Protein AF-L1IJM1-F1 (afdb_monomer_lite)

InterPro domains:
  IPR000048 IQ motif, EF-hand binding site [PF00612] (327-343)
  IPR000048 IQ motif, EF-hand binding site [PF00612] (358-376)
  IPR000048 IQ motif, EF-hand binding site [SM00015] (292-314)
  IPR000048 IQ motif, EF-hand binding site [SM00015] (324-346)
  IPR000048 IQ motif, EF-hand binding site [SM00015] (355-377)
  IPR000048 IQ motif, EF-hand binding site [SM00015] (388-410)
  IPR027417 P-loop containing nucleoside triphosphate hydrolase [SSF52540] (271-382)

Foldseek 3Di:
DDDDDDDDDDDDDDDDDDDDDDDDDDDDDDDDDDDDDDDDDDDDDDDDPDCPVVVVVVVVVVVVVVVVVVVVVVVVVVVVVVVVVVVVVVVVVVVVVVVVVVVVVVVVVVVVVVVVVVVVVVVVVVVVVVVVVVVVVVVVVVVVVVVVVVVVVVVVVVVVVVVVVVVVVVVVVVVVVVVVVVVVVLLVCLVCLLVVLVVVVVVCVVVCVVVVVVVVDDDDDDDPPVVVVVVVVVVVSSVVSVVSNVVSVVVVVVVVVVVVVVVVVVVVVVVVVVVVVVVVVCVCPVPDDPVVVVVVVVVVVVVVVVVVVVVVVVVVVVVVVVVVVVVVVVVVVVVVVVVVVVVVVVVVVVVVVVVVVVVVVVVVVVVVVVVVVVVVVVVVVVVVVVVVVVVVVVVVVVVVVVVVVVVVVVVVVVVVVVVVVVVVVVVVVVVVVVPPDDDDDDDDDDDDDDDDDDDDDDDDPDDPDDPVVVVVVVVVVVVVVVVVVVCVVPVPDDDPDDDDDDDDDDDDDDDDDDDDDDDDDDDDDDDDDDDDDDDDDDDDPDDDDDDDDDDDDDDDDDDDDDDDDDDDDDDDDDDDDDDDDDDDDDDDDDDDDDDDDDDDDDDDDDDD

Sequence (608 aa):
MPSYNDRGGFTPRPPQESSRRSSAPSSTLDYDESASMARGFGGDATWEPKNDAMLEERRKKAIREREREAVARQRHKEMLERKRQEQLKAKAEAEKEMKKREEEMKAQDDQRKKEIEFARLQRLRQKEMEEAEREAEKRRQAELTMKREKALQHLDSQRLRAAEEQRRKREMILEKRQQAERLREETQRFNSYSVTRYEERLKEESQRRSDIVAAIARHSNQQDEELAELVQIKREETRHRLLEARHRVELLIMDEHDHTLSLEEAEGDFSKLKAHQEALTRLVTSRYDSEVYDKAVVNIQRIFRGARDRLIVKQRKSTVYEQRLEEAAVAIQSRFRGMMSRTERKKKTQRIHSEREQASIKVQSLFRGMKDRRRAQELREERRHEELVQRSIMRIQAWWRALKAKQMMRLLKEMEELQLINFKKAQVQQESKKVKTKPSKPKVKTALNDHSTSGFLSSASFVDMDWVTREQHRAHQRKAKLEFEMNRKSGGELTKIYLDPIGPRGRGGPRQKRMFIPLPATEKAVSLYRIPYNLSGDVSTSDLLRDEHDPRALKIKHEVDLKAIPRPMGEAPAYARQKDGNFPDLNRDQQSNFTPRCSPDAPAVSFI

Radius of gyration: 72.32 Å; chains: 1; bounding box: 149×121×216 Å

pLDDT: mean 70.58, std 22.6, range [33.38, 98.0]

Structure (mmCIF, N/CA/C/O backbone):
data_AF-L1IJM1-F1
#
_entry.id   AF-L1IJM1-F1
#
loop_
_atom_site.group_PDB
_atom_site.id
_atom_site.type_symbol
_atom_site.label_atom_id
_atom_site.label_alt_id
_atom_site.label_comp_id
_atom_site.label_asym_id
_atom_site.label_entity_id
_atom_site.label_seq_id
_atom_site.pdbx_PDB_ins_code
_atom_site.Cartn_x
_atom_site.Cartn_y
_atom_site.Cartn_z
_atom_site.occupancy
_atom_site.B_iso_or_equiv
_atom_site.auth_seq_id
_atom_site.auth_comp_id
_atom_site.auth_asym_id
_atom_site.auth_atom_id
_atom_site.pdbx_PDB_model_num
ATOM 1 N N . MET A 1 1 ? -1.567 -25.283 -2.292 1.00 44.94 1 MET A N 1
ATOM 2 C CA . MET A 1 1 ? -1.834 -26.501 -1.511 1.00 44.94 1 MET A CA 1
ATOM 3 C C . MET A 1 1 ? -0.493 -27.038 -1.051 1.00 44.94 1 MET A C 1
ATOM 5 O O . MET A 1 1 ? 0.314 -27.385 -1.902 1.00 44.94 1 MET A O 1
ATOM 9 N N . PRO A 1 2 ? -0.187 -26.889 0.243 1.00 42.91 2 PRO A N 1
ATOM 10 C CA . PRO A 1 2 ? 0.175 -28.060 1.029 1.00 42.91 2 PRO A CA 1
ATOM 11 C C . PRO A 1 2 ? -0.743 -28.221 2.243 1.00 42.91 2 PRO A C 1
ATOM 13 O O . PRO A 1 2 ? -1.400 -27.281 2.691 1.00 42.91 2 PRO A O 1
ATOM 16 N N . SER A 1 3 ? -0.807 -29.474 2.661 1.00 39.94 3 SER A N 1
ATOM 17 C CA . SER A 1 3 ? -1.789 -30.144 3.495 1.00 39.94 3 SER A CA 1
ATOM 18 C C . SER A 1 3 ? -1.851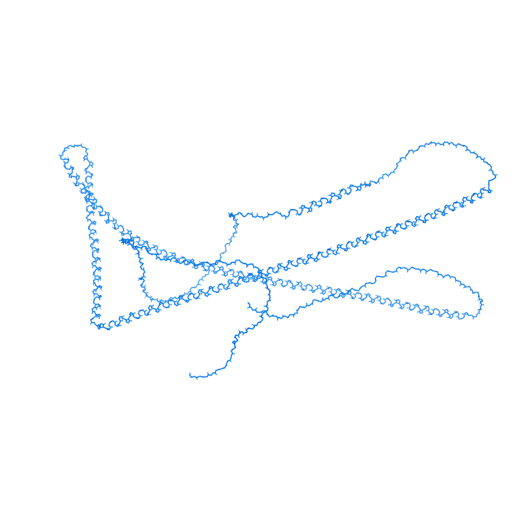 -29.650 4.936 1.00 39.94 3 SER A C 1
ATOM 20 O O . SER A 1 3 ? -0.835 -29.417 5.590 1.00 39.94 3 SER A O 1
ATOM 22 N N . TYR A 1 4 ? -3.087 -29.570 5.424 1.00 41.22 4 TYR A N 1
ATOM 23 C CA . TYR A 1 4 ? -3.441 -29.561 6.836 1.00 41.22 4 TYR A CA 1
ATOM 24 C C . TYR A 1 4 ? -2.863 -30.807 7.516 1.00 41.22 4 TYR A C 1
ATOM 26 O O . TYR A 1 4 ? -3.190 -31.923 7.124 1.00 41.22 4 TYR A O 1
ATOM 34 N N . ASN A 1 5 ? -2.032 -30.602 8.536 1.00 51.53 5 ASN A N 1
ATOM 35 C CA . ASN A 1 5 ? -1.807 -31.602 9.569 1.00 51.53 5 ASN A CA 1
ATOM 36 C C . ASN A 1 5 ? -2.684 -31.239 10.764 1.00 51.53 5 ASN A C 1
ATOM 38 O O . ASN A 1 5 ? -2.450 -30.243 11.449 1.00 51.53 5 ASN A O 1
ATOM 42 N N . ASP A 1 6 ? -3.682 -32.087 10.971 1.00 48.69 6 ASP A N 1
ATOM 43 C CA . ASP A 1 6 ? -4.373 -32.304 12.229 1.00 48.69 6 ASP A CA 1
ATOM 44 C C . ASP A 1 6 ? -3.375 -32.686 13.330 1.00 48.69 6 ASP A C 1
ATOM 46 O O . ASP A 1 6 ? -2.711 -33.720 13.253 1.00 48.69 6 ASP A O 1
ATOM 50 N N . ARG A 1 7 ? -3.308 -31.858 14.374 1.00 44.56 7 ARG A N 1
ATOM 51 C CA . ARG A 1 7 ? -3.093 -32.247 15.778 1.00 44.56 7 ARG A CA 1
ATOM 52 C C . ARG A 1 7 ? -3.893 -31.231 16.598 1.00 44.56 7 ARG A C 1
ATOM 54 O O . ARG A 1 7 ? -3.615 -30.039 16.544 1.00 44.56 7 ARG A O 1
ATOM 61 N N . GLY A 1 8 ? -5.019 -31.624 17.195 1.00 38.16 8 GLY A N 1
ATOM 62 C CA . GLY A 1 8 ? -5.022 -32.150 18.564 1.00 38.16 8 GLY A CA 1
ATOM 63 C C . GLY A 1 8 ? -4.353 -31.128 19.486 1.00 38.16 8 GLY A C 1
ATOM 64 O O . GLY A 1 8 ? -3.135 -31.077 19.550 1.00 38.16 8 GLY A O 1
ATOM 65 N N . GLY A 1 9 ? -5.073 -30.163 20.051 1.00 43.41 9 GLY A N 1
ATOM 66 C CA . GLY A 1 9 ? -5.950 -30.384 21.195 1.00 43.41 9 GLY A CA 1
ATOM 67 C C . GLY A 1 9 ? -5.199 -29.952 22.455 1.00 43.41 9 GLY A C 1
ATOM 68 O O . GLY A 1 9 ? -4.209 -30.580 22.784 1.00 43.41 9 GLY A O 1
ATOM 69 N N . PHE A 1 10 ? -5.632 -28.852 23.082 1.00 41.41 10 PHE A N 1
ATOM 70 C CA . PHE A 1 10 ? -5.539 -28.514 24.517 1.00 41.41 10 PHE A CA 1
ATOM 71 C C . PHE A 1 10 ? -5.865 -27.019 24.681 1.00 41.41 10 PHE A C 1
ATOM 73 O O . PHE A 1 10 ? -5.002 -26.149 24.610 1.00 41.41 10 PHE A O 1
ATOM 80 N N . THR A 1 11 ? -7.142 -26.697 24.883 1.00 46.84 11 THR A N 1
ATOM 81 C CA . THR A 1 11 ? -7.539 -25.400 25.446 1.00 46.84 11 THR A CA 1
ATOM 82 C C . THR A 1 11 ? -7.579 -25.539 26.968 1.00 46.84 11 THR A C 1
ATOM 84 O O . THR A 1 11 ? -8.330 -26.392 27.453 1.00 46.84 11 THR A O 1
ATOM 87 N N . PRO A 1 12 ? -6.835 -24.739 27.751 1.00 48.38 12 PRO A N 1
ATOM 88 C CA . PRO A 1 12 ? -7.008 -24.721 29.194 1.00 48.38 12 PRO A CA 1
ATOM 89 C C . PRO A 1 12 ? -8.378 -24.117 29.528 1.00 48.38 12 PRO A C 1
ATOM 91 O O . PRO A 1 12 ? -8.705 -22.982 29.183 1.00 48.38 12 PRO A O 1
ATOM 94 N N . ARG A 1 13 ? -9.200 -24.944 30.169 1.00 43.50 13 ARG A N 1
ATOM 95 C CA . ARG A 1 13 ? -10.506 -24.618 30.739 1.00 43.50 13 ARG A CA 1
ATOM 96 C C . ARG A 1 13 ? -10.307 -23.564 31.848 1.00 43.50 13 ARG A C 1
ATOM 98 O O . ARG A 1 13 ? -9.433 -23.771 32.688 1.00 43.50 13 ARG A O 1
ATOM 105 N N . PRO A 1 14 ? -11.074 -22.460 31.894 1.00 50.50 14 PRO A N 1
ATOM 106 C CA . PRO A 1 14 ? -10.998 -21.527 33.015 1.00 50.50 14 PRO A CA 1
ATOM 107 C C . PRO A 1 14 ? -11.535 -22.198 34.292 1.00 50.50 14 PRO A C 1
ATOM 109 O O . PRO A 1 14 ? -12.464 -23.012 34.199 1.00 50.50 14 PRO A O 1
ATOM 112 N N . PRO A 1 15 ? -10.982 -21.887 35.478 1.00 49.81 15 PRO A N 1
ATOM 113 C CA . PRO A 1 15 ? -11.485 -22.433 36.727 1.00 49.81 15 PRO A CA 1
ATOM 114 C C . PRO A 1 15 ? -12.898 -21.897 36.965 1.00 49.81 15 PRO A C 1
ATOM 116 O O . PRO A 1 15 ? -13.135 -20.690 36.976 1.00 49.81 15 PRO A O 1
ATOM 119 N N . GLN A 1 16 ? -13.849 -22.816 37.114 1.00 42.09 16 GLN A N 1
ATOM 120 C CA . GLN A 1 16 ? -15.182 -22.494 37.593 1.00 42.09 16 GLN A CA 1
ATOM 121 C C . GLN A 1 16 ? -15.073 -22.041 39.048 1.00 42.09 16 GLN A C 1
ATOM 123 O O . GLN A 1 16 ? -14.704 -22.817 39.927 1.00 42.09 16 GLN A O 1
ATOM 128 N N . GLU A 1 17 ? -15.404 -20.776 39.286 1.00 39.50 17 GLU A N 1
ATOM 129 C CA . GLU A 1 17 ? -15.700 -20.243 40.608 1.00 39.50 17 GLU A CA 1
ATOM 130 C C . GLU A 1 17 ? -16.905 -20.996 41.179 1.00 39.50 17 GLU A C 1
ATOM 132 O O . GLU A 1 17 ? -18.059 -20.767 40.812 1.00 39.50 17 GLU A O 1
ATOM 137 N N . SER A 1 18 ? -16.633 -21.932 42.083 1.00 42.22 18 SER A N 1
ATOM 138 C CA . SER A 1 18 ? -17.656 -22.531 42.923 1.00 42.22 18 SER A CA 1
ATOM 139 C C . SER A 1 18 ? -18.129 -21.492 43.934 1.00 42.22 18 SER A C 1
ATOM 141 O O . SER A 1 18 ? -17.420 -21.120 44.871 1.00 42.22 18 SER A O 1
ATOM 143 N N . SER A 1 19 ? -19.364 -21.057 43.731 1.00 46.06 19 SER A N 1
ATOM 144 C CA . SER A 1 19 ? -20.228 -20.396 44.694 1.00 46.06 19 SER A CA 1
ATOM 145 C C . SER A 1 19 ? -20.096 -20.973 46.112 1.00 46.06 19 SER A C 1
ATOM 147 O O . SER A 1 19 ? -20.547 -22.087 46.381 1.00 46.06 19 SER A O 1
ATOM 149 N N . ARG A 1 20 ? -19.580 -20.177 47.051 1.00 39.66 20 ARG A N 1
ATOM 150 C CA . ARG A 1 20 ? -19.886 -20.307 48.483 1.00 39.66 20 ARG A CA 1
ATOM 151 C C . ARG A 1 20 ? -20.722 -19.105 48.913 1.00 39.66 20 ARG A C 1
ATOM 153 O O . ARG A 1 20 ? -20.211 -18.105 49.400 1.00 39.66 20 ARG A O 1
ATOM 160 N N . ARG A 1 21 ? -22.036 -19.215 48.702 1.00 43.28 21 ARG A N 1
ATOM 161 C CA . ARG A 1 21 ? -23.046 -18.514 49.502 1.00 43.28 21 ARG A CA 1
ATOM 162 C C . ARG A 1 21 ? -23.313 -19.391 50.721 1.00 43.28 21 ARG A C 1
ATOM 164 O O . ARG A 1 21 ? -23.958 -20.422 50.586 1.00 43.28 21 ARG A O 1
ATOM 171 N N . SER A 1 22 ? -22.838 -18.982 51.889 1.00 42.09 22 SER A N 1
ATOM 172 C CA . SER A 1 22 ? -23.347 -19.468 53.172 1.00 42.09 22 SER A CA 1
ATOM 173 C C . SER A 1 22 ? -24.043 -18.305 53.868 1.00 42.09 22 SER A C 1
ATOM 175 O O . SER A 1 22 ? -23.412 -17.402 54.411 1.00 42.09 22 SER A O 1
ATOM 177 N N . SER A 1 23 ? -25.361 -18.321 53.701 1.00 38.00 23 SER A N 1
ATOM 178 C CA . SER A 1 23 ? -26.413 -17.861 54.608 1.00 38.00 23 SER A CA 1
ATOM 179 C C . SER A 1 23 ? -25.976 -17.355 55.987 1.00 38.00 23 SER A C 1
ATOM 181 O O . SER A 1 23 ? -25.465 -18.107 56.815 1.00 38.00 23 SER A O 1
ATOM 183 N N . ALA A 1 24 ? -26.314 -16.094 56.248 1.00 42.78 24 ALA A N 1
ATOM 184 C CA . ALA A 1 24 ? -26.578 -15.575 57.582 1.00 42.78 24 ALA A CA 1
ATOM 185 C C . ALA A 1 24 ? -27.849 -16.222 58.170 1.00 42.78 24 ALA A C 1
ATOM 187 O O . ALA A 1 24 ? -28.803 -16.434 57.415 1.00 42.78 24 ALA A O 1
ATOM 188 N N . PRO A 1 25 ? -27.932 -16.450 59.490 1.00 46.56 25 PRO A N 1
ATOM 189 C CA . PRO A 1 25 ? -29.207 -16.575 60.171 1.00 46.56 25 PRO A CA 1
ATOM 190 C C . PRO A 1 25 ? -29.613 -15.209 60.741 1.00 46.56 25 PRO A C 1
ATOM 192 O O . PRO A 1 25 ? -29.053 -14.711 61.715 1.00 46.56 25 PRO A O 1
ATOM 195 N N . SER A 1 26 ? -30.601 -14.603 60.089 1.00 45.97 26 SER A N 1
ATOM 196 C CA . SER A 1 26 ? -31.536 -13.674 60.716 1.00 45.97 26 SER A CA 1
ATOM 197 C C . SER A 1 26 ? -32.587 -14.532 61.423 1.00 45.97 26 SER A C 1
ATOM 199 O O . SER A 1 26 ? -33.312 -15.275 60.767 1.00 45.97 26 SER A O 1
ATOM 201 N N . SER A 1 27 ? -32.637 -14.472 62.753 1.00 39.59 27 SER A N 1
ATOM 202 C CA . SER A 1 27 ? -33.761 -14.987 63.540 1.00 39.59 27 SER A CA 1
ATOM 203 C C . SER A 1 27 ? -34.131 -13.966 64.614 1.00 39.59 27 SER A C 1
ATOM 205 O O . SER A 1 27 ? -33.782 -14.081 65.786 1.00 39.59 27 SER A O 1
ATOM 207 N N . THR A 1 28 ? -34.809 -12.921 64.160 1.00 46.25 28 THR A N 1
ATOM 208 C CA . THR A 1 28 ? -35.864 -12.234 64.906 1.00 46.25 28 THR A CA 1
ATOM 209 C C . THR A 1 28 ? -36.974 -13.237 65.214 1.00 46.25 28 THR A C 1
ATOM 211 O O . THR A 1 28 ? -37.602 -13.744 64.286 1.00 46.25 28 THR A O 1
ATOM 214 N N . LEU A 1 29 ? -37.202 -13.512 66.496 1.00 37.81 29 LEU A N 1
ATOM 215 C CA . LEU A 1 29 ? -38.419 -14.135 67.007 1.00 37.81 29 LEU A CA 1
ATOM 216 C C . LEU A 1 29 ? -38.811 -13.395 68.290 1.00 37.81 29 LEU A C 1
ATOM 218 O O . LEU A 1 29 ? -38.192 -13.568 69.337 1.00 37.81 29 LEU A O 1
ATOM 222 N N . ASP A 1 30 ? -39.799 -12.519 68.125 1.00 42.12 30 ASP A N 1
ATOM 223 C CA . ASP A 1 30 ? -40.739 -12.086 69.158 1.00 42.12 30 ASP A CA 1
ATOM 224 C C . ASP A 1 30 ? -41.666 -13.256 69.560 1.00 42.12 30 ASP A C 1
ATOM 226 O O . ASP A 1 30 ? -41.814 -14.193 68.772 1.00 42.12 30 ASP A O 1
ATOM 230 N N . TYR A 1 31 ? -42.306 -13.116 70.735 1.00 38.28 31 TYR A N 1
ATOM 231 C CA . TYR A 1 31 ? -43.298 -13.940 71.479 1.00 38.28 31 TYR A CA 1
ATOM 232 C C . TYR A 1 31 ? -42.714 -14.357 72.845 1.00 38.28 31 TYR A C 1
ATOM 234 O O . TYR A 1 31 ? -41.820 -15.193 72.902 1.00 38.28 31 TYR A O 1
ATOM 242 N N . ASP A 1 32 ? -43.022 -13.750 73.997 1.00 39.50 32 ASP A N 1
ATOM 243 C CA . ASP A 1 32 ? -44.289 -13.244 74.561 1.00 39.50 32 ASP A CA 1
ATOM 244 C C . ASP A 1 32 ? -45.310 -14.373 74.779 1.00 39.50 32 ASP A C 1
ATOM 246 O O . ASP A 1 32 ? -45.978 -14.761 73.832 1.00 39.50 32 ASP A O 1
ATOM 250 N N . GLU A 1 33 ? -45.396 -14.919 76.005 1.00 38.06 33 GLU A N 1
ATOM 251 C CA . GLU A 1 33 ? -46.636 -15.473 76.584 1.00 38.06 33 GLU A CA 1
ATOM 252 C C . GLU A 1 33 ? -46.474 -15.973 78.040 1.00 38.06 33 GLU A C 1
ATOM 254 O O . GLU A 1 33 ? -45.585 -16.759 78.362 1.00 38.06 33 GLU A O 1
ATOM 259 N N . SER A 1 34 ? -47.455 -15.591 78.876 1.00 38.38 34 SER A N 1
ATOM 260 C CA . SER A 1 34 ? -47.961 -16.255 80.104 1.00 38.38 34 SER A CA 1
ATOM 261 C C . SER A 1 34 ? -47.029 -16.332 81.333 1.00 38.38 34 SER A C 1
ATOM 263 O O . SER A 1 34 ? -46.033 -17.037 81.337 1.00 38.38 34 SER A O 1
ATOM 265 N N . ALA A 1 35 ? -47.233 -15.632 82.456 1.00 46.19 35 ALA A N 1
ATOM 266 C CA . ALA A 1 35 ? -48.436 -15.388 83.266 1.00 46.19 35 ALA A CA 1
ATOM 267 C C . ALA A 1 35 ? -49.199 -16.661 83.696 1.00 46.19 35 ALA A C 1
ATOM 269 O O . ALA A 1 35 ? -49.734 -17.381 82.860 1.00 46.19 35 ALA A O 1
ATOM 270 N N . SER A 1 36 ? -49.358 -16.805 85.022 1.00 39.59 36 SER A N 1
ATOM 271 C CA . SER A 1 36 ? -50.367 -17.585 85.775 1.00 39.59 36 SE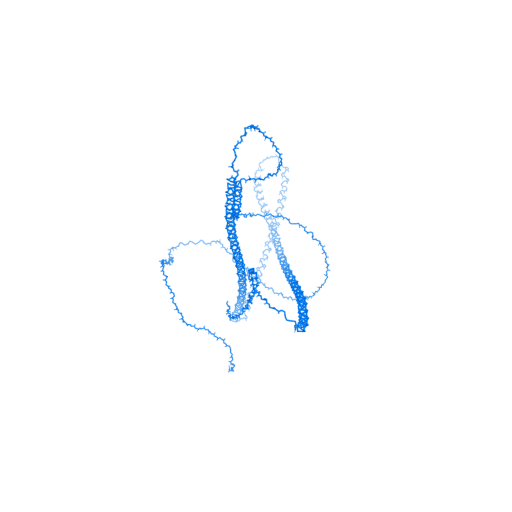R A CA 1
ATOM 272 C C . SER A 1 36 ? -49.886 -18.824 86.555 1.00 39.59 36 SER A C 1
ATOM 274 O O . SER A 1 36 ? -48.960 -19.510 86.146 1.00 39.59 36 SER A O 1
ATOM 276 N N . MET A 1 37 ? -50.593 -19.072 87.675 1.00 37.84 37 MET A N 1
ATOM 277 C CA . MET A 1 37 ? -50.425 -20.056 88.774 1.00 37.84 37 MET A CA 1
ATOM 278 C C . MET A 1 37 ? -49.732 -19.442 90.010 1.00 37.84 37 MET A C 1
ATOM 280 O O . MET A 1 37 ? -48.516 -19.437 90.115 1.00 37.84 37 MET A O 1
ATOM 284 N N . ALA A 1 38 ? -50.394 -18.721 90.923 1.00 35.50 38 ALA A N 1
ATOM 285 C CA . ALA A 1 38 ? -51.633 -18.970 91.676 1.00 35.50 38 ALA A CA 1
ATOM 286 C C . ALA A 1 38 ? -51.538 -20.093 92.740 1.00 35.50 38 ALA A C 1
ATOM 288 O O . ALA A 1 38 ? -51.587 -21.267 92.410 1.00 35.50 38 ALA A O 1
ATOM 289 N N . ARG A 1 39 ? -51.564 -19.642 94.010 1.00 37.09 39 ARG A N 1
ATOM 290 C CA . ARG A 1 39 ? -52.188 -20.223 95.225 1.00 37.09 39 ARG A CA 1
ATOM 291 C C . ARG A 1 39 ? -51.624 -21.505 95.874 1.00 37.09 39 ARG A C 1
ATOM 293 O O . ARG A 1 39 ? -51.702 -22.583 95.310 1.00 37.09 39 ARG A O 1
ATOM 300 N N . GLY A 1 40 ? -51.400 -21.386 97.190 1.00 38.94 40 GLY A N 1
ATOM 301 C CA . GLY A 1 40 ? -52.188 -22.141 98.181 1.00 38.94 40 GLY A CA 1
ATOM 302 C C . GLY A 1 40 ? -51.442 -23.151 99.061 1.00 38.94 40 GLY A C 1
ATOM 303 O O . GLY A 1 40 ? -50.551 -23.832 98.581 1.00 38.94 40 GLY A O 1
ATOM 304 N N . PHE A 1 41 ? -51.931 -23.280 100.305 1.00 34.00 41 PHE A N 1
ATOM 305 C CA . PHE A 1 41 ? -51.537 -24.167 101.422 1.00 34.00 41 PHE A CA 1
ATOM 306 C C . PHE A 1 41 ? -50.381 -23.626 102.288 1.00 34.00 41 PHE A C 1
ATOM 308 O O . PHE A 1 41 ? -49.248 -23.549 101.841 1.00 34.00 41 PHE A O 1
ATOM 315 N N . GLY A 1 42 ? -50.574 -23.147 103.524 1.00 41.00 42 GLY A N 1
ATOM 316 C CA . GLY A 1 42 ? -51.575 -23.503 104.537 1.00 41.00 42 GLY A CA 1
ATOM 317 C C . GLY A 1 42 ? -51.089 -24.736 105.299 1.00 41.00 42 GLY A C 1
ATOM 318 O O . GLY A 1 42 ? -51.202 -25.838 104.777 1.00 41.00 42 GLY A O 1
ATOM 319 N N . GLY A 1 43 ? -50.517 -24.546 106.490 1.00 34.09 43 GLY A N 1
ATOM 320 C CA . GLY A 1 43 ? -49.954 -25.637 107.290 1.00 34.09 43 GLY A CA 1
ATOM 321 C C . GLY A 1 43 ? -49.303 -25.140 108.575 1.00 34.09 43 GLY A C 1
ATOM 322 O O . GLY A 1 43 ? -48.101 -24.908 108.624 1.00 34.09 43 GLY A O 1
ATOM 323 N N . ASP A 1 44 ? -50.151 -24.942 109.573 1.00 45.94 44 ASP A N 1
ATOM 324 C CA . ASP A 1 44 ? -49.868 -24.722 110.988 1.00 45.94 44 ASP A CA 1
ATOM 325 C C . ASP A 1 44 ? -49.183 -25.966 111.599 1.00 45.94 44 ASP A C 1
ATOM 327 O O . ASP A 1 44 ? -49.679 -27.073 111.392 1.00 45.94 44 ASP A O 1
ATOM 331 N N . ALA A 1 45 ? -48.050 -25.811 112.302 1.00 36.50 45 ALA A N 1
ATOM 332 C CA . ALA A 1 45 ? -47.464 -26.852 113.164 1.00 36.50 45 ALA A CA 1
ATOM 333 C C . ALA A 1 45 ? -46.314 -26.302 114.038 1.00 36.50 45 ALA A C 1
ATOM 335 O O . ALA A 1 45 ? -45.165 -26.201 113.614 1.00 36.50 45 ALA A O 1
ATOM 336 N N . THR A 1 46 ? -46.671 -25.956 115.276 1.00 40.31 46 THR A N 1
ATOM 337 C CA . THR A 1 46 ? -45.943 -26.250 116.530 1.00 40.31 46 THR A CA 1
ATOM 338 C C . THR A 1 46 ? -44.415 -26.087 116.568 1.00 40.31 46 THR A C 1
ATOM 340 O O . THR A 1 46 ? -43.642 -26.921 116.103 1.00 40.31 46 THR A O 1
ATOM 343 N N . TRP A 1 47 ? -44.010 -25.027 117.270 1.00 42.91 47 TRP A N 1
ATOM 344 C CA . TRP A 1 47 ? -42.676 -24.741 117.800 1.00 42.91 47 TRP A CA 1
ATOM 345 C C . TRP A 1 47 ? -42.201 -25.822 118.794 1.00 42.91 47 TRP A C 1
ATOM 347 O O . TRP A 1 47 ? -42.783 -25.967 119.868 1.00 42.91 47 TRP A O 1
ATOM 357 N N . GLU A 1 48 ? -41.096 -26.509 118.485 1.00 42.31 48 GLU A N 1
ATOM 358 C CA . GLU A 1 48 ? -40.283 -27.254 119.461 1.00 42.31 48 GLU A CA 1
ATOM 359 C C . GLU A 1 48 ? -38.874 -26.628 119.574 1.00 42.31 48 GLU A C 1
ATOM 361 O O . GLU A 1 48 ? -38.136 -26.575 118.584 1.00 42.31 48 GLU A O 1
ATOM 366 N N . PRO A 1 49 ? -38.448 -26.167 120.766 1.00 46.44 49 PRO A N 1
ATOM 367 C CA . PRO A 1 49 ? -37.181 -25.468 120.956 1.00 46.44 49 PRO A CA 1
ATOM 368 C C . PRO A 1 49 ? -36.048 -26.454 121.282 1.00 46.44 49 PRO A C 1
ATOM 370 O O . PRO A 1 49 ? -35.620 -26.551 122.429 1.00 46.44 49 PRO A O 1
ATOM 373 N N . LYS A 1 50 ? -35.562 -27.216 120.290 1.00 44.69 50 LYS A N 1
ATOM 374 C CA . LYS A 1 50 ? -34.337 -28.048 120.414 1.00 44.69 50 LYS A CA 1
ATOM 375 C C . LYS A 1 50 ? -33.504 -28.166 119.121 1.00 44.69 50 LYS A C 1
ATOM 377 O O . LYS A 1 50 ? -32.864 -29.187 118.904 1.00 44.69 50 LYS A O 1
ATOM 382 N N . ASN A 1 51 ? -33.484 -27.148 118.250 1.00 47.59 51 ASN A N 1
ATOM 383 C CA . ASN A 1 51 ? -32.788 -27.234 116.948 1.00 47.59 51 ASN A CA 1
ATOM 384 C C . ASN A 1 51 ? -31.935 -26.011 116.539 1.00 47.59 51 ASN A C 1
ATOM 386 O O . ASN A 1 51 ? -31.551 -25.894 115.374 1.00 47.59 51 ASN A O 1
ATOM 390 N N . ASP A 1 52 ? -31.570 -25.125 117.469 1.00 50.16 52 ASP A N 1
ATOM 391 C CA . ASP A 1 52 ? -30.776 -23.924 117.143 1.00 50.16 52 ASP A CA 1
ATOM 392 C C . ASP A 1 52 ? -29.335 -24.230 116.696 1.00 50.16 52 ASP A C 1
ATOM 394 O O . ASP A 1 52 ? -28.807 -23.565 115.803 1.00 50.16 52 ASP A O 1
ATOM 398 N N . ALA A 1 53 ? -28.725 -25.307 117.202 1.00 57.03 53 ALA A N 1
ATOM 399 C CA . ALA A 1 53 ? -27.382 -25.720 116.781 1.00 57.03 53 ALA A CA 1
ATOM 400 C C . ALA A 1 53 ? -27.341 -26.201 115.314 1.00 57.03 53 ALA A C 1
ATOM 402 O O . ALA A 1 53 ? -26.413 -25.880 114.568 1.00 57.03 53 ALA A O 1
ATOM 403 N N . MET A 1 54 ? -28.378 -26.915 114.857 1.00 57.69 54 MET A N 1
ATOM 404 C CA . MET A 1 54 ? -28.452 -27.426 113.481 1.00 57.69 54 MET A CA 1
ATOM 405 C C . MET A 1 54 ? -28.786 -26.310 112.470 1.00 57.69 54 MET A C 1
ATOM 407 O O . MET A 1 54 ? -28.363 -26.346 111.310 1.00 57.69 54 MET A O 1
ATOM 411 N N . LEU A 1 55 ? -29.518 -25.283 112.911 1.00 59.62 55 LEU A N 1
ATOM 412 C CA . LEU A 1 55 ? -29.829 -24.082 112.131 1.00 59.62 55 LEU A CA 1
ATOM 413 C C . LEU A 1 55 ? -28.610 -23.166 111.969 1.00 59.62 55 LEU A C 1
ATOM 415 O O . LEU A 1 55 ? -28.383 -22.653 110.870 1.00 59.62 55 LEU A O 1
ATOM 419 N N . GLU A 1 56 ? -27.785 -23.005 113.006 1.00 63.53 56 GLU A N 1
ATOM 420 C CA . GLU A 1 56 ? -26.500 -22.308 112.885 1.00 63.53 56 GLU A CA 1
ATOM 421 C C . GLU A 1 56 ? -25.524 -23.035 111.958 1.00 63.53 56 GLU A C 1
ATOM 423 O O . GLU A 1 56 ? -24.845 -22.393 111.151 1.00 63.53 56 GLU A O 1
ATOM 428 N N . GLU A 1 57 ? -25.471 -24.366 112.010 1.00 69.38 57 GLU A N 1
ATOM 429 C CA . GLU A 1 57 ? -24.614 -25.147 111.119 1.00 69.38 57 GLU A CA 1
ATOM 430 C C . GLU A 1 57 ? -25.083 -25.059 109.657 1.00 69.38 57 GLU A C 1
ATOM 432 O O . GLU A 1 57 ? -24.268 -24.859 108.750 1.00 69.38 57 GLU A O 1
ATOM 437 N N . ARG A 1 58 ? -26.402 -25.072 109.413 1.00 72.19 58 ARG A N 1
ATOM 438 C CA . ARG A 1 58 ? -26.983 -24.801 108.085 1.00 72.19 58 ARG A CA 1
ATOM 439 C C . ARG A 1 58 ? -26.710 -23.376 107.603 1.00 72.19 58 ARG A C 1
ATOM 441 O O . ARG A 1 58 ? -26.404 -23.200 106.426 1.00 72.19 58 ARG A O 1
ATOM 448 N N . ARG A 1 59 ? -26.744 -22.367 108.482 1.00 74.38 59 ARG A N 1
ATOM 449 C CA . ARG A 1 59 ? -26.377 -20.979 108.137 1.00 74.38 59 ARG A CA 1
ATOM 450 C C . ARG A 1 59 ? -24.894 -20.858 107.787 1.00 74.38 59 ARG A C 1
ATOM 452 O O . ARG A 1 59 ? -24.563 -20.269 106.762 1.00 74.38 59 ARG A O 1
ATOM 459 N N . LYS A 1 60 ? -24.000 -21.481 108.563 1.00 76.44 60 LYS A N 1
ATOM 460 C CA . LYS A 1 60 ? -22.554 -21.523 108.273 1.00 76.44 60 LYS A CA 1
ATOM 461 C C . LYS A 1 60 ? -22.255 -22.272 106.970 1.00 76.44 60 LYS A C 1
ATOM 463 O O . LYS A 1 60 ? -21.397 -21.839 106.204 1.00 76.44 60 LYS A O 1
ATOM 468 N N . LYS A 1 61 ? -22.975 -23.360 106.682 1.00 79.38 61 LYS A N 1
ATOM 469 C CA . LYS A 1 61 ? -22.864 -24.100 105.416 1.00 79.38 61 LYS A CA 1
ATOM 470 C C . LYS A 1 61 ? -23.362 -23.271 104.227 1.00 79.38 61 LYS A C 1
ATOM 472 O O . LYS A 1 61 ? -22.656 -23.195 103.228 1.00 79.38 61 LYS A O 1
ATOM 477 N N . ALA A 1 62 ? -24.491 -22.577 104.373 1.00 77.38 62 ALA A N 1
ATOM 478 C CA . ALA A 1 62 ? -25.029 -21.682 103.350 1.00 77.38 62 ALA A CA 1
ATOM 479 C C . ALA A 1 62 ? -24.109 -20.481 103.064 1.00 77.38 62 ALA A C 1
ATOM 481 O O . ALA A 1 62 ? -23.998 -20.053 101.919 1.00 77.38 62 ALA A O 1
ATOM 482 N N . ILE A 1 63 ? -23.410 -19.952 104.075 1.00 78.44 63 ILE A N 1
ATOM 483 C CA . ILE A 1 63 ? -22.416 -18.883 103.886 1.00 78.44 63 ILE A CA 1
ATOM 484 C C . ILE A 1 63 ? -21.211 -19.404 103.095 1.00 78.44 63 ILE A C 1
ATOM 486 O O . ILE A 1 63 ? -20.861 -18.810 102.079 1.00 78.44 63 ILE A O 1
ATOM 490 N N . ARG A 1 64 ? -20.642 -20.559 103.471 1.00 81.19 64 ARG A N 1
ATOM 491 C CA . ARG A 1 64 ? -19.532 -21.176 102.717 1.00 81.19 64 ARG A CA 1
ATOM 492 C C . ARG A 1 64 ? -19.924 -21.528 101.282 1.00 81.19 64 ARG A C 1
ATOM 494 O O . ARG A 1 64 ? -19.095 -21.471 100.379 1.00 81.19 64 ARG A O 1
ATOM 501 N N . GLU A 1 65 ? -21.172 -21.923 101.062 1.00 79.38 65 GLU A N 1
ATOM 502 C CA . GLU A 1 65 ? -21.695 -22.225 99.732 1.00 79.38 65 GLU A CA 1
ATOM 503 C C . GLU A 1 65 ? -21.854 -20.955 98.889 1.00 79.38 65 GLU A C 1
ATOM 505 O O . GLU A 1 65 ? -21.367 -20.924 97.762 1.00 79.38 65 GLU A O 1
ATOM 510 N N . ARG A 1 66 ? -22.388 -19.866 99.463 1.00 77.94 66 ARG A N 1
ATOM 511 C CA . ARG A 1 66 ? -22.438 -18.544 98.813 1.00 77.94 66 ARG A CA 1
ATOM 512 C C . ARG A 1 66 ? -21.051 -17.984 98.506 1.00 77.94 66 ARG A C 1
ATOM 514 O O . ARG A 1 66 ? -20.870 -17.381 97.454 1.00 77.94 66 ARG A O 1
ATOM 521 N N . GLU A 1 67 ? -20.066 -18.201 99.374 1.00 82.25 67 GLU A N 1
ATOM 522 C CA . GLU A 1 67 ? -18.671 -17.811 99.128 1.00 82.25 67 GLU A CA 1
ATOM 523 C C . GLU A 1 67 ? -18.053 -18.611 97.975 1.00 82.25 67 GLU A C 1
ATOM 525 O O . GLU A 1 67 ? -17.424 -18.036 97.087 1.00 82.25 67 GLU A O 1
ATOM 530 N N . ARG A 1 68 ? -18.283 -19.930 97.921 1.00 83.06 68 ARG A N 1
ATOM 531 C CA . ARG A 1 68 ? -17.851 -20.769 96.789 1.00 83.06 68 ARG A CA 1
ATOM 532 C C . ARG A 1 68 ? -18.523 -20.349 95.487 1.00 83.06 68 ARG A C 1
ATOM 534 O O . ARG A 1 68 ? -17.863 -20.298 94.451 1.00 83.06 68 ARG A O 1
ATOM 541 N N . GLU A 1 69 ? -19.810 -20.022 95.538 1.00 80.38 69 GLU A N 1
ATOM 542 C CA . GLU A 1 69 ? -20.569 -19.555 94.383 1.00 80.38 69 GLU A CA 1
ATOM 543 C C . GLU A 1 69 ? -20.098 -18.168 93.919 1.00 80.38 69 GLU A C 1
ATOM 545 O O . GLU A 1 69 ? -19.947 -17.936 92.721 1.00 80.38 69 GLU A O 1
ATOM 550 N N . ALA A 1 70 ? -19.781 -17.263 94.850 1.00 79.62 70 ALA A N 1
ATOM 551 C CA . ALA A 1 70 ? -19.206 -15.956 94.547 1.00 79.62 70 ALA A CA 1
ATOM 552 C C . ALA A 1 70 ? -17.830 -16.091 93.878 1.00 79.62 70 ALA A C 1
ATOM 554 O O . ALA A 1 70 ? -17.604 -15.485 92.832 1.00 79.62 70 ALA A O 1
ATOM 555 N N . VAL A 1 71 ? -16.953 -16.955 94.400 1.00 87.62 71 VAL A N 1
ATOM 556 C CA . VAL A 1 71 ? -15.644 -17.249 93.791 1.00 87.62 71 VAL A CA 1
ATOM 557 C C . VAL A 1 71 ? -15.802 -17.907 92.416 1.00 87.62 71 VAL A C 1
ATOM 559 O O . VAL A 1 71 ? -15.073 -17.567 91.484 1.00 87.62 71 VAL A O 1
ATOM 562 N N . ALA A 1 72 ? -16.773 -18.808 92.238 1.00 83.88 72 ALA A N 1
ATOM 563 C CA . ALA A 1 72 ? -17.061 -19.417 90.940 1.00 83.88 72 ALA A CA 1
ATOM 564 C C . ALA A 1 72 ? -17.563 -18.384 89.916 1.00 83.88 72 ALA A C 1
ATOM 566 O O . ALA A 1 72 ? -17.096 -18.373 88.775 1.00 83.88 72 ALA A O 1
ATOM 567 N N . ARG A 1 73 ? -18.449 -17.465 90.325 1.00 85.50 73 ARG A N 1
ATOM 568 C CA . ARG A 1 73 ? -18.921 -16.349 89.486 1.00 85.50 73 ARG A CA 1
ATOM 569 C C . ARG A 1 73 ? -17.786 -15.392 89.129 1.00 85.50 73 ARG A C 1
ATOM 571 O O . ARG A 1 73 ? -17.712 -14.941 87.989 1.00 85.50 73 ARG A O 1
ATOM 578 N N . GLN A 1 74 ? -16.877 -15.127 90.064 1.00 87.00 74 GLN A N 1
ATOM 579 C CA . GLN A 1 74 ? -15.716 -14.266 89.847 1.00 87.00 74 GLN A CA 1
ATOM 580 C C . GLN A 1 74 ? -14.730 -14.901 88.852 1.00 87.00 74 GLN A C 1
ATOM 582 O O . GLN A 1 74 ? -14.379 -14.268 87.859 1.00 87.00 74 GLN A O 1
ATOM 587 N N . ARG A 1 75 ? -14.415 -16.195 89.008 1.00 87.94 75 ARG A N 1
ATOM 588 C CA . ARG A 1 75 ? -13.614 -16.966 88.036 1.00 87.94 75 ARG A CA 1
ATOM 589 C C . ARG A 1 75 ? -14.271 -17.044 86.658 1.00 87.94 75 ARG A C 1
ATOM 591 O O . ARG A 1 75 ? -13.587 -16.976 85.639 1.00 87.94 75 ARG A O 1
ATOM 598 N N . HIS A 1 76 ? -15.595 -17.182 86.603 1.00 85.69 76 HIS A N 1
ATOM 599 C CA . HIS A 1 76 ? -16.326 -17.192 85.337 1.00 85.69 76 HIS A CA 1
ATOM 600 C C . HIS A 1 76 ? -16.258 -15.829 84.633 1.00 85.69 76 HIS A C 1
ATOM 602 O O . HIS A 1 76 ? -16.018 -15.771 83.426 1.00 85.69 76 HIS A O 1
ATOM 608 N N . LYS A 1 77 ? -16.392 -14.735 85.391 1.00 88.69 77 LYS A N 1
ATOM 609 C CA . LYS A 1 77 ? -16.253 -13.369 84.879 1.00 88.69 77 LYS A CA 1
ATOM 610 C C . LYS A 1 77 ? -14.837 -13.100 84.357 1.00 88.69 77 LYS A C 1
ATOM 612 O O . LYS A 1 77 ? -14.695 -12.624 83.235 1.00 88.69 77 LYS A O 1
ATOM 617 N N . GLU A 1 78 ? -13.807 -13.501 85.099 1.00 88.75 78 GLU A N 1
ATOM 618 C CA . GLU A 1 78 ? -12.405 -13.411 84.663 1.00 88.75 78 GLU A CA 1
ATOM 619 C C . GLU A 1 78 ? -12.131 -14.237 83.397 1.00 88.75 78 GLU A C 1
ATOM 621 O O . GLU A 1 78 ? -11.419 -13.791 82.497 1.00 88.75 78 GLU A O 1
ATOM 626 N N . MET A 1 79 ? -12.723 -15.430 83.277 1.00 91.75 79 MET A N 1
ATOM 627 C CA . MET A 1 79 ? -12.596 -16.264 82.077 1.00 91.75 79 MET A CA 1
ATOM 628 C C . MET A 1 79 ? -13.248 -15.612 80.848 1.00 91.75 79 MET A C 1
ATOM 630 O O . MET A 1 79 ? -12.674 -15.647 79.758 1.00 91.75 79 MET A O 1
ATOM 634 N N . LEU A 1 80 ? -14.411 -14.974 81.012 1.00 89.19 80 LEU A N 1
ATOM 635 C CA . LEU A 1 80 ? -15.067 -14.216 79.942 1.00 89.19 80 LEU A CA 1
ATOM 636 C C . LEU A 1 80 ? -14.270 -12.966 79.546 1.00 89.19 80 LEU A C 1
ATOM 638 O O . LEU A 1 80 ? -14.156 -12.666 78.357 1.00 89.19 80 LEU A O 1
ATOM 642 N N . GLU A 1 81 ? -13.680 -12.262 80.512 1.00 88.88 81 GLU A N 1
ATOM 643 C CA . GLU A 1 81 ? -12.815 -11.108 80.248 1.00 88.88 81 GLU A CA 1
ATOM 644 C C . GLU A 1 81 ? -11.532 -11.513 79.511 1.00 88.88 81 GLU A C 1
ATOM 646 O O . GLU A 1 81 ? -11.182 -10.866 78.521 1.00 88.88 81 GLU A O 1
ATOM 651 N N . ARG A 1 82 ? -10.893 -12.630 79.890 1.00 89.06 82 ARG A N 1
ATOM 652 C CA . ARG A 1 82 ? -9.754 -13.199 79.145 1.00 89.06 82 ARG A CA 1
ATOM 653 C C . ARG A 1 82 ? -10.134 -13.553 77.710 1.00 89.06 82 ARG A C 1
ATOM 655 O O . ARG A 1 82 ? -9.459 -13.107 76.786 1.00 89.06 82 ARG A O 1
ATOM 662 N N . LYS A 1 83 ? -11.262 -14.241 77.500 1.00 89.00 83 LYS A N 1
ATOM 663 C CA . LYS A 1 83 ? -11.770 -14.541 76.147 1.00 89.00 83 LYS A CA 1
ATOM 664 C C . LYS A 1 83 ? -12.033 -13.277 75.330 1.00 89.00 83 LYS A C 1
ATOM 666 O O . LYS A 1 83 ? -11.738 -13.242 74.139 1.00 89.00 83 LYS A O 1
ATOM 671 N N . ARG A 1 84 ? -12.569 -12.220 75.947 1.00 89.19 84 ARG A N 1
ATOM 672 C CA . ARG A 1 84 ? -12.820 -10.941 75.266 1.00 89.19 84 ARG A CA 1
ATOM 673 C C . ARG A 1 84 ? -11.514 -10.238 74.887 1.00 89.19 84 ARG A C 1
ATOM 675 O O . ARG A 1 84 ? -11.419 -9.698 73.788 1.00 89.19 84 ARG A O 1
ATOM 682 N N . GLN A 1 85 ? -10.503 -10.276 75.755 1.00 89.44 85 GLN A N 1
ATOM 683 C CA . GLN A 1 85 ? -9.170 -9.746 75.458 1.00 89.44 85 GLN A CA 1
ATOM 684 C C . GLN A 1 85 ? -8.471 -10.539 74.346 1.00 89.44 85 GLN A C 1
ATOM 686 O O . GLN A 1 85 ? -7.893 -9.933 73.447 1.00 89.44 85 GLN A O 1
ATOM 691 N N . GLU A 1 86 ? -8.567 -11.868 74.353 1.00 91.19 86 GLU A N 1
ATOM 692 C CA . GLU A 1 86 ? -8.050 -12.728 73.281 1.00 91.19 86 GLU A CA 1
ATOM 693 C C . GLU A 1 86 ? -8.745 -12.447 71.945 1.00 91.19 86 GLU A C 1
ATOM 695 O O . GLU A 1 86 ? -8.075 -12.290 70.928 1.00 91.19 86 GLU A O 1
ATOM 700 N N . GLN A 1 87 ? -10.071 -12.274 71.938 1.00 88.69 87 GLN A N 1
ATOM 701 C CA . GLN A 1 87 ? -10.811 -11.894 70.730 1.00 88.69 87 GLN A CA 1
ATOM 702 C C . GLN A 1 87 ? -10.404 -10.518 70.192 1.00 88.69 87 GLN A C 1
ATOM 704 O O . GLN A 1 87 ? -10.346 -10.329 68.978 1.00 88.69 87 GLN A O 1
ATOM 709 N N . LEU A 1 88 ? -10.128 -9.548 71.068 1.00 88.31 88 LEU A N 1
ATOM 710 C CA . LEU A 1 88 ? -9.653 -8.226 70.655 1.00 88.31 88 LEU A CA 1
ATOM 711 C C . LEU A 1 88 ? -8.228 -8.284 70.094 1.00 88.31 88 LEU A C 1
ATOM 713 O O . LEU A 1 88 ? -7.964 -7.657 69.070 1.00 88.31 88 LEU A O 1
ATOM 717 N N . LYS A 1 89 ? -7.337 -9.076 70.705 1.00 91.62 89 LYS A N 1
ATOM 718 C CA . LYS A 1 89 ? -5.983 -9.320 70.182 1.00 91.62 89 LYS A CA 1
ATOM 719 C C . LYS A 1 89 ? -6.027 -10.013 68.819 1.00 91.62 89 LYS A C 1
ATOM 721 O O . LYS A 1 89 ? -5.425 -9.509 67.878 1.00 91.62 89 LYS A O 1
ATOM 726 N N . ALA A 1 90 ? -6.829 -11.068 68.679 1.00 90.06 90 ALA A N 1
ATOM 727 C CA . ALA A 1 90 ? -7.006 -11.782 67.416 1.00 90.06 90 ALA A CA 1
ATOM 728 C C . ALA A 1 90 ? -7.590 -10.884 66.310 1.00 90.06 90 ALA A C 1
ATOM 730 O O . ALA A 1 90 ? -7.146 -10.939 65.165 1.00 90.06 90 ALA A O 1
ATOM 731 N N . LYS A 1 91 ? -8.551 -10.006 66.637 1.00 89.62 91 LYS A N 1
ATOM 732 C CA . LYS A 1 91 ? -9.073 -9.012 65.682 1.00 89.62 91 LYS A CA 1
ATOM 733 C C . LYS A 1 91 ? -8.007 -8.001 65.258 1.00 89.62 91 LYS A C 1
ATOM 735 O O . LYS A 1 91 ? -7.915 -7.697 64.074 1.00 89.62 91 LYS A O 1
ATOM 740 N N . ALA A 1 92 ? -7.202 -7.503 66.197 1.00 89.94 92 ALA A N 1
ATOM 741 C CA . ALA A 1 92 ? -6.125 -6.563 65.896 1.00 89.94 92 ALA A CA 1
ATOM 742 C C . ALA A 1 92 ? -5.015 -7.202 65.039 1.00 89.94 92 ALA A C 1
ATOM 744 O O . ALA A 1 92 ? -4.462 -6.545 64.160 1.00 89.94 92 ALA A O 1
ATOM 745 N N . GLU A 1 93 ? -4.698 -8.478 65.264 1.00 92.12 93 GLU A N 1
ATOM 746 C CA . GLU A 1 93 ? -3.754 -9.241 64.437 1.00 92.12 93 GLU A CA 1
ATOM 747 C C . GLU A 1 93 ? -4.303 -9.487 63.027 1.00 92.12 93 GLU A C 1
ATOM 749 O O . GLU A 1 93 ? -3.609 -9.202 62.051 1.00 92.12 93 GLU A O 1
ATOM 754 N N . ALA A 1 94 ? -5.569 -9.894 62.902 1.00 89.19 94 ALA A N 1
ATOM 755 C CA . ALA A 1 94 ? -6.221 -10.066 61.604 1.00 89.19 94 ALA A CA 1
ATOM 756 C C . ALA A 1 94 ? -6.287 -8.753 60.800 1.00 89.19 94 ALA A C 1
ATOM 758 O O . ALA A 1 94 ? -6.079 -8.751 59.587 1.00 89.19 94 ALA A O 1
ATOM 759 N N . GLU A 1 95 ? -6.531 -7.616 61.460 1.00 91.12 95 GLU A N 1
ATOM 760 C CA . GLU A 1 95 ? -6.523 -6.304 60.804 1.00 91.12 95 GLU A CA 1
ATOM 761 C C . GLU A 1 95 ? -5.119 -5.916 60.306 1.00 91.12 95 GLU A C 1
ATOM 763 O O . GLU A 1 95 ? -4.977 -5.387 59.201 1.00 91.12 95 GLU A O 1
ATOM 768 N N . LYS A 1 96 ? -4.068 -6.220 61.080 1.00 93.31 96 LYS A N 1
ATOM 769 C CA . LYS A 1 96 ? -2.672 -6.012 60.658 1.00 93.31 96 LYS A CA 1
ATOM 770 C C . LYS A 1 96 ? -2.304 -6.887 59.461 1.00 93.31 96 LYS A C 1
ATOM 772 O O . LYS A 1 96 ? -1.660 -6.394 58.538 1.00 93.31 96 LYS A O 1
ATOM 777 N N . GLU A 1 97 ? -2.728 -8.150 59.441 1.00 92.62 97 GLU A N 1
ATOM 778 C CA . GLU A 1 97 ? -2.503 -9.032 58.290 1.00 92.62 97 GLU A CA 1
ATOM 779 C C . GLU A 1 97 ? -3.223 -8.542 57.032 1.00 92.62 97 GLU A C 1
ATOM 781 O O . GLU A 1 97 ? -2.640 -8.554 55.948 1.00 92.62 97 GLU A O 1
ATOM 786 N N . MET A 1 98 ? -4.466 -8.073 57.162 1.00 89.62 98 MET A N 1
ATOM 787 C CA . MET A 1 98 ? -5.216 -7.512 56.036 1.00 89.62 98 MET A CA 1
ATOM 788 C C . MET A 1 98 ? -4.538 -6.259 55.476 1.00 89.62 98 MET A C 1
ATOM 790 O O . MET A 1 98 ? -4.338 -6.174 54.267 1.00 89.62 98 MET A O 1
ATOM 794 N N . LYS A 1 99 ? -4.097 -5.337 56.343 1.00 92.62 99 LYS A N 1
ATOM 795 C CA . LYS A 1 99 ? -3.330 -4.150 55.929 1.00 92.62 99 LYS A CA 1
ATOM 796 C C . LYS A 1 99 ? -2.030 -4.525 55.219 1.00 92.62 99 LYS A C 1
ATOM 798 O O . LYS A 1 99 ? -1.741 -3.983 54.157 1.00 92.62 99 LYS A O 1
ATOM 803 N N . LYS A 1 100 ? -1.292 -5.509 55.741 1.00 94.56 100 LYS A N 1
ATOM 804 C CA . LYS A 1 100 ? -0.067 -6.008 55.104 1.00 94.56 100 LYS A CA 1
ATOM 805 C C . LYS A 1 100 ? -0.340 -6.590 53.709 1.00 94.56 100 LYS A C 1
ATOM 807 O O . LYS A 1 100 ? 0.376 -6.274 52.766 1.00 94.56 100 LYS A O 1
ATOM 812 N N . ARG A 1 101 ? -1.408 -7.382 53.548 1.00 89.56 101 ARG A N 1
ATOM 813 C CA . ARG A 1 101 ? -1.819 -7.925 52.237 1.00 89.56 101 ARG A CA 1
ATOM 814 C C . ARG A 1 101 ? -2.239 -6.834 51.252 1.00 89.56 101 ARG A C 1
ATOM 816 O O . ARG A 1 101 ? -1.944 -6.942 50.064 1.00 89.56 101 ARG A O 1
ATOM 823 N N . GLU A 1 102 ? -2.919 -5.789 51.719 1.00 91.00 102 GLU A N 1
ATOM 824 C CA . GLU A 1 102 ? -3.278 -4.637 50.883 1.00 91.00 102 GLU A CA 1
ATOM 825 C C . GLU A 1 102 ? -2.043 -3.860 50.404 1.00 91.00 102 GLU A C 1
ATOM 827 O O . GLU A 1 102 ? -1.994 -3.436 49.248 1.00 91.00 102 GLU A O 1
ATOM 832 N N . GLU A 1 103 ? -1.037 -3.688 51.262 1.00 92.06 103 GLU A N 1
ATOM 833 C CA . GLU A 1 103 ? 0.236 -3.058 50.897 1.00 92.06 103 GLU A CA 1
ATOM 834 C C . GLU A 1 103 ? 1.032 -3.908 49.897 1.00 92.06 103 GLU A C 1
ATOM 836 O O . GLU A 1 103 ? 1.536 -3.375 48.908 1.00 92.06 103 GLU A O 1
ATOM 841 N N . GLU A 1 104 ? 1.079 -5.230 50.086 1.00 92.00 104 GLU A N 1
ATOM 842 C CA . GLU A 1 104 ? 1.713 -6.164 49.145 1.00 92.00 104 GLU A CA 1
ATOM 843 C C . GLU A 1 104 ? 1.026 -6.149 47.768 1.00 92.00 104 GLU A C 1
ATOM 845 O O . GLU A 1 104 ? 1.701 -6.092 46.739 1.00 92.00 104 GLU A O 1
ATOM 850 N N . MET A 1 105 ? -0.311 -6.123 47.732 1.00 89.69 105 MET A N 1
ATOM 851 C CA . MET A 1 105 ? -1.090 -5.971 46.495 1.00 89.69 105 MET A CA 1
ATOM 852 C C . MET A 1 105 ? -0.777 -4.652 45.777 1.00 89.69 105 MET A C 1
ATOM 854 O O . MET A 1 105 ? -0.517 -4.650 44.573 1.00 89.69 105 MET A O 1
ATOM 858 N N . LYS A 1 106 ? -0.740 -3.529 46.508 1.00 91.12 106 LYS A N 1
ATOM 859 C CA . LYS A 1 106 ? -0.377 -2.222 45.933 1.00 91.12 106 LYS A CA 1
ATOM 860 C C . LYS A 1 106 ? 1.044 -2.224 45.369 1.00 91.12 106 LYS A C 1
ATOM 862 O O . LYS A 1 106 ? 1.261 -1.721 44.269 1.00 91.12 106 LYS A O 1
ATOM 867 N N . ALA A 1 107 ? 1.995 -2.833 46.078 1.00 91.06 107 ALA A N 1
ATOM 868 C CA . ALA A 1 107 ? 3.374 -2.949 45.615 1.00 91.06 107 ALA A CA 1
ATOM 869 C C . ALA A 1 107 ? 3.486 -3.776 44.319 1.00 91.06 107 ALA A C 1
ATOM 871 O O . ALA A 1 107 ? 4.224 -3.389 43.409 1.00 91.06 107 ALA A O 1
ATOM 872 N N . GLN A 1 108 ? 2.727 -4.871 44.197 1.00 89.69 108 GLN A N 1
ATOM 873 C CA . GLN A 1 108 ? 2.670 -5.673 42.968 1.00 89.69 108 GLN A CA 1
ATOM 874 C C . GLN A 1 108 ? 2.058 -4.900 41.795 1.00 89.69 108 GLN A C 1
ATOM 876 O O . GLN A 1 108 ? 2.576 -4.958 40.678 1.00 89.69 108 GLN A O 1
ATOM 881 N N . ASP A 1 109 ? 0.985 -4.146 42.031 1.00 87.94 109 ASP A N 1
ATOM 882 C CA . ASP A 1 109 ? 0.364 -3.328 40.989 1.00 87.94 109 ASP A CA 1
ATOM 883 C C . ASP A 1 109 ? 1.300 -2.215 40.501 1.00 87.94 109 ASP A C 1
ATOM 885 O O . ASP A 1 109 ? 1.370 -1.945 39.300 1.00 87.94 109 ASP A O 1
ATOM 889 N N . ASP A 1 110 ? 2.075 -1.602 41.394 1.00 90.31 110 ASP A N 1
ATOM 890 C CA . ASP A 1 110 ? 3.056 -0.586 41.014 1.00 90.31 110 ASP A CA 1
ATOM 891 C C . ASP A 1 110 ? 4.260 -1.176 40.264 1.00 90.31 110 ASP A C 1
ATOM 893 O O . ASP A 1 110 ? 4.769 -0.544 39.334 1.00 90.31 110 ASP A O 1
ATOM 897 N N . GLN A 1 111 ? 4.685 -2.405 40.582 1.00 90.19 111 GLN A N 1
ATOM 898 C CA . GLN A 1 111 ? 5.666 -3.135 39.768 1.00 90.19 111 GLN A CA 1
ATOM 899 C C . GLN A 1 111 ? 5.127 -3.416 38.360 1.00 90.19 111 GLN A C 1
ATOM 901 O O . GLN A 1 111 ? 5.790 -3.087 37.376 1.00 90.19 111 GLN A O 1
ATOM 906 N N . ARG A 1 112 ? 3.888 -3.910 38.243 1.00 89.75 112 ARG A N 1
ATOM 907 C CA . ARG A 1 112 ? 3.238 -4.146 36.942 1.00 89.75 112 ARG A CA 1
ATOM 908 C C . ARG A 1 112 ? 3.107 -2.868 36.118 1.00 89.75 112 ARG A C 1
ATOM 910 O O . ARG A 1 112 ? 3.340 -2.891 34.912 1.00 89.75 112 ARG A O 1
ATOM 917 N N . LYS A 1 113 ? 2.772 -1.733 36.744 1.00 92.50 113 LYS A N 1
ATOM 918 C CA . LYS A 1 113 ? 2.740 -0.430 36.053 1.00 92.50 113 LYS A CA 1
ATOM 919 C C . LYS A 1 113 ? 4.113 -0.055 35.497 1.00 92.50 113 LYS A C 1
ATOM 921 O O . LYS A 1 113 ? 4.196 0.324 34.331 1.00 92.50 113 LYS A O 1
ATOM 926 N N . LYS A 1 114 ? 5.183 -0.213 36.286 1.00 93.19 114 LYS A N 1
ATOM 927 C CA . LYS A 1 114 ? 6.562 0.053 35.840 1.00 93.19 114 LYS A CA 1
ATOM 928 C C . LYS A 1 114 ? 6.977 -0.856 34.681 1.00 93.19 114 LYS A C 1
ATOM 930 O O . LYS A 1 114 ? 7.576 -0.376 33.723 1.00 93.19 114 LYS A O 1
ATOM 935 N N . GLU A 1 115 ? 6.618 -2.139 34.719 1.00 91.81 115 GLU A N 1
ATOM 936 C CA . GLU A 1 115 ? 6.872 -3.080 33.617 1.00 91.81 115 GLU A CA 1
ATOM 937 C C . GLU A 1 115 ? 6.123 -2.691 32.336 1.00 91.81 115 GLU A C 1
ATOM 939 O O . GLU A 1 115 ? 6.700 -2.704 31.246 1.00 91.81 115 GLU A O 1
ATOM 944 N N . ILE A 1 116 ? 4.854 -2.288 32.455 1.00 89.94 116 ILE A N 1
ATOM 945 C CA . ILE A 1 116 ? 4.049 -1.810 31.323 1.00 89.94 116 ILE A CA 1
ATOM 946 C C . ILE A 1 116 ? 4.657 -0.536 30.722 1.00 89.94 116 ILE A C 1
ATOM 948 O O . ILE A 1 116 ? 4.748 -0.421 29.496 1.00 89.94 116 ILE A O 1
ATOM 952 N N . GLU A 1 117 ? 5.094 0.414 31.551 1.00 92.19 117 GLU A N 1
ATOM 953 C CA . GLU A 1 117 ? 5.763 1.631 31.078 1.00 92.19 117 GLU A CA 1
ATOM 954 C C . GLU A 1 117 ? 7.103 1.333 30.406 1.00 92.19 117 GLU A C 1
ATOM 956 O O . GLU A 1 117 ? 7.378 1.855 29.323 1.00 92.19 117 GLU A O 1
ATOM 961 N N . PHE A 1 118 ? 7.905 0.439 30.982 1.00 93.88 118 PHE A N 1
ATOM 962 C CA . PHE A 1 118 ? 9.164 0.006 30.388 1.00 93.88 118 PHE A CA 1
ATOM 963 C C . PHE A 1 118 ? 8.949 -0.671 29.025 1.00 93.88 118 PHE A C 1
ATOM 965 O O . PHE A 1 118 ? 9.611 -0.329 28.042 1.00 93.88 118 PHE A O 1
ATOM 972 N N . ALA A 1 119 ? 7.959 -1.561 28.918 1.00 90.31 119 ALA A N 1
ATOM 973 C CA . ALA A 1 119 ? 7.583 -2.187 27.652 1.00 90.31 119 ALA A CA 1
ATOM 974 C C . ALA A 1 119 ? 7.077 -1.157 26.623 1.00 90.31 119 ALA A C 1
ATOM 976 O O . ALA A 1 119 ? 7.362 -1.268 25.426 1.00 90.31 119 ALA A O 1
ATOM 977 N N . ARG A 1 120 ? 6.350 -0.124 27.069 1.00 91.19 120 ARG A N 1
ATOM 978 C CA . ARG A 1 120 ? 5.909 0.987 26.212 1.00 91.19 120 ARG A CA 1
ATOM 979 C C . ARG A 1 120 ? 7.098 1.788 25.676 1.00 91.19 120 ARG A C 1
ATOM 981 O O . ARG A 1 120 ? 7.117 2.092 24.485 1.00 91.19 120 ARG A O 1
ATOM 988 N N . LEU A 1 121 ? 8.092 2.072 26.516 1.00 92.88 121 LEU A N 1
ATOM 989 C CA . LEU A 1 121 ? 9.343 2.735 26.136 1.00 92.88 121 LEU A CA 1
ATOM 990 C C . LEU A 1 121 ? 10.153 1.914 25.126 1.00 92.88 121 LEU A C 1
ATOM 992 O O . LEU A 1 121 ? 10.622 2.465 24.132 1.00 92.88 121 LEU A O 1
ATOM 996 N N . GLN A 1 122 ? 10.268 0.598 25.315 1.00 91.19 122 GLN A N 1
ATOM 997 C CA . GLN A 1 122 ? 10.950 -0.264 24.343 1.00 91.19 122 GLN A CA 1
ATOM 998 C C . GLN A 1 122 ? 10.252 -0.271 22.979 1.00 91.19 122 GLN A C 1
ATOM 1000 O O . GLN A 1 122 ? 10.916 -0.166 21.949 1.00 91.19 122 GLN A O 1
ATOM 1005 N N . ARG A 1 123 ? 8.914 -0.324 22.957 1.00 90.12 123 ARG A N 1
ATOM 1006 C CA . ARG A 1 123 ? 8.141 -0.232 21.707 1.00 90.12 123 ARG A CA 1
ATOM 1007 C C . ARG A 1 123 ? 8.308 1.119 21.015 1.00 90.12 123 ARG A C 1
ATOM 1009 O O . ARG A 1 123 ? 8.306 1.160 19.790 1.00 90.12 123 ARG A O 1
ATOM 1016 N N . LEU A 1 124 ? 8.431 2.212 21.771 1.00 88.69 124 LEU A N 1
ATOM 1017 C CA . LEU A 1 124 ? 8.715 3.533 21.203 1.00 88.69 124 LEU A CA 1
ATOM 1018 C C . LEU A 1 124 ? 10.112 3.578 20.577 1.00 88.69 124 LEU A C 1
ATOM 1020 O O . LEU A 1 124 ? 10.218 3.956 19.418 1.00 88.69 124 LEU A O 1
ATOM 1024 N N . ARG A 1 125 ? 11.143 3.073 21.266 1.00 90.19 125 ARG A N 1
ATOM 1025 C CA . ARG A 1 125 ? 12.500 2.969 20.698 1.00 90.19 125 ARG A CA 1
ATOM 1026 C C . ARG A 1 125 ? 12.548 2.108 19.436 1.00 90.19 125 ARG A C 1
ATOM 1028 O O . ARG A 1 125 ? 13.218 2.466 18.477 1.00 90.19 125 ARG A O 1
ATOM 1035 N N . GLN A 1 126 ? 11.828 0.986 19.410 1.00 89.50 126 GLN A N 1
ATOM 1036 C CA . GLN A 1 126 ? 11.728 0.148 18.209 1.00 89.50 126 GLN A CA 1
ATOM 1037 C C . GLN A 1 126 ? 11.063 0.895 17.051 1.00 89.50 126 GLN A C 1
ATOM 1039 O O . GLN A 1 126 ? 11.550 0.830 15.928 1.00 89.50 126 GLN A O 1
ATOM 1044 N N . LYS A 1 127 ? 9.993 1.651 17.320 1.00 90.88 127 LYS A N 1
ATOM 1045 C CA . LYS A 1 127 ? 9.350 2.491 16.302 1.00 90.88 127 LYS A CA 1
ATOM 1046 C C . LYS A 1 127 ? 10.271 3.592 15.786 1.00 90.88 127 LYS A C 1
ATOM 1048 O O . LYS A 1 127 ? 10.314 3.794 14.581 1.00 90.88 127 LYS A O 1
ATOM 1053 N N . GLU A 1 128 ? 11.016 4.260 16.663 1.00 91.19 128 GLU A N 1
ATOM 1054 C CA . GLU A 1 128 ? 12.003 5.276 16.272 1.00 91.19 128 GLU A CA 1
ATOM 1055 C C . GLU A 1 128 ? 13.108 4.673 15.392 1.00 91.19 128 GLU A C 1
ATOM 1057 O O . GLU A 1 128 ? 13.466 5.255 14.371 1.00 91.19 128 GLU A O 1
ATOM 1062 N N . MET A 1 129 ? 13.595 3.473 15.728 1.00 90.00 129 MET A N 1
ATOM 1063 C CA . MET A 1 129 ? 14.560 2.736 14.903 1.00 90.00 129 MET A CA 1
ATOM 1064 C C . MET A 1 129 ? 13.981 2.360 13.531 1.00 90.00 129 MET A C 1
ATOM 1066 O O . MET A 1 129 ? 14.625 2.596 12.512 1.00 90.00 129 MET A O 1
ATOM 1070 N N . GLU A 1 130 ? 12.753 1.834 13.477 1.00 90.38 130 GLU A N 1
ATOM 1071 C CA . GLU A 1 130 ? 12.075 1.523 12.210 1.00 90.38 130 GLU A CA 1
ATOM 1072 C C . GLU A 1 130 ? 11.833 2.775 11.352 1.00 90.38 130 GLU A C 1
ATOM 1074 O O . GLU A 1 130 ? 11.939 2.730 10.125 1.00 90.38 130 GLU A O 1
ATOM 1079 N N . GLU A 1 131 ? 11.470 3.901 11.969 1.00 91.12 131 GLU A N 1
ATOM 1080 C CA . GLU A 1 131 ? 11.287 5.172 11.267 1.00 91.12 131 GLU A CA 1
ATOM 1081 C C . GLU A 1 131 ? 12.616 5.705 10.727 1.00 91.12 131 GLU A C 1
ATOM 1083 O O . GLU A 1 131 ? 12.672 6.099 9.559 1.00 91.12 131 GLU A O 1
ATOM 1088 N N . ALA A 1 132 ? 13.696 5.618 11.508 1.00 90.88 132 ALA A N 1
ATOM 1089 C CA . ALA A 1 132 ? 15.041 5.966 11.063 1.00 90.88 132 ALA A CA 1
ATOM 1090 C C . ALA A 1 132 ? 15.510 5.087 9.888 1.00 90.88 132 ALA A C 1
ATOM 1092 O O . ALA A 1 132 ? 16.080 5.601 8.922 1.00 90.88 132 ALA A O 1
ATOM 1093 N N . GLU A 1 133 ? 15.222 3.782 9.908 1.00 91.62 133 GLU A N 1
ATOM 1094 C CA . GLU A 1 133 ? 15.508 2.880 8.786 1.00 91.62 133 GLU A CA 1
ATOM 1095 C C . GLU A 1 133 ? 14.704 3.245 7.532 1.00 91.62 133 GLU A C 1
ATOM 1097 O O . GLU A 1 133 ? 15.272 3.331 6.440 1.00 91.62 133 GLU A O 1
ATOM 1102 N N . ARG A 1 134 ? 13.404 3.540 7.672 1.00 90.12 134 ARG A N 1
ATOM 1103 C CA . ARG A 1 134 ? 12.566 4.002 6.549 1.00 90.12 134 ARG A CA 1
ATOM 1104 C C . ARG A 1 134 ? 13.068 5.324 5.973 1.00 90.12 134 ARG A C 1
ATOM 1106 O O . ARG A 1 134 ? 13.022 5.519 4.759 1.00 90.12 134 ARG A O 1
ATOM 1113 N N . GLU A 1 135 ? 13.536 6.248 6.808 1.00 91.44 135 GLU A N 1
ATOM 1114 C CA . GLU A 1 135 ? 14.153 7.491 6.340 1.00 91.44 135 GLU A CA 1
ATOM 1115 C C . GLU A 1 135 ? 15.484 7.246 5.625 1.00 91.44 135 GLU A C 1
ATOM 1117 O O . GLU A 1 135 ? 15.724 7.832 4.566 1.00 91.44 135 GLU A O 1
ATOM 1122 N N . ALA A 1 136 ? 16.330 6.356 6.147 1.00 90.88 136 ALA A N 1
ATOM 1123 C CA . ALA A 1 136 ? 17.575 5.966 5.494 1.00 90.88 136 ALA A CA 1
ATOM 1124 C C . ALA A 1 136 ? 17.315 5.306 4.129 1.00 90.88 136 ALA A C 1
ATOM 1126 O O . ALA A 1 136 ? 18.000 5.613 3.150 1.00 90.88 136 ALA A O 1
ATOM 1127 N N . GLU A 1 137 ? 16.291 4.459 4.023 1.00 91.88 137 GLU A N 1
ATOM 1128 C CA . GLU A 1 137 ? 15.882 3.842 2.761 1.00 91.88 137 GLU A CA 1
ATOM 1129 C C . GLU A 1 137 ? 15.365 4.884 1.758 1.00 91.88 137 GLU A C 1
ATOM 1131 O O . GLU A 1 137 ? 15.787 4.884 0.599 1.00 91.88 137 GLU A O 1
ATOM 1136 N N . LYS A 1 138 ? 14.542 5.844 2.202 1.00 91.75 138 LYS A N 1
ATOM 1137 C CA . LYS A 1 138 ? 14.116 6.980 1.365 1.00 91.75 138 LYS A CA 1
ATOM 1138 C C . LYS A 1 138 ? 15.305 7.798 0.860 1.00 91.75 138 LYS A C 1
ATOM 1140 O O . LYS A 1 138 ? 15.312 8.192 -0.305 1.00 91.75 138 LYS A O 1
ATOM 1145 N N . ARG A 1 139 ? 16.327 8.030 1.693 1.00 90.56 139 ARG A N 1
ATOM 1146 C CA . ARG A 1 139 ? 17.563 8.719 1.276 1.00 90.56 139 ARG A CA 1
ATOM 1147 C C . ARG A 1 139 ? 18.330 7.921 0.222 1.00 90.56 139 ARG A C 1
ATOM 1149 O O . ARG A 1 139 ? 18.737 8.503 -0.778 1.00 90.56 139 ARG A O 1
ATOM 1156 N N . ARG A 1 140 ? 18.460 6.599 0.386 1.00 92.00 140 ARG A N 1
ATOM 1157 C CA . ARG A 1 140 ? 19.081 5.717 -0.623 1.00 92.00 140 ARG A CA 1
ATOM 1158 C C . ARG A 1 140 ? 18.321 5.750 -1.949 1.00 92.00 140 ARG A C 1
ATOM 1160 O O . ARG A 1 140 ? 18.937 5.843 -3.007 1.00 92.00 140 ARG A O 1
ATOM 1167 N N . GLN A 1 141 ? 16.990 5.718 -1.905 1.00 87.94 141 GLN A N 1
ATOM 1168 C CA . GLN A 1 141 ? 16.162 5.836 -3.106 1.00 87.94 141 GLN A CA 1
ATOM 1169 C C . GLN A 1 141 ? 16.337 7.204 -3.777 1.00 87.94 141 GLN A C 1
ATOM 1171 O O . GLN A 1 141 ? 16.545 7.256 -4.987 1.00 87.94 141 GLN A O 1
ATOM 1176 N N . ALA A 1 142 ? 16.340 8.295 -3.007 1.00 89.94 142 ALA A N 1
ATOM 1177 C CA . ALA A 1 142 ? 16.599 9.635 -3.529 1.00 89.94 142 ALA A CA 1
ATOM 1178 C C . ALA A 1 142 ? 17.988 9.734 -4.190 1.00 89.94 142 ALA A C 1
ATOM 1180 O O . ALA A 1 142 ? 18.122 10.273 -5.289 1.00 89.94 142 ALA A O 1
ATOM 1181 N N . GLU A 1 143 ? 19.017 9.143 -3.582 1.00 93.81 143 GLU A N 1
ATOM 1182 C CA . GLU A 1 143 ? 20.366 9.099 -4.150 1.00 93.81 143 GLU A CA 1
ATOM 1183 C C . GLU A 1 143 ? 20.417 8.308 -5.468 1.00 93.81 143 GLU A C 1
ATOM 1185 O O . GLU A 1 143 ? 21.024 8.759 -6.442 1.00 93.81 143 GLU A O 1
ATOM 1190 N N . LEU A 1 144 ? 19.736 7.160 -5.541 1.00 89.88 144 LEU A N 1
ATOM 1191 C CA . LEU A 1 144 ? 19.616 6.382 -6.777 1.00 89.88 144 LEU A CA 1
ATOM 1192 C C . LEU A 1 144 ? 18.875 7.161 -7.869 1.00 89.88 144 LEU A C 1
ATOM 1194 O O . LEU A 1 144 ? 19.290 7.126 -9.028 1.00 89.88 144 LEU A O 1
ATOM 1198 N N . THR A 1 145 ? 17.817 7.897 -7.517 1.00 90.94 145 THR A N 1
ATOM 1199 C CA . THR A 1 145 ? 17.093 8.741 -8.480 1.00 90.94 145 THR A CA 1
ATOM 1200 C C . THR A 1 145 ? 17.965 9.883 -8.997 1.00 90.94 145 THR A C 1
ATOM 1202 O O . THR A 1 145 ? 18.036 10.076 -10.206 1.00 90.94 145 THR A O 1
ATOM 1205 N N . MET A 1 146 ? 18.731 10.541 -8.120 1.00 93.12 146 MET A N 1
ATOM 1206 C CA . MET A 1 146 ? 19.717 11.562 -8.490 1.00 93.12 146 MET A CA 1
ATOM 1207 C C . MET A 1 146 ? 20.811 11.004 -9.408 1.00 93.12 146 MET A C 1
ATOM 1209 O O . MET A 1 146 ? 21.179 11.635 -10.396 1.00 93.12 146 MET A O 1
ATOM 1213 N N . LYS A 1 147 ? 21.335 9.806 -9.118 1.00 93.44 147 LYS A N 1
ATOM 1214 C CA . LYS A 1 147 ? 22.323 9.128 -9.976 1.00 93.44 147 LYS A CA 1
ATOM 1215 C C . LYS A 1 147 ? 21.741 8.799 -11.352 1.00 93.44 147 LYS A C 1
ATOM 1217 O O . LYS A 1 147 ? 22.403 9.032 -12.361 1.00 93.44 147 LYS A O 1
ATOM 1222 N N . ARG A 1 148 ? 20.499 8.308 -11.401 1.00 90.94 148 ARG A N 1
ATOM 1223 C CA . ARG A 1 148 ? 19.783 8.029 -12.653 1.00 90.94 148 ARG A CA 1
ATOM 1224 C C . ARG A 1 148 ? 19.552 9.300 -13.468 1.00 90.94 148 ARG A C 1
ATOM 1226 O O . ARG A 1 148 ? 19.779 9.286 -14.671 1.00 90.94 148 ARG A O 1
ATOM 1233 N N . GLU A 1 149 ? 19.143 10.388 -12.825 1.00 90.94 149 GLU A N 1
ATOM 1234 C CA . GLU A 1 149 ? 18.929 11.678 -13.483 1.00 90.94 149 GLU A CA 1
ATOM 1235 C C . GLU A 1 149 ? 20.234 12.243 -14.055 1.00 90.94 149 GLU A C 1
ATOM 1237 O O . GLU A 1 149 ? 20.271 12.617 -15.223 1.00 90.94 149 GLU A O 1
ATOM 1242 N N . LYS A 1 150 ? 21.338 12.198 -13.298 1.00 92.56 150 LYS A N 1
ATOM 1243 C CA . LYS A 1 150 ? 22.667 12.585 -13.803 1.00 92.56 150 LYS A CA 1
ATOM 1244 C C . LYS A 1 150 ? 23.107 11.744 -15.005 1.00 92.56 150 LYS A C 1
ATOM 1246 O O . LYS A 1 150 ? 23.669 12.283 -15.954 1.00 92.56 150 LYS A O 1
ATOM 1251 N N . ALA A 1 151 ? 22.844 10.436 -14.988 1.00 90.50 151 ALA A N 1
ATOM 1252 C CA . ALA A 1 151 ? 23.147 9.561 -16.120 1.00 90.50 151 ALA A CA 1
ATOM 1253 C C . ALA A 1 151 ? 22.312 9.915 -17.364 1.00 90.50 151 ALA A C 1
ATOM 1255 O O . ALA A 1 151 ? 22.841 9.924 -18.474 1.00 90.50 151 ALA A O 1
ATOM 1256 N N . LEU A 1 152 ? 21.032 10.258 -17.182 1.00 90.31 152 LEU A N 1
ATOM 1257 C CA . LEU A 1 152 ? 20.170 10.734 -18.267 1.00 90.31 152 LEU A CA 1
ATOM 1258 C C . LEU A 1 152 ? 20.646 12.084 -18.818 1.00 90.31 152 LEU A C 1
ATOM 1260 O O . LEU A 1 152 ? 20.810 12.208 -20.025 1.00 90.31 152 LEU A O 1
ATOM 1264 N N . GLN A 1 153 ? 20.979 13.048 -17.955 1.00 91.75 153 GLN A N 1
ATOM 1265 C CA . GLN A 1 153 ? 21.546 14.338 -18.369 1.00 91.75 153 GLN A CA 1
ATOM 1266 C C . GLN A 1 153 ? 22.852 14.169 -19.158 1.00 91.75 153 GLN A C 1
ATOM 1268 O O . GLN A 1 153 ? 23.088 14.877 -20.139 1.00 91.75 153 GLN A O 1
ATOM 1273 N N . HIS A 1 154 ? 23.698 13.213 -18.765 1.00 93.12 154 HIS A N 1
ATOM 1274 C CA . HIS A 1 154 ? 24.914 12.883 -19.502 1.00 93.12 154 HIS A CA 1
ATOM 1275 C C . HIS A 1 154 ? 24.605 12.304 -20.893 1.00 93.12 154 HIS A C 1
ATOM 1277 O O . HIS A 1 154 ? 25.209 12.729 -21.877 1.00 93.12 154 HIS A O 1
ATOM 1283 N N . LEU A 1 155 ? 23.644 11.380 -21.000 1.00 89.12 155 LEU A N 1
ATOM 1284 C CA . LEU A 1 155 ? 23.197 10.832 -22.287 1.00 89.12 155 LEU A CA 1
ATOM 1285 C C . LEU A 1 155 ? 22.576 11.905 -23.190 1.00 89.12 155 LEU A C 1
ATOM 1287 O O . LEU A 1 155 ? 22.869 11.943 -24.383 1.00 89.12 155 LEU A O 1
ATOM 1291 N N . ASP A 1 156 ? 21.765 12.802 -22.637 1.00 89.75 156 ASP A N 1
ATOM 1292 C CA . ASP A 1 156 ? 21.169 13.901 -23.395 1.00 89.75 156 ASP A CA 1
ATOM 1293 C C . ASP A 1 156 ? 22.232 14.906 -23.853 1.00 89.75 156 ASP A C 1
ATOM 1295 O O . ASP A 1 156 ? 22.197 15.361 -24.995 1.00 89.75 156 ASP A O 1
ATOM 1299 N N . SER A 1 157 ? 23.251 15.165 -23.028 1.00 91.44 157 SER A N 1
ATOM 1300 C CA . SER A 1 157 ? 24.415 15.969 -23.426 1.00 91.44 157 SER A CA 1
ATOM 1301 C C . SER A 1 157 ? 25.191 15.321 -24.578 1.00 91.44 157 SER A C 1
ATOM 1303 O O . SER A 1 157 ? 25.614 16.013 -25.502 1.00 91.44 157 SER A O 1
ATOM 1305 N N . GLN A 1 158 ? 25.362 13.994 -24.567 1.00 91.50 158 GLN A N 1
ATOM 1306 C CA . GLN A 1 158 ? 25.980 13.267 -25.682 1.00 91.50 158 GLN A CA 1
ATOM 1307 C C . GLN A 1 158 ? 25.132 13.344 -26.956 1.00 91.50 158 GLN A C 1
ATOM 1309 O O . GLN A 1 158 ? 25.671 13.574 -28.037 1.00 91.50 158 GLN A O 1
ATOM 1314 N N . ARG A 1 159 ? 23.807 13.203 -26.836 1.00 91.12 159 ARG A N 1
ATOM 1315 C CA . ARG A 1 159 ? 22.873 13.341 -27.964 1.00 91.12 159 ARG A CA 1
ATOM 1316 C C . ARG A 1 159 ? 22.893 14.745 -28.556 1.00 91.12 159 ARG A C 1
ATOM 1318 O O . ARG A 1 159 ? 22.886 14.871 -29.775 1.00 91.12 159 ARG A O 1
ATOM 1325 N N . LEU A 1 160 ? 22.955 15.780 -27.717 1.00 89.81 160 LEU A N 1
ATOM 1326 C CA . LEU A 1 160 ? 23.076 17.169 -28.158 1.00 89.81 160 LEU A CA 1
ATOM 1327 C C . LEU A 1 160 ? 24.380 17.403 -28.919 1.00 89.81 160 LEU A C 1
ATOM 1329 O O . LEU A 1 160 ? 24.328 17.925 -30.026 1.00 89.81 160 LEU A O 1
ATOM 1333 N N . ARG A 1 161 ? 25.523 16.933 -28.401 1.00 91.06 161 ARG A N 1
ATOM 1334 C CA . ARG A 1 161 ? 26.810 17.024 -29.116 1.00 91.06 161 ARG A CA 1
ATOM 1335 C C . ARG A 1 161 ? 26.769 16.304 -30.464 1.00 91.06 161 ARG A C 1
ATOM 1337 O O . ARG A 1 161 ? 27.164 16.877 -31.472 1.00 91.06 161 ARG A O 1
ATOM 1344 N N . ALA A 1 162 ? 26.219 15.091 -30.507 1.00 89.19 162 ALA A N 1
ATOM 1345 C CA . ALA A 1 162 ? 26.061 14.349 -31.758 1.00 89.19 162 ALA A CA 1
ATOM 1346 C C . ALA A 1 162 ? 25.132 15.077 -32.752 1.00 89.19 162 ALA A C 1
ATOM 1348 O O . ALA A 1 162 ? 25.400 15.103 -33.954 1.00 89.19 162 ALA A O 1
ATOM 1349 N N . ALA A 1 163 ? 24.053 15.700 -32.268 1.00 90.62 163 ALA A N 1
ATOM 1350 C CA . ALA A 1 163 ? 23.149 16.497 -33.093 1.00 90.62 163 ALA A CA 1
ATOM 1351 C C . ALA A 1 163 ? 23.808 17.793 -33.598 1.00 90.62 163 ALA A C 1
ATOM 1353 O O . ALA A 1 163 ? 23.607 18.164 -34.754 1.00 90.62 163 ALA A O 1
ATOM 1354 N N . GLU A 1 164 ? 24.614 18.466 -32.775 1.00 92.06 164 GLU A N 1
ATOM 1355 C CA . GLU A 1 164 ? 25.409 19.635 -33.167 1.00 92.06 164 GLU A CA 1
ATOM 1356 C C . GLU A 1 164 ? 26.464 19.275 -34.215 1.00 92.06 164 GLU A C 1
ATOM 1358 O O . GLU A 1 164 ? 26.599 19.978 -35.213 1.00 92.06 164 GLU A O 1
ATOM 1363 N N . GLU A 1 165 ? 27.161 18.150 -34.058 1.00 91.81 165 GLU A N 1
ATOM 1364 C CA . GLU A 1 165 ? 28.089 17.642 -35.071 1.00 91.81 165 GLU A CA 1
ATOM 1365 C C . GLU A 1 165 ? 27.374 17.344 -36.394 1.00 91.81 165 GLU A C 1
ATOM 1367 O O . GLU A 1 165 ? 27.874 17.689 -37.466 1.00 91.81 165 GLU A O 1
ATOM 1372 N N . GLN A 1 166 ? 26.176 16.753 -36.343 1.00 90.44 166 GLN A N 1
ATOM 1373 C CA . GLN A 1 166 ? 25.355 16.559 -37.539 1.00 90.44 166 GLN A CA 1
ATOM 1374 C C . GLN A 1 166 ? 24.893 17.885 -38.153 1.00 90.44 166 GLN A C 1
ATOM 1376 O O . GLN A 1 166 ? 24.872 17.999 -39.378 1.00 90.44 166 GLN A O 1
ATOM 1381 N N . ARG A 1 167 ? 24.550 18.893 -37.341 1.00 90.44 167 ARG A N 1
ATOM 1382 C CA . ARG A 1 167 ? 24.228 20.241 -37.831 1.00 90.44 167 ARG A CA 1
ATOM 1383 C C . ARG A 1 167 ? 25.420 20.876 -38.531 1.00 90.44 167 ARG A C 1
ATOM 1385 O O . ARG A 1 167 ? 25.262 21.268 -39.677 1.00 90.44 167 ARG A O 1
ATOM 1392 N N . ARG A 1 168 ? 26.611 20.854 -37.927 1.00 91.62 168 ARG A N 1
ATOM 1393 C CA . ARG A 1 168 ? 27.847 21.355 -38.555 1.00 91.62 168 ARG A CA 1
ATOM 1394 C C . ARG A 1 168 ? 28.148 20.649 -39.875 1.00 91.62 168 ARG A C 1
ATOM 1396 O O . ARG A 1 168 ? 28.511 21.293 -40.852 1.00 91.62 168 ARG A O 1
ATOM 1403 N N . LYS A 1 169 ? 27.949 19.326 -39.938 1.00 92.56 169 LYS A N 1
ATOM 1404 C CA . LYS A 1 169 ? 28.080 18.566 -41.194 1.00 92.56 169 LYS A CA 1
ATOM 1405 C C . LYS A 1 169 ? 27.081 19.043 -42.252 1.00 92.56 169 LYS A C 1
ATOM 1407 O O . LYS A 1 169 ? 27.465 19.216 -43.403 1.00 92.56 169 LYS A O 1
ATOM 1412 N N . ARG A 1 170 ? 25.818 19.277 -41.879 1.00 89.56 170 ARG A N 1
ATOM 1413 C CA . ARG A 1 170 ? 24.792 19.809 -42.793 1.00 89.56 170 ARG A CA 1
ATOM 1414 C C . ARG A 1 170 ? 25.089 21.241 -43.228 1.00 89.56 170 ARG A C 1
ATOM 1416 O O . ARG A 1 170 ? 24.909 21.538 -44.398 1.00 89.56 170 ARG A O 1
ATOM 1423 N N . GLU A 1 171 ? 25.558 22.092 -42.324 1.00 91.44 171 GLU A N 1
ATOM 1424 C CA . GLU A 1 171 ? 25.970 23.468 -42.620 1.00 91.44 171 GLU A CA 1
ATOM 1425 C C . GLU A 1 171 ? 27.135 23.486 -43.606 1.00 91.44 171 GLU A C 1
ATOM 1427 O O . GLU A 1 171 ? 27.028 24.158 -44.621 1.00 91.44 171 GLU A O 1
ATOM 1432 N N . MET A 1 172 ? 28.170 22.659 -43.409 1.00 91.06 172 MET A N 1
ATOM 1433 C CA . MET A 1 172 ? 29.247 22.523 -44.399 1.00 91.06 172 MET A CA 1
ATOM 1434 C C . MET A 1 172 ? 28.741 22.038 -45.761 1.00 91.06 172 MET A C 1
ATOM 1436 O O . MET A 1 172 ? 29.209 22.504 -46.796 1.00 91.06 172 MET A O 1
ATOM 1440 N N . ILE A 1 173 ? 27.800 21.088 -45.792 1.00 90.56 173 ILE A N 1
ATOM 1441 C CA . ILE A 1 173 ? 27.208 20.615 -47.054 1.00 90.56 173 ILE A CA 1
ATOM 1442 C C . ILE A 1 173 ? 26.409 21.737 -47.726 1.00 90.56 173 ILE A C 1
ATOM 1444 O O . ILE A 1 173 ? 26.511 21.913 -48.937 1.00 90.56 173 ILE A O 1
ATOM 1448 N N . LEU A 1 174 ? 25.628 22.498 -46.958 1.00 90.19 174 LEU A N 1
ATOM 1449 C CA . LEU A 1 174 ? 24.861 23.634 -47.461 1.00 90.19 174 LEU A CA 1
ATOM 1450 C C . LEU A 1 174 ? 25.772 24.755 -47.951 1.00 90.19 174 LEU A C 1
ATOM 1452 O O . LEU A 1 174 ? 25.493 25.314 -48.999 1.00 90.19 174 LEU A O 1
ATOM 1456 N N . GLU A 1 175 ? 26.862 25.051 -47.252 1.00 91.75 175 GLU A N 1
ATOM 1457 C CA . GLU A 1 175 ? 27.843 26.049 -47.671 1.00 91.75 175 GLU A CA 1
ATOM 1458 C C . GLU A 1 175 ? 28.523 25.629 -48.975 1.00 91.75 175 GLU A C 1
ATOM 1460 O O . GLU A 1 175 ? 28.549 26.408 -49.924 1.00 91.75 175 GLU A O 1
ATOM 1465 N N . LYS A 1 176 ? 28.964 24.368 -49.086 1.00 91.12 176 LYS A N 1
ATOM 1466 C CA . LYS A 1 176 ? 29.485 23.819 -50.349 1.00 91.12 176 LYS A CA 1
ATOM 1467 C C . LYS A 1 176 ? 28.450 23.877 -51.470 1.00 91.12 176 LYS A C 1
ATOM 1469 O O . LYS A 1 176 ? 28.787 24.204 -52.604 1.00 91.12 176 LYS A O 1
ATOM 1474 N N . ARG A 1 177 ? 27.182 23.591 -51.165 1.00 88.50 177 ARG A N 1
ATOM 1475 C CA . ARG A 1 177 ? 26.085 23.695 -52.133 1.00 88.50 177 ARG A CA 1
ATOM 1476 C C . ARG A 1 177 ? 25.819 25.140 -52.539 1.00 88.50 177 ARG A C 1
ATOM 1478 O O . ARG A 1 177 ? 25.609 25.378 -53.716 1.00 88.50 177 ARG A O 1
ATOM 1485 N N . GLN A 1 178 ? 25.860 26.090 -51.610 1.00 89.62 178 GLN A N 1
ATOM 1486 C CA . GLN A 1 178 ? 25.718 27.516 -51.899 1.00 89.62 178 GLN A CA 1
ATOM 1487 C C . GLN A 1 178 ? 26.898 28.040 -52.709 1.00 89.62 178 GLN A C 1
ATOM 1489 O O . GLN A 1 178 ? 26.691 28.844 -53.602 1.00 89.62 178 GLN A O 1
ATOM 1494 N N . GLN A 1 179 ? 28.121 27.586 -52.439 1.00 88.06 179 GLN A N 1
ATOM 1495 C CA . GLN A 1 179 ? 29.281 27.896 -53.275 1.00 88.06 179 GLN A CA 1
ATOM 1496 C C . GLN A 1 179 ? 29.079 27.348 -54.691 1.00 88.06 179 GLN A C 1
ATOM 1498 O O . GLN A 1 179 ? 29.231 28.091 -55.653 1.00 88.06 179 GLN A O 1
ATOM 1503 N N . ALA A 1 180 ? 28.631 26.097 -54.825 1.00 84.69 180 ALA A N 1
ATOM 1504 C CA . ALA A 1 180 ? 28.294 25.518 -56.122 1.00 84.69 180 ALA A CA 1
ATOM 1505 C C . ALA A 1 180 ? 27.123 26.242 -56.817 1.00 84.69 180 ALA A C 1
ATOM 1507 O O . ALA A 1 180 ? 27.144 26.416 -58.029 1.00 84.69 180 ALA A O 1
ATOM 1508 N N . GLU A 1 181 ? 26.105 26.687 -56.077 1.00 87.00 181 GLU A N 1
ATOM 1509 C CA . GLU A 1 181 ? 24.983 27.469 -56.607 1.00 87.00 181 GLU A CA 1
ATOM 1510 C C . GLU A 1 181 ? 25.409 28.886 -56.993 1.00 87.00 181 GLU A C 1
ATOM 1512 O O . GLU A 1 181 ? 24.971 29.355 -58.031 1.00 87.00 181 GLU A O 1
ATOM 1517 N N . ARG A 1 182 ? 26.309 29.540 -56.249 1.00 86.38 182 ARG A N 1
ATOM 1518 C CA . ARG A 1 182 ? 26.914 30.819 -56.654 1.00 86.38 182 ARG A CA 1
ATOM 1519 C C . ARG A 1 182 ? 27.709 30.660 -57.938 1.00 86.38 182 ARG A C 1
ATOM 1521 O O . ARG A 1 182 ? 27.509 31.454 -58.843 1.00 86.38 182 ARG A O 1
ATOM 1528 N N . LEU A 1 183 ? 28.516 29.605 -58.054 1.00 84.62 183 LEU A N 1
ATOM 1529 C CA . LEU A 1 183 ? 29.234 29.293 -59.291 1.00 84.62 183 LEU A CA 1
ATOM 1530 C C . LEU A 1 183 ? 28.261 29.039 -60.450 1.00 84.62 183 LEU A C 1
ATOM 1532 O O . LEU A 1 183 ? 28.457 29.576 -61.537 1.00 84.62 183 LEU A O 1
ATOM 1536 N N . ARG A 1 184 ? 27.165 28.301 -60.209 1.00 82.25 184 ARG A N 1
ATOM 1537 C CA . ARG A 1 184 ? 26.084 28.089 -61.189 1.00 82.25 184 ARG A CA 1
ATOM 1538 C C . ARG A 1 184 ? 25.344 29.369 -61.549 1.00 82.25 184 ARG A C 1
ATOM 1540 O O . ARG A 1 184 ? 24.999 29.554 -62.703 1.00 82.25 184 ARG A O 1
ATOM 1547 N N . GLU A 1 185 ? 25.064 30.244 -60.593 1.00 81.25 185 GLU A N 1
ATOM 1548 C CA . GLU A 1 185 ? 24.439 31.542 -60.839 1.00 81.25 185 GLU A CA 1
ATOM 1549 C C . GLU A 1 185 ? 25.394 32.477 -61.566 1.00 81.25 185 GLU A C 1
ATOM 1551 O O . GLU A 1 185 ? 24.954 33.243 -62.408 1.00 81.25 185 GLU A O 1
ATOM 1556 N N . GLU A 1 186 ? 26.691 32.429 -61.291 1.00 80.88 186 GLU A N 1
ATOM 1557 C CA . GLU A 1 186 ? 27.692 33.200 -62.019 1.00 80.88 186 GLU A CA 1
ATOM 1558 C C . GLU A 1 186 ? 27.786 32.729 -63.468 1.00 80.88 186 GLU A C 1
ATOM 1560 O O . GLU A 1 186 ? 27.782 33.580 -64.360 1.00 80.88 186 GLU A O 1
ATOM 1565 N N . THR A 1 187 ? 27.740 31.414 -63.711 1.00 77.00 187 THR A N 1
ATOM 1566 C CA . THR A 1 187 ? 27.638 30.818 -65.058 1.00 77.00 187 THR A CA 1
ATOM 1567 C C . THR A 1 187 ? 26.252 30.970 -65.694 1.00 77.00 187 THR A C 1
ATOM 1569 O O . THR A 1 187 ? 26.133 31.032 -66.913 1.00 77.00 187 THR A O 1
ATOM 1572 N N . GLN A 1 188 ? 25.168 31.100 -64.931 1.00 75.94 188 GLN A N 1
ATOM 1573 C CA . GLN A 1 188 ? 23.831 31.343 -65.487 1.00 75.94 188 GLN A CA 1
ATOM 1574 C C . GLN A 1 188 ? 23.574 32.811 -65.765 1.00 75.94 188 GLN A C 1
ATOM 1576 O O . GLN A 1 188 ? 23.068 33.127 -66.829 1.00 75.94 188 GLN A O 1
ATOM 1581 N N . ARG A 1 189 ? 23.935 33.718 -64.855 1.00 71.94 189 ARG A N 1
ATOM 1582 C CA . ARG A 1 189 ? 24.012 35.157 -65.133 1.00 71.94 189 ARG A CA 1
ATOM 1583 C C . ARG A 1 189 ? 24.964 35.382 -66.272 1.00 71.94 189 ARG A C 1
ATOM 1585 O O . ARG A 1 189 ? 24.734 36.265 -67.080 1.00 71.94 189 ARG A O 1
ATOM 1592 N N . PHE A 1 190 ? 25.989 34.547 -66.376 1.00 72.56 190 PHE A N 1
ATOM 1593 C CA . PHE A 1 190 ? 26.795 34.564 -67.553 1.00 72.56 190 PHE A CA 1
ATOM 1594 C C . PHE A 1 190 ? 26.068 34.268 -68.831 1.00 72.56 190 PHE A C 1
ATOM 1596 O O . PHE A 1 190 ? 26.063 35.097 -69.740 1.00 72.56 190 PHE A O 1
ATOM 1603 N N . ASN A 1 191 ? 25.490 33.085 -68.882 1.00 70.12 191 ASN A N 1
ATOM 1604 C CA . ASN A 1 191 ? 24.808 32.625 -70.060 1.00 70.12 191 ASN A CA 1
ATOM 1605 C C . ASN A 1 191 ? 23.606 33.513 -70.366 1.00 70.12 191 ASN A C 1
ATOM 1607 O O . ASN A 1 191 ? 23.348 33.801 -71.521 1.00 70.12 191 ASN A O 1
ATOM 1611 N N . SER A 1 192 ? 22.908 34.039 -69.363 1.00 69.12 192 SER A N 1
ATOM 1612 C CA . SER A 1 192 ? 21.800 34.966 -69.559 1.00 69.12 192 SER A CA 1
ATOM 1613 C C . SER A 1 192 ? 22.286 36.326 -70.028 1.00 69.12 192 SER A C 1
ATOM 1615 O O . SER A 1 192 ? 21.623 36.928 -70.855 1.00 69.12 192 SER A O 1
ATOM 1617 N N . TYR A 1 193 ? 23.438 36.816 -69.576 1.00 68.56 193 TYR A N 1
ATOM 1618 C CA . TYR A 1 193 ? 24.001 38.082 -70.034 1.00 68.56 193 TYR A CA 1
ATOM 1619 C C . TYR A 1 193 ? 24.603 37.964 -71.434 1.00 68.56 193 TYR A C 1
ATOM 1621 O O . TYR A 1 193 ? 24.461 38.881 -72.239 1.00 68.56 193 TYR A O 1
ATOM 1629 N N . SER A 1 194 ? 25.205 36.821 -71.771 1.00 66.75 194 SER A N 1
ATOM 1630 C CA . SER A 1 194 ? 25.624 36.531 -73.138 1.00 66.75 194 SER A CA 1
ATOM 1631 C C . SER A 1 194 ? 24.406 36.394 -74.049 1.00 66.75 194 SER A C 1
ATOM 1633 O O . SER A 1 194 ? 24.345 37.098 -75.053 1.00 66.75 194 SER A O 1
ATOM 1635 N N . VAL A 1 195 ? 23.389 35.622 -73.659 1.00 65.25 195 VAL A N 1
ATOM 1636 C CA . VAL A 1 195 ? 22.147 35.421 -74.422 1.00 65.25 195 VAL A CA 1
ATOM 1637 C C . VAL A 1 195 ? 21.336 36.708 -74.548 1.00 65.25 195 VAL A C 1
ATOM 1639 O O . VAL A 1 195 ? 21.030 37.094 -75.666 1.00 65.25 195 VAL A O 1
ATOM 1642 N N . THR A 1 196 ? 21.053 37.443 -73.470 1.00 62.56 196 THR A N 1
ATOM 1643 C CA . THR A 1 196 ? 20.314 38.721 -73.536 1.00 62.56 196 THR A CA 1
ATOM 1644 C C . THR A 1 196 ? 21.075 39.775 -74.318 1.00 62.56 196 THR A C 1
ATOM 1646 O O . THR A 1 196 ? 20.455 40.514 -75.066 1.00 62.56 196 THR A O 1
ATOM 1649 N N . ARG A 1 197 ? 22.410 39.819 -74.256 1.00 61.44 197 ARG A N 1
ATOM 1650 C CA . ARG A 1 197 ? 23.190 40.729 -75.103 1.00 61.44 197 ARG A CA 1
ATOM 1651 C C . ARG A 1 197 ? 23.298 40.250 -76.554 1.00 61.44 197 ARG A C 1
ATOM 1653 O O . ARG A 1 197 ? 23.567 41.056 -77.445 1.00 61.44 197 ARG A O 1
ATOM 1660 N N . TYR A 1 198 ? 23.145 38.957 -76.821 1.00 60.12 198 TYR A N 1
ATOM 1661 C CA . TYR A 1 198 ? 22.992 38.441 -78.181 1.00 60.12 198 TYR A CA 1
ATOM 1662 C C . TYR A 1 198 ? 21.589 38.737 -78.723 1.00 60.12 198 TYR A C 1
ATOM 1664 O O . TYR A 1 198 ? 21.476 39.187 -79.856 1.00 60.12 198 TYR A O 1
ATOM 1672 N N . GLU A 1 199 ? 20.541 38.598 -77.913 1.00 63.00 199 GLU A N 1
ATOM 1673 C CA . GLU A 1 199 ? 19.155 38.921 -78.259 1.00 63.00 199 GLU A CA 1
ATOM 1674 C C . GLU A 1 199 ? 18.906 40.426 -78.370 1.00 63.00 199 GLU A C 1
ATOM 1676 O O . GLU A 1 199 ? 18.190 40.852 -79.267 1.00 63.00 199 GLU A O 1
ATOM 1681 N N . GLU A 1 200 ? 19.509 41.249 -77.513 1.00 60.78 200 GLU A N 1
ATOM 1682 C CA . GLU A 1 200 ? 19.496 42.708 -77.628 1.00 60.78 200 GLU A CA 1
ATOM 1683 C C . GLU A 1 200 ? 20.302 43.153 -78.838 1.00 60.78 200 GLU A C 1
ATOM 1685 O O . GLU A 1 200 ? 19.852 44.054 -79.522 1.00 60.78 200 GLU A O 1
ATOM 1690 N N . ARG A 1 201 ? 21.429 42.510 -79.181 1.00 60.53 201 ARG A N 1
ATOM 1691 C CA . ARG A 1 201 ? 22.107 42.814 -80.452 1.00 60.53 201 ARG A CA 1
ATOM 1692 C C . ARG A 1 201 ? 21.310 42.346 -81.660 1.00 60.53 201 ARG A C 1
ATOM 1694 O O . ARG A 1 201 ? 21.297 43.059 -82.650 1.00 60.53 201 ARG A O 1
ATOM 1701 N N . LEU A 1 202 ? 20.584 41.232 -81.580 1.00 59.16 202 LEU A N 1
ATOM 1702 C CA . LEU A 1 202 ? 19.672 40.806 -82.645 1.00 59.16 202 LEU A CA 1
ATOM 1703 C C . LEU A 1 202 ? 18.455 41.733 -82.776 1.00 59.16 202 LEU A C 1
ATOM 1705 O O . LEU A 1 202 ? 18.048 42.041 -83.892 1.00 59.16 202 LEU A O 1
ATOM 1709 N N . LYS A 1 203 ? 17.877 42.199 -81.662 1.00 60.88 203 LYS A N 1
ATOM 1710 C CA . LYS A 1 203 ? 16.755 43.151 -81.642 1.00 60.88 203 LYS A CA 1
ATOM 1711 C C . LYS A 1 203 ? 17.208 44.552 -82.034 1.00 60.88 203 LYS A C 1
ATOM 1713 O O . LYS A 1 203 ? 16.532 45.165 -82.841 1.00 60.88 203 LYS A O 1
ATOM 1718 N N . GLU A 1 204 ? 18.368 45.020 -81.572 1.00 58.25 204 GLU A N 1
ATOM 1719 C CA . GLU A 1 204 ? 18.986 46.281 -81.999 1.00 58.25 204 GLU A CA 1
ATOM 1720 C C . GLU A 1 204 ? 19.439 46.219 -83.451 1.00 58.25 204 GLU A C 1
ATOM 1722 O O . GLU A 1 204 ? 19.348 47.226 -84.130 1.00 58.25 204 GLU A O 1
ATOM 1727 N N . GLU A 1 205 ? 19.900 45.084 -83.977 1.00 54.59 205 GLU A N 1
ATOM 1728 C CA . GLU A 1 205 ? 20.168 44.959 -85.411 1.00 54.59 205 GLU A CA 1
ATOM 1729 C C . GLU A 1 205 ? 18.874 44.851 -86.219 1.00 54.59 205 GLU A C 1
ATOM 1731 O O . GLU A 1 205 ? 18.811 45.417 -87.302 1.00 54.59 205 GLU A O 1
ATOM 1736 N N . SER A 1 206 ? 17.823 44.210 -85.702 1.00 56.72 206 SER A N 1
ATOM 1737 C CA . SER A 1 206 ? 16.495 44.187 -86.329 1.00 56.72 206 SER A CA 1
ATOM 1738 C C . SER A 1 206 ? 15.842 45.575 -86.341 1.00 56.72 206 SER A C 1
ATOM 1740 O O . SER A 1 206 ? 15.279 45.965 -87.360 1.00 56.72 206 SER A O 1
ATOM 1742 N N . GLN A 1 207 ? 15.942 46.332 -85.245 1.00 51.00 207 GLN A N 1
ATOM 1743 C CA . GLN A 1 207 ? 15.426 47.698 -85.123 1.00 51.00 207 GLN A CA 1
ATOM 1744 C C . GLN A 1 207 ? 16.331 48.713 -85.811 1.00 51.00 207 GLN A C 1
ATOM 1746 O O . GLN A 1 207 ? 15.826 49.558 -86.521 1.00 51.00 207 GLN A O 1
ATOM 1751 N N . ARG A 1 208 ? 17.665 48.598 -85.772 1.00 53.16 208 ARG A N 1
ATOM 1752 C CA . ARG A 1 208 ? 18.543 49.456 -86.593 1.00 53.16 208 ARG A CA 1
ATOM 1753 C C . ARG A 1 208 ? 18.357 49.169 -88.074 1.00 53.16 208 ARG A C 1
ATOM 1755 O O . ARG A 1 208 ? 18.421 50.096 -88.862 1.00 53.16 208 ARG A O 1
ATOM 1762 N N . ARG A 1 209 ? 18.059 47.933 -88.479 1.00 47.88 209 ARG A N 1
ATOM 1763 C CA . ARG A 1 209 ? 17.687 47.644 -89.871 1.00 47.88 209 ARG A CA 1
ATOM 1764 C C . ARG A 1 209 ? 16.303 48.201 -90.239 1.00 47.88 209 ARG A C 1
ATOM 1766 O O . ARG A 1 209 ? 16.155 48.590 -91.390 1.00 47.88 209 ARG A O 1
ATOM 1773 N N . SER A 1 210 ? 15.332 48.315 -89.320 1.00 53.22 210 SER A N 1
ATOM 1774 C CA . SER A 1 210 ? 14.064 49.027 -89.597 1.00 53.22 210 SER A CA 1
ATOM 1775 C C . SER A 1 210 ? 14.205 50.551 -89.548 1.00 53.22 210 SER A C 1
ATOM 1777 O O . SER A 1 210 ? 13.623 51.255 -90.369 1.00 53.22 210 SER A O 1
ATOM 1779 N N . ASP A 1 211 ? 15.034 51.061 -88.644 1.00 46.88 211 ASP A N 1
ATOM 1780 C CA . ASP A 1 211 ? 15.130 52.481 -88.308 1.00 46.88 211 ASP A CA 1
ATOM 1781 C C . ASP A 1 211 ? 16.176 53.195 -89.171 1.00 46.88 211 ASP A C 1
ATOM 1783 O O . ASP A 1 211 ? 15.997 54.361 -89.488 1.00 46.88 211 ASP A O 1
ATOM 1787 N N . ILE A 1 212 ? 17.204 52.501 -89.679 1.00 50.97 212 ILE A N 1
ATOM 1788 C CA . ILE A 1 212 ? 18.075 53.011 -90.756 1.00 50.97 212 ILE A CA 1
ATOM 1789 C C . ILE A 1 212 ? 17.290 53.086 -92.075 1.00 50.97 212 ILE A C 1
ATOM 1791 O O . ILE A 1 212 ? 17.548 53.963 -92.894 1.00 50.97 212 ILE A O 1
ATOM 1795 N N . VAL A 1 213 ? 16.282 52.226 -92.263 1.00 50.16 213 VAL A N 1
ATOM 1796 C CA . VAL A 1 213 ? 15.381 52.277 -93.426 1.00 50.16 213 VAL A CA 1
ATOM 1797 C C . VAL A 1 213 ? 14.333 53.393 -93.288 1.00 50.16 213 VAL A C 1
ATOM 1799 O O . VAL A 1 213 ? 13.956 53.983 -94.298 1.00 50.16 213 VAL A O 1
ATOM 1802 N N . ALA A 1 214 ? 13.920 53.763 -92.069 1.00 45.19 214 ALA A N 1
ATOM 1803 C CA . ALA A 1 214 ? 12.980 54.866 -91.835 1.00 45.19 214 ALA A CA 1
ATOM 1804 C C . ALA A 1 214 ? 13.654 56.249 -91.664 1.00 45.19 214 ALA A C 1
ATOM 1806 O O . ALA A 1 214 ? 13.123 57.246 -92.146 1.00 45.19 214 ALA A O 1
ATOM 1807 N N . ALA A 1 215 ? 14.849 56.331 -91.068 1.00 44.47 215 ALA A N 1
ATOM 1808 C CA . ALA A 1 215 ? 15.586 57.583 -90.832 1.00 44.47 215 ALA A CA 1
ATOM 1809 C C . ALA A 1 215 ? 16.316 58.125 -92.079 1.00 44.47 215 ALA A C 1
ATOM 1811 O O . ALA A 1 215 ? 16.726 59.284 -92.103 1.00 44.47 215 ALA A O 1
ATOM 1812 N N . ILE A 1 216 ? 16.402 57.331 -93.159 1.00 49.62 216 ILE A N 1
ATOM 1813 C CA . ILE A 1 216 ? 16.717 57.823 -94.516 1.00 49.62 216 ILE A CA 1
ATOM 1814 C C . ILE A 1 216 ? 15.606 58.749 -95.050 1.00 49.62 216 ILE A C 1
ATOM 1816 O O . ILE A 1 216 ? 15.827 59.514 -95.989 1.00 49.62 216 ILE A O 1
ATOM 1820 N N . ALA A 1 217 ? 14.426 58.773 -94.430 1.00 41.62 217 ALA A N 1
ATOM 1821 C CA . ALA A 1 217 ? 13.356 59.674 -94.805 1.00 41.62 217 ALA A CA 1
ATOM 1822 C C . ALA A 1 217 ? 13.050 60.680 -93.695 1.00 41.62 217 ALA A C 1
ATOM 1824 O O . ALA A 1 217 ? 12.014 60.594 -93.049 1.00 41.62 217 ALA A O 1
ATOM 1825 N N . ARG A 1 218 ? 13.862 61.745 -93.701 1.00 35.75 218 ARG A N 1
ATOM 1826 C CA . ARG A 1 218 ? 13.439 63.118 -93.390 1.00 35.75 218 ARG A CA 1
ATOM 1827 C C . ARG A 1 218 ? 13.319 63.412 -91.898 1.00 35.75 218 ARG A C 1
ATOM 1829 O O . ARG A 1 218 ? 12.758 62.632 -91.157 1.00 35.75 218 ARG A O 1
ATOM 1836 N N . HIS A 1 219 ? 13.715 64.632 -91.541 1.00 36.53 219 HIS A N 1
ATOM 1837 C CA . HIS A 1 219 ? 12.993 65.448 -90.566 1.00 36.53 219 HIS A CA 1
ATOM 1838 C C . HIS A 1 219 ? 12.724 64.777 -89.200 1.00 36.53 219 HIS A C 1
ATOM 1840 O O . HIS A 1 219 ? 11.826 63.970 -89.034 1.00 36.53 219 HIS A O 1
ATOM 1846 N N . SER A 1 220 ? 13.302 65.242 -88.107 1.00 38.81 220 SER A N 1
ATOM 1847 C CA . SER A 1 220 ? 13.092 66.619 -87.687 1.00 38.81 220 SER A CA 1
ATOM 1848 C C . SER A 1 220 ? 13.635 66.748 -86.273 1.00 38.81 220 SER A C 1
ATOM 1850 O O . SER A 1 220 ? 13.159 66.061 -85.378 1.00 38.81 220 SER A O 1
ATOM 1852 N N . ASN A 1 221 ? 14.588 67.659 -86.112 1.00 49.50 221 ASN A N 1
ATOM 1853 C CA . ASN A 1 221 ? 14.782 68.551 -84.974 1.00 49.50 22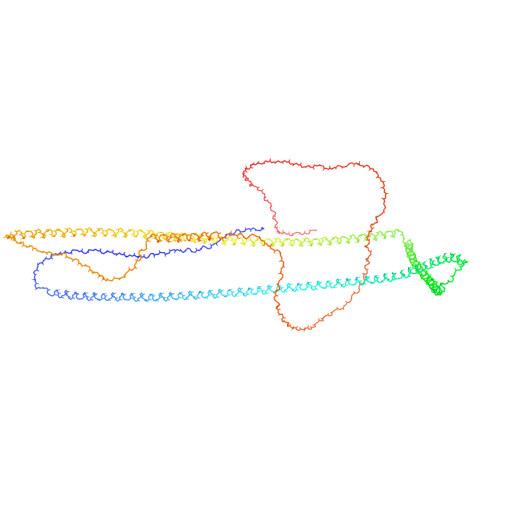1 ASN A CA 1
ATOM 1854 C C . ASN A 1 221 ? 13.969 68.254 -83.700 1.00 49.50 221 ASN A C 1
ATOM 1856 O O . ASN A 1 221 ? 12.745 68.403 -83.696 1.00 49.50 221 ASN A O 1
ATOM 1860 N N . GLN A 1 222 ? 14.748 68.042 -82.627 1.00 49.72 222 GLN A N 1
ATOM 1861 C CA . GLN A 1 222 ? 14.454 68.138 -81.186 1.00 49.72 222 GLN A CA 1
ATOM 1862 C C . GLN A 1 222 ? 14.311 66.829 -80.384 1.00 49.72 222 GLN A C 1
ATOM 1864 O O . GLN A 1 222 ? 13.349 66.727 -79.633 1.00 49.72 222 GLN A O 1
ATOM 1869 N N . GLN A 1 223 ? 15.291 65.902 -80.429 1.00 50.34 223 GLN A N 1
ATOM 1870 C CA . GLN A 1 223 ? 15.588 64.968 -79.305 1.00 50.34 223 GLN A CA 1
ATOM 1871 C C . GLN A 1 223 ? 17.092 64.569 -79.144 1.00 50.34 223 GLN A C 1
ATOM 1873 O O . GLN A 1 223 ? 17.395 63.523 -78.577 1.00 50.34 223 GLN A O 1
ATOM 1878 N N . ASP A 1 224 ? 18.063 65.379 -79.597 1.00 50.09 224 ASP A N 1
ATOM 1879 C CA . ASP A 1 224 ? 19.445 64.897 -79.851 1.00 50.09 224 ASP A CA 1
ATOM 1880 C C . ASP A 1 224 ? 20.530 65.124 -78.768 1.00 50.09 224 ASP A C 1
ATOM 1882 O O . ASP A 1 224 ? 21.660 64.684 -78.971 1.00 50.09 224 ASP A O 1
ATOM 1886 N N . GLU A 1 225 ? 20.248 65.710 -77.598 1.00 56.00 225 GLU A N 1
ATOM 1887 C CA . GLU A 1 225 ? 21.245 65.733 -76.496 1.00 56.00 225 GLU A CA 1
ATOM 1888 C C . GLU A 1 225 ? 21.122 64.526 -75.548 1.00 56.00 225 GLU A C 1
ATOM 1890 O O . GLU A 1 225 ? 22.130 63.971 -75.117 1.00 56.00 225 GLU A O 1
ATOM 1895 N N . GLU A 1 226 ? 19.914 64.009 -75.309 1.00 55.81 226 GLU A N 1
ATOM 1896 C CA . GLU A 1 226 ? 19.706 62.855 -74.417 1.00 55.81 226 GLU A CA 1
ATOM 1897 C C . GLU A 1 226 ? 20.047 61.510 -75.086 1.00 55.81 226 GLU A C 1
ATOM 1899 O O . GLU A 1 226 ? 20.442 60.550 -74.422 1.00 55.81 226 GLU A O 1
ATOM 1904 N N . LEU A 1 227 ? 19.951 61.429 -76.418 1.00 57.59 227 LEU A N 1
ATOM 1905 C CA . LEU A 1 227 ? 20.254 60.217 -77.187 1.00 57.59 227 LEU A CA 1
ATOM 1906 C C . LEU A 1 227 ? 21.760 59.942 -77.307 1.00 57.59 227 LEU A C 1
ATOM 1908 O O . LEU A 1 227 ? 22.153 58.777 -77.356 1.00 57.59 227 LEU A O 1
ATOM 1912 N N . ALA A 1 228 ? 22.616 60.967 -77.312 1.00 61.22 228 ALA A N 1
ATOM 1913 C CA . ALA A 1 228 ? 24.065 60.792 -77.432 1.00 61.22 228 ALA A CA 1
ATOM 1914 C C . ALA A 1 228 ? 24.674 60.135 -76.180 1.00 61.22 228 ALA A C 1
ATOM 1916 O O . ALA A 1 228 ? 25.455 59.186 -76.294 1.00 61.22 228 ALA A O 1
ATOM 1917 N N . GLU A 1 229 ? 24.247 60.563 -74.989 1.00 62.50 229 GLU A N 1
ATOM 1918 C CA . GLU A 1 229 ? 24.687 59.968 -73.723 1.00 62.50 229 GLU A CA 1
ATOM 1919 C C . GLU A 1 229 ? 24.128 58.552 -73.543 1.00 62.50 229 GLU A C 1
ATOM 1921 O O . GLU A 1 229 ? 24.866 57.624 -73.206 1.00 62.50 229 GLU A O 1
ATOM 1926 N N . LEU A 1 230 ? 22.853 58.333 -73.880 1.00 69.19 230 LEU A N 1
ATOM 1927 C CA . LEU A 1 230 ? 22.248 56.999 -73.843 1.00 69.19 230 LEU A CA 1
ATOM 1928 C C . LEU A 1 230 ? 22.903 56.029 -74.827 1.00 69.19 230 LEU A C 1
ATOM 1930 O O . LEU A 1 230 ? 23.048 54.850 -74.512 1.00 69.19 230 LEU A O 1
ATOM 1934 N N . VAL A 1 231 ? 23.319 56.490 -76.007 1.00 74.25 231 VAL A N 1
ATOM 1935 C CA . VAL A 1 231 ? 23.999 55.648 -77.000 1.00 74.25 231 VAL A CA 1
ATOM 1936 C C . VAL A 1 231 ? 25.432 55.338 -76.582 1.00 74.25 231 VAL A C 1
ATOM 1938 O O . VAL A 1 231 ? 25.885 54.220 -76.825 1.00 74.25 231 VAL A O 1
ATOM 1941 N N . GLN A 1 232 ? 26.142 56.265 -75.936 1.00 72.19 232 GLN A N 1
ATOM 1942 C CA . GLN A 1 232 ? 27.498 56.011 -75.449 1.00 72.19 232 GLN A CA 1
ATOM 1943 C C . GLN A 1 232 ? 27.493 55.066 -74.241 1.00 72.19 232 GLN A C 1
ATOM 1945 O O . GLN A 1 232 ? 28.233 54.082 -74.244 1.00 72.19 232 GLN A O 1
ATOM 1950 N N . ILE A 1 233 ? 26.565 55.260 -73.299 1.00 73.19 233 ILE A N 1
ATOM 1951 C CA . ILE A 1 233 ? 26.344 54.343 -72.173 1.00 73.19 233 ILE A CA 1
ATOM 1952 C C . ILE A 1 233 ? 25.906 52.972 -72.687 1.00 73.19 233 ILE A C 1
ATOM 1954 O O . ILE A 1 233 ? 26.501 51.960 -72.326 1.00 73.19 233 ILE A O 1
ATOM 1958 N N . LYS A 1 234 ? 24.947 52.907 -73.621 1.00 79.88 234 LYS A N 1
ATOM 1959 C CA . LYS A 1 234 ? 24.561 51.631 -74.236 1.00 79.88 234 LYS A CA 1
ATOM 1960 C C . LYS A 1 234 ? 25.686 51.019 -75.055 1.00 79.88 234 LYS A C 1
ATOM 1962 O O . LYS A 1 234 ? 25.760 49.800 -75.101 1.00 79.88 234 LYS A O 1
ATOM 1967 N N . ARG A 1 235 ? 26.586 51.783 -75.683 1.00 76.50 235 ARG A N 1
ATOM 1968 C CA . ARG A 1 235 ? 27.770 51.246 -76.384 1.00 76.50 235 ARG A CA 1
ATOM 1969 C C . ARG A 1 235 ? 28.791 50.661 -75.430 1.00 76.50 235 ARG A C 1
ATOM 1971 O O . ARG A 1 235 ? 29.364 49.619 -75.728 1.00 76.50 235 ARG A O 1
ATOM 1978 N N . GLU A 1 236 ? 29.025 51.311 -74.304 1.00 75.50 236 GLU A N 1
ATOM 1979 C CA . GLU A 1 236 ? 29.964 50.829 -73.299 1.00 75.50 236 GLU A CA 1
ATOM 1980 C C . GLU A 1 236 ? 29.383 49.652 -72.530 1.00 75.50 236 GLU A C 1
ATOM 1982 O O . GLU A 1 236 ? 30.060 48.635 -72.404 1.00 75.50 236 GLU A O 1
ATOM 1987 N N . GLU A 1 237 ? 28.098 49.678 -72.177 1.00 77.88 237 GLU A N 1
ATOM 1988 C CA . GLU A 1 237 ? 27.385 48.497 -71.700 1.00 77.88 237 GLU A CA 1
ATOM 1989 C C . GLU A 1 237 ? 27.443 47.392 -72.754 1.00 77.88 237 GLU A C 1
ATOM 1991 O O . GLU A 1 237 ? 27.891 46.287 -72.445 1.00 77.88 237 GLU A O 1
ATOM 1996 N N . THR A 1 238 ? 27.122 47.698 -74.021 1.00 79.31 238 THR A N 1
ATOM 1997 C CA . THR A 1 238 ? 27.267 46.812 -75.193 1.00 79.31 238 THR A CA 1
ATOM 1998 C C . THR A 1 238 ? 28.710 46.572 -75.649 1.00 79.31 238 THR A C 1
ATOM 2000 O O . THR A 1 238 ? 28.924 45.806 -76.593 1.00 79.31 238 THR A O 1
ATOM 2003 N N . ARG A 1 239 ? 29.725 46.997 -74.880 1.00 79.75 239 ARG A N 1
ATOM 2004 C CA . ARG A 1 239 ? 31.118 46.498 -74.926 1.00 79.75 239 ARG A CA 1
ATOM 2005 C C . ARG A 1 239 ? 31.490 45.683 -73.678 1.00 79.75 239 ARG A C 1
ATOM 2007 O O . ARG A 1 239 ? 32.084 44.616 -73.812 1.00 79.75 239 ARG A O 1
ATOM 2014 N N . HIS A 1 240 ? 30.937 46.042 -72.522 1.00 77.31 240 HIS A N 1
ATOM 2015 C CA . HIS A 1 240 ? 31.114 45.352 -71.248 1.00 77.31 240 HIS A CA 1
ATOM 2016 C C . HIS A 1 240 ? 30.383 44.009 -71.191 1.00 77.31 240 HIS A C 1
ATOM 2018 O O . HIS A 1 240 ? 31.045 43.002 -71.009 1.00 77.31 240 HIS A O 1
ATOM 2024 N N . ARG A 1 241 ? 29.076 43.925 -71.501 1.00 81.25 241 ARG A N 1
ATOM 2025 C CA . ARG A 1 241 ? 28.356 42.622 -71.573 1.00 81.25 241 ARG A CA 1
ATOM 2026 C C . ARG A 1 241 ? 28.937 41.548 -72.522 1.00 81.25 241 ARG A C 1
ATOM 2028 O O . ARG A 1 241 ? 28.447 40.446 -72.475 1.00 81.25 241 ARG A O 1
ATOM 2035 N N . LEU A 1 242 ? 29.939 41.812 -73.373 1.00 82.81 242 LEU A N 1
ATOM 2036 C CA . LEU A 1 242 ? 30.386 41.047 -74.579 1.00 82.81 242 LEU A CA 1
ATOM 2037 C C . LEU A 1 242 ? 31.785 40.723 -74.056 1.00 82.81 242 LEU A C 1
ATOM 2039 O O . LEU A 1 242 ? 32.177 39.589 -74.266 1.00 82.81 242 LEU A O 1
ATOM 2043 N N . LEU A 1 243 ? 32.555 41.628 -73.442 1.00 84.56 243 LEU A N 1
ATOM 2044 C CA . LEU A 1 243 ? 33.760 41.207 -72.744 1.00 84.56 243 LEU A CA 1
ATOM 2045 C C . LEU A 1 243 ? 33.400 40.270 -71.595 1.00 84.56 243 LEU A C 1
ATOM 2047 O O . LEU A 1 243 ? 34.002 39.212 -71.484 1.00 84.56 243 LEU A O 1
ATOM 2051 N N . GLU A 1 244 ? 32.344 40.585 -70.845 1.00 83.62 244 GLU A N 1
ATOM 2052 C CA . GLU A 1 244 ? 31.766 39.685 -69.864 1.00 83.62 244 GLU A CA 1
ATOM 2053 C C . GLU A 1 244 ? 31.305 38.418 -70.576 1.00 83.62 244 GLU A C 1
ATOM 2055 O O . GLU A 1 244 ? 31.923 37.412 -70.255 1.00 83.62 244 GLU A O 1
ATOM 2060 N N . ALA A 1 245 ? 30.390 38.484 -71.586 1.00 83.50 245 ALA A N 1
ATOM 2061 C CA . ALA A 1 245 ? 29.914 37.392 -72.495 1.00 83.50 245 ALA A CA 1
ATOM 2062 C C . ALA A 1 245 ? 31.010 36.573 -73.185 1.00 83.50 245 ALA A C 1
ATOM 2064 O O . ALA A 1 245 ? 30.723 35.518 -73.737 1.00 83.50 245 ALA A O 1
ATOM 2065 N N . ARG A 1 246 ? 32.241 37.063 -73.229 1.00 85.00 246 ARG A N 1
ATOM 2066 C CA . ARG A 1 246 ? 33.393 36.333 -73.741 1.00 85.00 246 ARG A CA 1
ATOM 2067 C C . ARG A 1 246 ? 34.102 35.658 -72.584 1.00 85.00 246 ARG A C 1
ATOM 2069 O O . ARG A 1 246 ? 34.386 34.474 -72.672 1.00 85.00 246 ARG A O 1
ATOM 2076 N N . HIS A 1 247 ? 34.291 36.379 -71.485 1.00 87.06 247 HIS A N 1
ATOM 2077 C CA . HIS A 1 247 ? 34.978 35.880 -70.312 1.00 87.06 247 HIS A CA 1
ATOM 2078 C C . HIS A 1 247 ? 34.271 34.698 -69.669 1.00 87.06 247 HIS A C 1
ATOM 2080 O O . HIS A 1 247 ? 34.928 33.685 -69.482 1.00 87.06 247 HIS A O 1
ATOM 2086 N N . ARG A 1 248 ? 32.959 34.739 -69.379 1.00 83.81 248 ARG A N 1
ATOM 2087 C CA . ARG A 1 248 ? 32.351 33.519 -68.820 1.00 83.81 248 ARG A CA 1
ATOM 2088 C C . ARG A 1 248 ? 32.139 32.376 -69.846 1.00 83.81 248 ARG A C 1
ATOM 2090 O O . ARG A 1 248 ? 31.802 31.276 -69.442 1.00 83.81 248 ARG A O 1
ATOM 2097 N N . VAL A 1 249 ? 32.375 32.602 -71.156 1.00 84.88 249 VAL A N 1
ATOM 2098 C CA . VAL A 1 249 ? 32.302 31.577 -72.225 1.00 84.88 249 VAL A CA 1
ATOM 2099 C C . VAL A 1 249 ? 33.647 30.897 -72.183 1.00 84.88 249 VAL A C 1
ATOM 2101 O O . VAL A 1 249 ? 33.709 29.685 -72.200 1.00 84.88 249 VAL A O 1
ATOM 2104 N N . GLU A 1 250 ? 34.709 31.680 -72.032 1.00 87.56 250 GLU A N 1
ATOM 2105 C CA . GLU A 1 250 ? 36.037 31.201 -71.696 1.00 87.56 250 GLU A CA 1
ATOM 2106 C C . GLU A 1 250 ? 36.035 30.430 -70.366 1.00 87.56 250 GLU A C 1
ATOM 2108 O O . GLU A 1 250 ? 36.575 29.336 -70.339 1.00 87.56 250 GLU A O 1
ATOM 2113 N N . LEU A 1 251 ? 35.336 30.892 -69.315 1.00 85.12 251 LEU A N 1
ATOM 2114 C CA . LEU A 1 251 ? 35.170 30.113 -68.075 1.00 85.12 251 LEU A CA 1
ATOM 2115 C C . LEU A 1 251 ? 34.372 28.826 -68.293 1.00 85.12 251 LEU A C 1
ATOM 2117 O O . LEU A 1 251 ? 34.763 27.797 -67.774 1.00 85.12 251 LEU A O 1
ATOM 2121 N N . LEU A 1 252 ? 33.297 28.848 -69.084 1.00 84.38 252 LEU A N 1
ATOM 2122 C CA . LEU A 1 252 ? 32.552 27.627 -69.401 1.00 84.38 252 LEU A CA 1
ATOM 2123 C C . LEU A 1 252 ? 33.348 26.661 -70.273 1.00 84.38 252 LEU A C 1
ATOM 2125 O O . LEU A 1 252 ? 33.206 25.461 -70.099 1.00 84.38 252 LEU A O 1
ATOM 2129 N N . ILE A 1 253 ? 34.187 27.164 -71.177 1.00 83.38 253 ILE A N 1
ATOM 2130 C CA . ILE A 1 253 ? 35.120 26.350 -71.958 1.00 83.38 253 ILE A CA 1
ATOM 2131 C C . ILE A 1 253 ? 36.188 25.770 -71.031 1.00 83.38 253 ILE A C 1
ATOM 2133 O O . ILE A 1 253 ? 36.553 24.617 -71.204 1.00 83.38 253 ILE A O 1
ATOM 2137 N N . MET A 1 254 ? 36.669 26.523 -70.037 1.00 80.06 254 MET A N 1
ATOM 2138 C CA . MET A 1 254 ? 37.585 26.006 -69.017 1.00 80.06 254 MET A CA 1
ATOM 2139 C C . MET A 1 254 ? 36.911 24.953 -68.131 1.00 80.06 254 MET A C 1
ATOM 2141 O O . MET A 1 254 ? 37.491 23.894 -67.948 1.00 80.06 254 MET A O 1
ATOM 2145 N N . ASP A 1 255 ? 35.683 25.183 -67.662 1.00 80.44 255 ASP A N 1
ATOM 2146 C CA . ASP A 1 255 ? 34.910 24.218 -66.870 1.00 80.44 255 ASP A CA 1
ATOM 2147 C C . ASP A 1 255 ? 34.586 22.959 -67.690 1.00 80.44 255 ASP A C 1
ATOM 2149 O O . ASP A 1 255 ? 34.671 21.841 -67.187 1.00 80.44 255 ASP A O 1
ATOM 2153 N N . GLU A 1 256 ? 34.228 23.118 -68.968 1.00 80.50 256 GLU A N 1
ATOM 2154 C CA . GLU A 1 256 ? 34.042 22.005 -69.898 1.00 80.50 256 GLU A CA 1
ATOM 2155 C C . GLU A 1 256 ? 35.361 21.260 -70.096 1.00 80.50 256 GLU A C 1
ATOM 2157 O O . GLU A 1 256 ? 35.367 20.033 -70.040 1.00 80.50 256 GLU A O 1
ATOM 2162 N N . HIS A 1 257 ? 36.486 21.971 -70.226 1.00 80.75 257 HIS A N 1
ATOM 2163 C CA . HIS A 1 257 ? 37.792 21.341 -70.365 1.00 80.75 257 HIS A CA 1
ATOM 2164 C C . HIS A 1 257 ? 38.214 20.595 -69.091 1.00 80.75 257 HIS A C 1
ATOM 2166 O O . HIS A 1 257 ? 38.653 19.452 -69.181 1.00 80.75 257 HIS A O 1
ATOM 2172 N N . ASP A 1 258 ? 37.985 21.162 -67.907 1.00 79.31 258 ASP A N 1
ATOM 2173 C CA . ASP A 1 258 ? 38.244 20.526 -66.612 1.00 79.31 258 ASP A CA 1
ATOM 2174 C C . ASP A 1 258 ? 37.335 19.309 -66.390 1.00 79.31 258 ASP A C 1
ATOM 2176 O O . ASP A 1 258 ? 37.772 18.277 -65.875 1.00 79.31 258 ASP A O 1
ATOM 2180 N N . HIS A 1 259 ? 36.075 19.377 -66.825 1.00 77.38 259 HIS A N 1
ATOM 2181 C CA . HIS A 1 259 ? 35.181 18.223 -66.821 1.00 77.38 259 HIS A CA 1
ATOM 2182 C C . HIS A 1 259 ? 35.620 17.152 -67.820 1.00 77.38 259 HIS A C 1
ATOM 2184 O O . HIS A 1 259 ? 35.566 15.971 -67.477 1.00 77.38 259 HIS A O 1
ATOM 2190 N N . THR A 1 260 ? 36.096 17.528 -69.010 1.00 79.75 260 THR A N 1
ATOM 2191 C CA . THR A 1 260 ? 36.660 16.562 -69.962 1.00 79.75 260 THR A CA 1
ATOM 2192 C C . THR A 1 260 ? 37.940 15.935 -69.429 1.00 79.75 260 THR A C 1
ATOM 2194 O O . THR A 1 260 ? 38.063 14.722 -69.500 1.00 79.75 260 THR A O 1
ATOM 2197 N N . LEU A 1 261 ? 38.827 16.701 -68.787 1.00 80.81 261 LEU A N 1
ATOM 2198 C CA . LEU A 1 261 ? 40.035 16.178 -68.147 1.00 80.81 261 LEU A CA 1
ATOM 2199 C C . LEU A 1 261 ? 39.683 15.238 -66.992 1.00 80.81 261 LEU A C 1
ATOM 2201 O O . LEU A 1 261 ? 40.239 14.153 -66.904 1.00 80.81 261 LEU A O 1
ATOM 2205 N N . SER A 1 262 ? 38.706 15.587 -66.149 1.00 79.44 262 SER A N 1
ATOM 2206 C CA . SER A 1 262 ? 38.248 14.703 -65.070 1.00 79.44 262 SER A CA 1
ATOM 2207 C C . SER A 1 262 ? 37.602 13.418 -65.600 1.00 79.44 262 SER A C 1
ATOM 2209 O O . SER A 1 262 ? 37.747 12.365 -64.975 1.00 79.44 262 SER A O 1
ATOM 2211 N N . LEU A 1 263 ? 36.894 13.484 -66.732 1.00 79.38 263 LEU A N 1
ATOM 2212 C CA . LEU A 1 263 ? 36.349 12.305 -67.401 1.00 79.38 263 LEU A CA 1
ATOM 2213 C C . LEU A 1 263 ? 37.456 11.467 -68.041 1.00 79.38 263 LEU A C 1
ATOM 2215 O O . LEU A 1 263 ? 37.457 10.260 -67.840 1.00 79.38 263 LEU A O 1
ATOM 2219 N N . GLU A 1 264 ? 38.420 12.075 -68.727 1.00 81.38 264 GLU A N 1
ATOM 2220 C CA . GLU A 1 264 ? 39.578 11.388 -69.307 1.00 81.38 264 GLU A CA 1
ATOM 2221 C C . GLU A 1 264 ? 40.467 10.755 -68.226 1.00 81.38 264 GLU A C 1
ATOM 2223 O O . GLU A 1 264 ? 40.963 9.644 -68.406 1.00 81.38 264 GLU A O 1
ATOM 2228 N N . GLU A 1 265 ? 40.629 11.401 -67.069 1.00 84.62 265 GLU A N 1
ATOM 2229 C CA . GLU A 1 265 ? 41.320 10.841 -65.906 1.00 84.62 265 GLU A CA 1
ATOM 2230 C C . GLU A 1 265 ? 40.548 9.661 -65.314 1.00 84.62 265 GLU A C 1
ATOM 2232 O O . GLU A 1 265 ? 41.139 8.608 -65.070 1.00 84.62 265 GLU A O 1
ATOM 2237 N N . ALA A 1 266 ? 39.228 9.789 -65.136 1.00 80.12 266 ALA A N 1
ATOM 2238 C CA . ALA A 1 266 ? 38.389 8.697 -64.653 1.00 80.12 266 ALA A CA 1
ATOM 2239 C C . ALA A 1 266 ? 38.372 7.521 -65.641 1.00 80.12 266 ALA A C 1
ATOM 2241 O O . ALA A 1 266 ? 38.534 6.374 -65.233 1.00 80.12 266 ALA A O 1
ATOM 2242 N N . GLU A 1 267 ? 38.229 7.779 -66.941 1.00 82.19 267 GLU A N 1
ATOM 2243 C CA . GLU A 1 267 ? 38.310 6.775 -68.005 1.00 82.19 267 GLU A CA 1
ATOM 2244 C C . GLU A 1 267 ? 39.706 6.155 -68.090 1.00 82.19 267 GLU A C 1
ATOM 2246 O O . GLU A 1 267 ? 39.832 4.945 -68.290 1.00 82.19 267 GLU A O 1
ATOM 2251 N N . GLY A 1 268 ? 40.754 6.948 -67.872 1.00 83.94 268 GLY A N 1
ATOM 2252 C CA . GLY A 1 268 ? 42.131 6.493 -67.750 1.00 83.94 268 GLY A CA 1
ATOM 2253 C C . GLY A 1 268 ? 42.315 5.568 -66.551 1.00 83.94 268 GLY A C 1
ATOM 2254 O O . GLY A 1 268 ? 42.923 4.507 -66.683 1.00 83.94 268 GLY A O 1
ATOM 2255 N N . ASP A 1 269 ? 41.743 5.903 -65.400 1.00 82.31 269 ASP A N 1
ATOM 2256 C CA . ASP A 1 269 ? 41.794 5.083 -64.192 1.00 82.31 269 ASP A CA 1
ATOM 2257 C C . ASP A 1 269 ? 40.937 3.822 -64.310 1.00 82.31 269 ASP A C 1
ATOM 2259 O O . ASP A 1 269 ? 41.394 2.745 -63.926 1.00 82.31 269 ASP A O 1
ATOM 2263 N N . PHE A 1 270 ? 39.758 3.888 -64.931 1.00 80.69 270 PHE A N 1
ATOM 2264 C CA . PHE A 1 270 ? 38.973 2.703 -65.278 1.00 80.69 270 PHE A CA 1
ATOM 2265 C C . PHE A 1 270 ? 39.697 1.827 -66.300 1.00 80.69 270 PHE A C 1
ATOM 2267 O O . PHE A 1 270 ? 39.673 0.603 -66.172 1.00 80.69 270 PHE A O 1
ATOM 2274 N N . SER A 1 271 ? 40.393 2.418 -67.271 1.00 85.81 271 SER A N 1
ATOM 2275 C CA . SER A 1 271 ? 41.211 1.686 -68.242 1.00 85.81 271 SER A CA 1
ATOM 2276 C C . SER A 1 271 ? 42.416 1.032 -67.575 1.00 85.81 271 SER A C 1
ATOM 2278 O O . SER A 1 271 ? 42.699 -0.128 -67.863 1.00 85.81 271 SER A O 1
ATOM 2280 N N . LYS A 1 272 ? 43.080 1.703 -66.624 1.00 84.12 272 LYS A N 1
ATOM 2281 C CA . LYS A 1 272 ? 44.130 1.102 -65.784 1.00 84.12 272 LYS A CA 1
ATOM 2282 C C . LYS A 1 272 ? 43.563 -0.013 -64.915 1.00 84.12 272 LYS A C 1
ATOM 2284 O O . LYS A 1 272 ? 44.177 -1.069 -64.833 1.00 84.12 272 LYS A O 1
ATOM 2289 N N . LEU A 1 273 ? 42.400 0.175 -64.292 1.00 84.31 273 LEU A N 1
ATOM 2290 C CA . LEU A 1 273 ? 41.751 -0.833 -63.451 1.00 84.31 273 LEU A CA 1
ATOM 2291 C C . LEU A 1 273 ? 41.355 -2.061 -64.276 1.00 84.31 273 LEU A C 1
ATOM 2293 O O . LEU A 1 273 ? 41.592 -3.191 -63.857 1.00 84.31 273 LEU A O 1
ATOM 2297 N N . LYS A 1 274 ? 40.822 -1.842 -65.479 1.00 83.31 274 LYS A N 1
ATOM 2298 C CA . LYS A 1 274 ? 40.493 -2.893 -66.438 1.00 83.31 274 LYS A CA 1
ATOM 2299 C C . LYS A 1 274 ? 41.751 -3.582 -66.955 1.00 83.31 274 LYS A C 1
ATOM 2301 O O . LYS A 1 274 ? 41.789 -4.803 -66.967 1.00 83.31 274 LYS A O 1
ATOM 2306 N N . ALA A 1 275 ? 42.811 -2.842 -67.277 1.00 79.06 275 ALA A N 1
ATOM 2307 C CA . ALA A 1 275 ? 44.106 -3.407 -67.643 1.00 79.06 275 ALA A CA 1
ATOM 2308 C C . ALA A 1 275 ? 44.732 -4.194 -66.483 1.00 79.06 275 ALA A C 1
ATOM 2310 O O . ALA A 1 275 ? 45.312 -5.246 -66.716 1.00 79.06 275 ALA A O 1
ATOM 2311 N N . HIS A 1 276 ? 44.573 -3.752 -65.232 1.00 82.50 276 HIS A N 1
ATOM 2312 C CA . HIS A 1 276 ? 44.982 -4.494 -64.040 1.00 82.50 276 HIS A CA 1
ATOM 2313 C C . HIS A 1 276 ? 44.148 -5.756 -63.850 1.00 82.50 276 HIS A C 1
ATOM 2315 O O . HIS A 1 276 ? 44.710 -6.810 -63.575 1.00 82.50 276 HIS A O 1
ATOM 2321 N N . GLN A 1 277 ? 42.830 -5.684 -64.028 1.00 82.25 277 GLN A N 1
ATOM 2322 C CA . GLN A 1 277 ? 41.947 -6.841 -63.970 1.00 82.25 277 GLN A CA 1
ATOM 2323 C C . GLN A 1 277 ? 42.282 -7.837 -65.082 1.00 82.25 277 GLN A C 1
ATOM 2325 O O . GLN A 1 277 ? 42.392 -9.027 -64.810 1.00 82.25 277 GLN A O 1
ATOM 2330 N N . GLU A 1 278 ? 42.505 -7.379 -66.311 1.00 79.94 278 GLU A N 1
ATOM 2331 C CA . GLU A 1 278 ? 42.915 -8.202 -67.448 1.00 79.94 278 GLU A CA 1
ATOM 2332 C C . GLU A 1 278 ? 44.330 -8.755 -67.267 1.00 79.94 278 GLU A C 1
ATOM 2334 O O . GLU A 1 278 ? 44.557 -9.917 -67.578 1.00 79.94 278 GLU A O 1
ATOM 2339 N N . ALA A 1 279 ? 45.272 -7.984 -66.720 1.00 75.69 279 ALA A N 1
ATOM 2340 C CA . ALA A 1 279 ? 46.621 -8.445 -66.406 1.00 75.69 279 ALA A CA 1
ATOM 2341 C C . ALA A 1 279 ? 46.598 -9.488 -65.289 1.00 75.69 279 ALA A C 1
ATOM 2343 O O . ALA A 1 279 ? 47.251 -10.513 -65.427 1.00 75.69 279 ALA A O 1
ATOM 2344 N N . LEU A 1 280 ? 45.812 -9.284 -64.228 1.00 77.75 280 LEU A N 1
ATOM 2345 C CA . LEU A 1 280 ? 45.585 -10.277 -63.178 1.00 77.75 280 LEU A CA 1
ATOM 2346 C C . LEU A 1 280 ? 44.891 -11.513 -63.740 1.00 77.75 280 LEU A C 1
ATOM 2348 O O . LEU A 1 280 ? 45.311 -12.620 -63.434 1.00 77.75 280 LEU A O 1
ATOM 2352 N N . THR A 1 281 ? 43.892 -11.343 -64.606 1.00 77.56 281 THR A N 1
ATOM 2353 C CA . THR A 1 281 ? 43.206 -12.456 -65.272 1.00 77.56 281 THR A CA 1
ATOM 2354 C C . THR A 1 281 ? 44.192 -13.228 -66.138 1.00 77.56 281 THR A C 1
ATOM 2356 O O . THR A 1 281 ? 44.284 -14.433 -65.981 1.00 77.56 281 THR A O 1
ATOM 2359 N N . ARG A 1 282 ? 45.013 -12.552 -66.951 1.00 73.94 282 ARG A N 1
ATOM 2360 C CA . ARG A 1 282 ? 46.073 -13.162 -67.769 1.00 73.94 282 ARG A CA 1
ATOM 2361 C C . ARG A 1 282 ? 47.150 -13.831 -66.922 1.00 73.94 282 ARG A C 1
ATOM 2363 O O . ARG A 1 282 ? 47.629 -14.897 -67.290 1.00 73.94 282 ARG A O 1
ATOM 2370 N N . LEU A 1 283 ? 47.540 -13.241 -65.794 1.00 70.00 283 LEU A N 1
ATOM 2371 C CA . LEU A 1 283 ? 48.518 -13.817 -64.866 1.00 70.00 283 LEU A CA 1
ATOM 2372 C C . LEU A 1 283 ? 47.958 -15.077 -64.196 1.00 70.00 283 LEU A C 1
ATOM 2374 O O . LEU A 1 283 ? 48.669 -16.064 -64.037 1.00 70.00 283 LEU A O 1
ATOM 2378 N N . VAL A 1 284 ? 46.674 -15.051 -63.840 1.00 66.88 284 VAL A N 1
ATOM 2379 C CA . VAL A 1 284 ? 45.948 -16.181 -63.259 1.00 66.88 284 VAL A CA 1
ATOM 2380 C C . VAL A 1 284 ? 45.739 -17.282 -64.302 1.00 66.88 284 VAL A C 1
ATOM 2382 O O . VAL A 1 284 ? 46.027 -18.436 -64.004 1.00 66.88 284 VAL A O 1
ATOM 2385 N N . THR A 1 285 ? 45.350 -16.947 -65.536 1.00 64.81 285 THR A N 1
ATOM 2386 C CA . THR A 1 285 ? 45.132 -17.920 -66.619 1.00 64.81 285 THR A CA 1
ATOM 2387 C C . THR A 1 285 ? 46.426 -18.461 -67.228 1.00 64.81 285 THR A C 1
ATOM 2389 O O . THR A 1 285 ? 46.392 -19.521 -67.837 1.00 64.81 285 THR A O 1
ATOM 2392 N N . SER A 1 286 ? 47.561 -17.758 -67.104 1.00 63.12 286 SER A N 1
ATOM 2393 C CA . SER A 1 286 ? 48.858 -18.214 -67.644 1.00 63.12 286 SER A CA 1
ATOM 2394 C C . SER A 1 286 ? 49.719 -18.993 -66.647 1.00 63.12 286 SER A C 1
ATOM 2396 O O . SER A 1 286 ? 50.649 -19.672 -67.075 1.00 63.12 286 SER A O 1
ATOM 2398 N N . ARG A 1 287 ? 49.446 -18.905 -65.335 1.00 56.25 287 ARG A N 1
ATOM 2399 C CA . ARG A 1 287 ? 50.232 -19.610 -64.301 1.00 56.25 287 ARG A CA 1
ATOM 2400 C C . ARG A 1 287 ? 49.515 -20.747 -63.593 1.00 56.25 287 ARG A C 1
ATOM 2402 O O . ARG A 1 287 ? 50.200 -21.569 -62.991 1.00 56.25 287 ARG A O 1
ATOM 2409 N N . TYR A 1 288 ? 48.189 -20.788 -63.611 1.00 59.56 288 TYR A N 1
ATOM 2410 C CA . TYR A 1 288 ? 47.445 -21.855 -62.958 1.00 59.56 288 TYR A CA 1
ATOM 2411 C C . TYR A 1 288 ? 46.744 -22.691 -64.015 1.00 59.56 288 TYR A C 1
ATOM 2413 O O . TYR A 1 288 ? 45.966 -22.161 -64.805 1.00 59.56 288 TYR A O 1
ATOM 2421 N N . ASP A 1 289 ? 46.997 -23.999 -63.999 1.00 68.38 289 ASP A N 1
ATOM 2422 C CA . ASP A 1 289 ? 46.149 -24.959 -64.696 1.00 68.38 289 ASP A CA 1
ATOM 2423 C C . ASP A 1 289 ? 44.695 -24.644 -64.325 1.00 68.38 289 ASP A C 1
ATOM 2425 O O . ASP A 1 289 ? 44.370 -24.555 -63.135 1.00 68.38 289 ASP A O 1
ATOM 2429 N N . SER A 1 290 ? 43.837 -24.427 -65.329 1.00 75.69 290 SER A N 1
ATOM 2430 C CA . SER A 1 290 ? 42.439 -23.990 -65.147 1.00 75.69 290 SER A CA 1
ATOM 2431 C C . SER A 1 290 ? 41.726 -24.796 -64.056 1.00 75.69 290 SER A C 1
ATOM 2433 O O . SER A 1 290 ? 41.006 -24.245 -63.228 1.00 75.69 290 SER A O 1
ATOM 2435 N N . GLU A 1 291 ? 42.020 -26.095 -63.971 1.00 80.38 291 GLU A N 1
ATOM 2436 C CA . GLU A 1 291 ? 41.463 -26.986 -62.958 1.00 80.38 291 GLU A CA 1
ATOM 2437 C C . GLU A 1 291 ? 41.874 -26.652 -61.516 1.00 80.38 291 GLU A C 1
ATOM 2439 O O . GLU A 1 291 ? 41.078 -26.825 -60.591 1.00 80.38 291 GLU A O 1
ATOM 2444 N N . VAL A 1 292 ? 43.116 -26.218 -61.285 1.00 81.25 292 VAL A N 1
ATOM 2445 C CA . VAL A 1 292 ? 43.615 -25.857 -59.947 1.00 81.25 292 VAL A CA 1
ATOM 2446 C C . VAL A 1 292 ? 42.974 -24.549 -59.491 1.00 81.25 292 VAL A C 1
ATOM 2448 O O . VAL A 1 292 ? 42.580 -24.435 -58.327 1.00 81.25 292 VAL A O 1
ATOM 2451 N N . TYR A 1 293 ? 42.809 -23.594 -60.409 1.00 82.44 293 TYR A N 1
ATOM 2452 C CA . TYR A 1 293 ? 42.113 -22.341 -60.133 1.00 82.44 293 TYR A CA 1
ATOM 2453 C C . TYR A 1 293 ? 40.634 -22.577 -59.804 1.00 82.44 293 TYR A C 1
ATOM 2455 O O . TYR A 1 293 ? 40.166 -22.129 -58.756 1.00 82.44 293 TYR A O 1
ATOM 2463 N N . ASP A 1 294 ? 39.924 -23.364 -60.615 1.00 85.06 294 ASP A N 1
ATOM 2464 C CA . ASP A 1 294 ? 38.511 -23.680 -60.379 1.00 85.06 294 ASP A CA 1
ATOM 2465 C C . ASP A 1 294 ? 38.311 -24.400 -59.038 1.00 85.06 294 ASP A C 1
ATOM 2467 O O . ASP A 1 294 ? 37.427 -24.043 -58.250 1.00 85.06 294 ASP A O 1
ATOM 2471 N N . LYS A 1 295 ? 39.194 -25.354 -58.702 1.00 87.75 295 LYS A N 1
ATOM 2472 C CA . LYS A 1 295 ? 39.203 -26.019 -57.387 1.00 87.75 295 LYS A CA 1
ATOM 2473 C C . LYS A 1 295 ? 39.428 -25.022 -56.244 1.00 87.75 295 LYS A C 1
ATOM 2475 O O . LYS A 1 295 ? 38.758 -25.121 -55.212 1.00 87.75 295 LYS A O 1
ATOM 2480 N N . ALA A 1 296 ? 40.330 -24.052 -56.406 1.00 84.31 296 ALA A N 1
ATOM 2481 C CA . ALA A 1 296 ? 40.588 -23.022 -55.401 1.00 84.31 296 ALA A CA 1
ATOM 2482 C C . ALA A 1 296 ? 39.388 -22.077 -55.221 1.00 84.31 296 ALA A C 1
ATOM 2484 O O . ALA A 1 296 ? 38.981 -21.826 -54.083 1.00 84.31 296 ALA A O 1
ATOM 2485 N N . VAL A 1 297 ? 38.769 -21.618 -56.314 1.00 84.94 297 VAL A N 1
ATOM 2486 C CA . VAL A 1 297 ? 37.568 -20.765 -56.285 1.00 84.94 297 VAL A CA 1
ATOM 2487 C C . VAL A 1 297 ? 36.413 -21.482 -55.591 1.00 84.94 297 VAL A C 1
ATOM 2489 O O . VAL A 1 297 ? 35.814 -20.924 -54.668 1.00 84.94 297 VAL A O 1
ATOM 2492 N N . VAL A 1 298 ? 36.137 -22.740 -55.953 1.00 91.62 298 VAL A N 1
ATOM 2493 C CA . VAL A 1 298 ? 35.100 -23.552 -55.296 1.00 91.62 298 VAL A CA 1
ATOM 2494 C C . VAL A 1 298 ? 35.405 -23.726 -53.807 1.00 91.62 298 VAL A C 1
ATOM 2496 O O . VAL A 1 298 ? 34.498 -23.613 -52.979 1.00 91.62 298 VAL A O 1
ATOM 2499 N N . ASN A 1 299 ? 36.669 -23.945 -53.426 1.00 94.00 299 ASN A N 1
ATOM 2500 C CA . ASN A 1 299 ? 37.042 -24.081 -52.018 1.00 94.00 299 ASN A CA 1
ATOM 2501 C C . ASN A 1 299 ? 36.858 -22.767 -51.237 1.00 94.00 299 ASN A C 1
ATOM 2503 O O . ASN A 1 299 ? 36.296 -22.792 -50.142 1.00 94.00 299 ASN A O 1
ATOM 2507 N N . ILE A 1 300 ? 37.243 -21.617 -51.802 1.00 89.19 300 ILE A N 1
ATOM 2508 C CA . ILE A 1 300 ? 37.026 -20.295 -51.188 1.00 89.19 300 ILE A CA 1
ATOM 2509 C C . ILE A 1 300 ? 35.528 -20.023 -51.029 1.00 89.19 300 ILE A C 1
ATOM 2511 O O . ILE A 1 300 ? 35.081 -19.669 -49.937 1.00 89.19 300 ILE A O 1
ATOM 2515 N N . GLN A 1 301 ? 34.727 -20.254 -52.073 1.00 91.00 301 GLN A N 1
ATOM 2516 C CA . GLN A 1 301 ? 33.273 -20.092 -52.010 1.00 91.00 301 GLN A CA 1
ATOM 2517 C C . GLN A 1 301 ? 32.642 -21.031 -50.973 1.00 91.00 301 GLN A C 1
ATOM 2519 O O . GLN A 1 301 ? 31.770 -20.606 -50.213 1.00 91.00 301 GLN A O 1
ATOM 2524 N N . ARG A 1 302 ? 33.098 -22.288 -50.886 1.00 96.31 302 ARG A N 1
ATOM 2525 C CA . ARG A 1 302 ? 32.655 -23.256 -49.870 1.00 96.31 302 ARG A CA 1
ATOM 2526 C C . ARG A 1 302 ? 32.979 -22.771 -48.457 1.00 96.31 302 ARG A C 1
ATOM 2528 O O . ARG A 1 302 ? 32.108 -22.809 -47.588 1.00 96.31 302 ARG A O 1
ATOM 2535 N N . ILE A 1 303 ? 34.206 -22.300 -48.224 1.00 93.44 303 ILE A N 1
ATOM 2536 C CA . ILE A 1 303 ? 34.638 -21.761 -46.927 1.00 93.44 303 ILE A CA 1
ATOM 2537 C C . ILE A 1 303 ? 33.818 -20.520 -46.567 1.00 93.44 303 ILE A C 1
ATOM 2539 O O . ILE A 1 303 ? 33.332 -20.432 -45.439 1.00 93.44 303 ILE A O 1
ATOM 2543 N N . PHE A 1 304 ? 33.608 -19.604 -47.517 1.00 95.12 304 PHE A N 1
ATOM 2544 C CA . PHE A 1 304 ? 32.824 -18.386 -47.322 1.00 95.12 304 PHE A CA 1
ATOM 2545 C C . PHE A 1 304 ? 31.361 -18.688 -46.985 1.00 95.12 304 PHE A C 1
ATOM 2547 O O . PHE A 1 304 ? 30.858 -18.192 -45.977 1.00 95.12 304 PHE A O 1
ATOM 2554 N N . ARG A 1 305 ? 30.689 -19.553 -47.761 1.00 94.62 305 ARG A N 1
ATOM 2555 C CA . ARG A 1 305 ? 29.311 -19.996 -47.474 1.00 94.62 305 ARG A CA 1
ATOM 2556 C C . ARG A 1 305 ? 29.227 -20.635 -46.088 1.00 94.62 305 ARG A C 1
ATOM 2558 O O . ARG A 1 305 ? 28.407 -20.221 -45.277 1.00 94.62 305 ARG A O 1
ATOM 2565 N N . GLY A 1 306 ? 30.156 -21.536 -45.759 1.00 96.38 306 GLY A N 1
ATOM 2566 C CA . GLY A 1 306 ? 30.216 -22.152 -44.433 1.00 96.38 306 GLY A CA 1
ATOM 2567 C C . GLY A 1 306 ? 30.468 -21.152 -43.295 1.00 96.38 306 GLY A C 1
ATOM 2568 O O . GLY A 1 306 ? 29.900 -21.294 -42.214 1.00 96.38 306 GLY A O 1
ATOM 2569 N N . ALA A 1 307 ? 31.304 -20.131 -43.505 1.00 94.12 307 ALA A N 1
ATOM 2570 C CA . ALA A 1 307 ? 31.544 -19.074 -42.522 1.00 94.12 307 ALA A CA 1
ATOM 2571 C C . ALA A 1 307 ? 30.301 -18.192 -42.322 1.00 94.12 307 ALA A C 1
ATOM 2573 O O . ALA A 1 307 ? 29.918 -17.934 -41.178 1.00 94.12 307 ALA A O 1
ATOM 2574 N N . ARG A 1 308 ? 29.636 -17.806 -43.418 1.00 94.75 308 ARG A N 1
ATOM 2575 C CA . ARG A 1 308 ? 28.366 -17.071 -43.408 1.00 94.75 308 ARG A CA 1
ATOM 2576 C C . ARG A 1 308 ? 27.277 -17.852 -42.673 1.00 94.75 308 ARG A C 1
ATOM 2578 O O . ARG A 1 308 ? 26.638 -17.297 -41.783 1.00 94.75 308 ARG A O 1
ATOM 2585 N N . ASP A 1 309 ? 27.111 -19.138 -42.966 1.00 96.12 309 ASP A N 1
ATOM 2586 C CA . ASP A 1 309 ? 26.098 -19.981 -42.321 1.00 96.12 309 ASP A CA 1
ATOM 2587 C C . ASP A 1 309 ? 26.359 -20.134 -40.819 1.00 96.12 309 ASP A C 1
ATOM 2589 O O . ASP A 1 309 ? 25.442 -19.998 -40.007 1.00 96.12 309 ASP A O 1
ATOM 2593 N N . ARG A 1 310 ? 27.621 -20.329 -40.409 1.00 96.31 310 ARG A N 1
ATOM 2594 C CA . ARG A 1 310 ? 27.998 -20.352 -38.984 1.00 96.31 310 ARG A CA 1
ATOM 2595 C C . ARG A 1 310 ? 27.696 -19.027 -38.286 1.00 96.31 310 ARG A C 1
ATOM 2597 O O . ARG A 1 310 ? 27.239 -19.048 -37.141 1.00 96.31 310 ARG A O 1
ATOM 2604 N N . LEU A 1 311 ? 27.919 -17.893 -38.953 1.00 95.19 311 LEU A N 1
ATOM 2605 C CA . LEU A 1 311 ? 27.589 -16.572 -38.415 1.00 95.19 311 LEU A CA 1
ATOM 2606 C C . LEU A 1 311 ? 26.073 -16.405 -38.238 1.00 95.19 311 LEU A C 1
ATOM 2608 O O . LEU A 1 311 ? 25.635 -16.005 -37.160 1.00 95.19 311 LEU A O 1
ATOM 2612 N N . ILE A 1 312 ? 25.276 -16.791 -39.239 1.00 95.44 312 ILE A N 1
ATOM 2613 C CA . ILE A 1 312 ? 23.806 -16.768 -39.169 1.00 95.44 312 ILE A CA 1
ATOM 2614 C C . ILE A 1 312 ? 23.309 -17.665 -38.029 1.00 95.44 312 ILE A C 1
ATOM 2616 O O . ILE A 1 312 ? 22.464 -17.254 -37.234 1.00 95.44 312 ILE A O 1
ATOM 2620 N N . VAL A 1 313 ? 23.851 -18.879 -37.890 1.00 96.00 313 VAL A N 1
ATOM 2621 C CA . VAL A 1 313 ? 23.499 -19.789 -36.789 1.00 96.00 313 VAL A CA 1
ATOM 2622 C C . VAL A 1 313 ? 23.883 -19.193 -35.433 1.00 96.00 313 VAL A C 1
ATOM 2624 O O . VAL A 1 313 ? 23.105 -19.299 -34.485 1.00 96.00 313 VAL A O 1
ATOM 2627 N N . LYS A 1 314 ? 25.046 -18.538 -35.319 1.00 95.88 314 LYS A N 1
ATOM 2628 C CA . LYS A 1 314 ? 25.470 -17.853 -34.088 1.00 95.88 314 LYS A CA 1
ATOM 2629 C C . LYS A 1 314 ? 24.515 -16.711 -33.725 1.00 95.88 314 LYS A C 1
ATOM 2631 O O . LYS A 1 314 ? 24.108 -16.625 -32.569 1.00 95.88 314 LYS A O 1
ATOM 2636 N N . GLN A 1 315 ? 24.109 -15.895 -34.699 1.00 94.31 315 GLN A N 1
ATOM 2637 C CA . GLN A 1 315 ? 23.119 -14.830 -34.504 1.00 94.31 315 GLN A CA 1
ATOM 2638 C C . GLN A 1 315 ? 21.765 -15.400 -34.066 1.00 94.31 315 GLN A C 1
ATOM 2640 O O . GLN A 1 315 ? 21.230 -14.970 -33.048 1.00 94.31 315 GLN A O 1
ATOM 2645 N N . ARG A 1 316 ? 21.260 -16.442 -34.744 1.00 94.38 316 ARG A N 1
ATOM 2646 C CA . ARG A 1 316 ? 20.013 -17.123 -34.353 1.00 94.38 316 ARG A CA 1
ATOM 2647 C C . ARG A 1 316 ? 20.078 -17.668 -32.925 1.00 94.38 316 ARG A C 1
ATOM 2649 O O . ARG A 1 316 ? 19.146 -17.469 -32.150 1.00 94.38 316 ARG A O 1
ATOM 2656 N N . LYS A 1 317 ? 21.188 -18.308 -32.539 1.00 94.75 317 LYS A N 1
ATOM 2657 C CA . LYS A 1 317 ? 21.393 -18.787 -31.160 1.00 94.75 317 LYS A CA 1
ATOM 2658 C C . LYS A 1 317 ? 21.371 -17.643 -30.141 1.00 94.75 317 LYS A C 1
ATOM 2660 O O . LYS A 1 317 ? 20.767 -17.818 -29.088 1.00 94.75 317 LYS A O 1
ATOM 2665 N N . SER A 1 318 ? 21.969 -16.492 -30.462 1.00 92.94 318 SER A N 1
ATOM 2666 C CA . SER A 1 318 ? 21.911 -15.290 -29.613 1.00 92.94 318 SER A CA 1
ATOM 2667 C C . SER A 1 318 ? 20.475 -14.801 -29.436 1.00 92.94 318 SER A C 1
ATOM 2669 O O . SER A 1 318 ? 20.028 -14.631 -28.308 1.00 9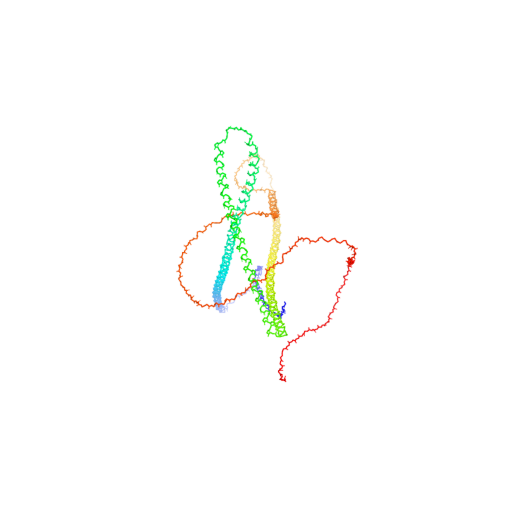2.94 318 SER A O 1
ATOM 2671 N N . THR A 1 319 ? 19.714 -14.683 -30.529 1.00 94.75 319 THR A N 1
ATOM 2672 C CA . THR A 1 319 ? 18.315 -14.227 -30.466 1.00 94.75 319 THR A CA 1
ATOM 2673 C C . THR A 1 319 ? 17.419 -15.183 -29.676 1.00 94.75 319 THR A C 1
ATOM 2675 O O . THR A 1 319 ? 16.593 -14.740 -28.888 1.00 94.75 319 THR A O 1
ATOM 2678 N N . VAL A 1 320 ? 17.614 -16.503 -29.809 1.00 95.19 320 VAL A N 1
ATOM 2679 C CA . VAL A 1 320 ? 16.867 -17.503 -29.022 1.00 95.19 320 VAL A CA 1
ATOM 2680 C C . VAL A 1 320 ? 17.228 -17.417 -27.537 1.00 95.19 320 VAL A C 1
ATOM 2682 O O . VAL A 1 320 ? 16.372 -17.611 -26.677 1.00 95.19 320 VAL A O 1
ATOM 2685 N N . TYR A 1 321 ? 18.491 -17.134 -27.215 1.00 94.94 321 TYR A N 1
ATOM 2686 C CA . TYR A 1 321 ? 18.920 -16.937 -25.834 1.00 94.94 321 TYR A CA 1
ATOM 2687 C C . TYR A 1 321 ? 18.300 -15.673 -25.217 1.00 94.94 321 TYR A C 1
ATOM 2689 O O . TYR A 1 321 ? 17.779 -15.740 -24.106 1.00 94.94 321 TYR A O 1
ATOM 2697 N N . GLU A 1 322 ? 18.285 -14.557 -25.949 1.00 94.31 322 GLU A N 1
ATOM 2698 C CA . GLU A 1 322 ? 17.622 -13.313 -25.532 1.00 94.31 322 GLU A CA 1
ATOM 2699 C C . GLU A 1 322 ? 16.118 -13.517 -25.314 1.00 94.31 322 GLU A C 1
ATOM 2701 O O . GLU A 1 322 ? 15.610 -13.177 -24.247 1.00 94.31 322 GLU A O 1
ATOM 2706 N N . GLN A 1 323 ? 15.429 -14.187 -26.245 1.00 95.50 323 GLN A N 1
ATOM 2707 C CA . GLN A 1 323 ? 14.011 -14.540 -26.095 1.00 95.50 323 GLN A CA 1
ATOM 2708 C C . GLN A 1 323 ? 13.751 -15.360 -24.824 1.00 95.50 323 GLN A C 1
ATOM 2710 O O . GLN A 1 323 ? 12.829 -15.062 -24.070 1.00 95.50 323 GLN A O 1
ATOM 2715 N N . ARG A 1 324 ? 14.598 -16.351 -24.517 1.00 95.38 324 ARG A N 1
ATOM 2716 C CA . ARG A 1 324 ? 14.471 -17.144 -23.280 1.00 95.38 324 ARG A CA 1
ATOM 2717 C C . ARG A 1 324 ? 14.681 -16.312 -22.016 1.00 95.38 324 ARG A C 1
ATOM 2719 O O . ARG A 1 324 ? 14.027 -16.570 -21.005 1.00 95.38 324 ARG A O 1
ATOM 2726 N N . LEU A 1 325 ? 15.589 -15.334 -22.042 1.00 95.88 325 LEU A N 1
ATOM 2727 C CA . LEU A 1 325 ? 15.783 -14.411 -20.921 1.00 95.88 325 LEU A CA 1
ATOM 2728 C C . LEU A 1 325 ? 14.562 -13.507 -20.722 1.00 95.88 325 LEU A C 1
ATOM 2730 O O . LEU A 1 325 ? 14.139 -13.300 -19.583 1.00 95.88 325 LEU A O 1
ATOM 2734 N N . GLU A 1 326 ? 13.968 -13.011 -21.808 1.00 95.56 326 GLU A N 1
ATOM 2735 C CA . GLU A 1 326 ? 12.734 -12.223 -21.765 1.00 95.56 326 GLU A CA 1
ATOM 2736 C C . GLU A 1 326 ? 11.554 -13.048 -21.231 1.00 95.56 326 GLU A C 1
ATOM 2738 O O . GLU A 1 326 ? 10.859 -12.607 -20.313 1.00 95.56 326 GLU A O 1
ATOM 2743 N N . GLU A 1 327 ? 11.373 -14.278 -21.716 1.00 96.44 327 GLU A N 1
ATOM 2744 C CA . GLU A 1 327 ? 10.359 -15.215 -21.217 1.00 96.44 327 GLU A CA 1
ATOM 2745 C C . GLU A 1 327 ? 10.539 -15.506 -19.721 1.00 96.44 327 GLU A C 1
ATOM 2747 O O . GLU A 1 327 ? 9.575 -15.450 -18.949 1.00 96.44 327 GLU A O 1
ATOM 2752 N N . ALA A 1 328 ? 11.776 -15.756 -19.276 1.00 95.69 328 ALA A N 1
ATOM 2753 C CA . ALA A 1 328 ? 12.087 -15.965 -17.865 1.00 95.69 328 ALA A CA 1
ATOM 2754 C C . ALA A 1 328 ? 11.771 -14.718 -17.021 1.00 95.69 328 ALA A C 1
ATOM 2756 O O . ALA A 1 328 ? 11.186 -14.830 -15.938 1.00 95.69 328 ALA A O 1
ATOM 2757 N N . ALA A 1 329 ? 12.092 -13.521 -17.520 1.00 95.00 329 ALA A N 1
ATOM 2758 C CA . ALA A 1 329 ? 11.762 -12.268 -16.851 1.00 95.00 329 ALA A CA 1
ATOM 2759 C C . ALA A 1 329 ? 10.239 -12.075 -16.726 1.00 95.00 329 ALA A C 1
ATOM 2761 O O . ALA A 1 329 ? 9.746 -11.761 -15.637 1.00 95.00 329 ALA A O 1
ATOM 2762 N N . VAL A 1 330 ? 9.473 -12.333 -17.791 1.00 97.12 330 VAL A N 1
ATOM 2763 C CA . VAL A 1 330 ? 8.000 -12.273 -17.781 1.00 97.12 330 VAL A CA 1
ATOM 2764 C C . VAL A 1 330 ? 7.406 -13.312 -16.820 1.00 97.12 330 VAL A C 1
ATOM 2766 O O . VAL A 1 330 ? 6.471 -13.004 -16.069 1.00 97.12 330 VAL A O 1
ATOM 2769 N N . ALA A 1 331 ? 7.965 -14.522 -16.760 1.00 97.44 331 ALA A N 1
ATOM 2770 C CA . ALA A 1 331 ? 7.547 -15.565 -15.822 1.00 97.44 331 ALA A CA 1
ATOM 2771 C C . ALA A 1 331 ? 7.775 -15.151 -14.355 1.00 97.44 331 ALA A C 1
ATOM 2773 O O . ALA A 1 331 ? 6.886 -15.307 -13.510 1.00 97.44 331 ALA A O 1
ATOM 2774 N N . ILE A 1 332 ? 8.930 -14.555 -14.040 1.00 96.88 332 ILE A N 1
ATOM 2775 C CA . ILE A 1 332 ? 9.224 -14.035 -12.695 1.00 96.88 332 ILE A CA 1
ATOM 2776 C C . ILE A 1 332 ? 8.262 -12.893 -12.339 1.00 96.88 332 ILE A C 1
ATOM 2778 O O . ILE A 1 332 ? 7.660 -12.898 -11.260 1.00 96.88 332 ILE A O 1
ATOM 2782 N N . GLN A 1 333 ? 8.060 -11.938 -13.250 1.00 94.31 333 GLN A N 1
ATOM 2783 C CA . GLN A 1 333 ? 7.182 -10.788 -13.027 1.00 94.31 333 GLN A CA 1
ATOM 2784 C C . GLN A 1 333 ? 5.718 -11.198 -12.833 1.00 94.31 333 GLN A C 1
ATOM 2786 O O . GLN A 1 333 ? 5.057 -10.716 -11.910 1.00 94.31 333 GLN A O 1
ATOM 2791 N N . SER A 1 334 ? 5.198 -12.104 -13.662 1.00 95.88 334 SER A N 1
ATOM 2792 C CA . SER A 1 334 ? 3.826 -12.609 -13.537 1.00 95.88 334 SER A CA 1
ATOM 2793 C C . SER A 1 334 ? 3.622 -13.375 -12.226 1.00 95.88 334 SER A C 1
ATOM 2795 O O . SER A 1 334 ? 2.629 -13.147 -11.525 1.00 95.88 334 SER A O 1
ATOM 2797 N N . ARG A 1 335 ? 4.597 -14.198 -11.810 1.00 96.81 335 ARG A N 1
ATOM 2798 C CA . ARG A 1 335 ? 4.575 -14.888 -10.511 1.00 96.81 335 ARG A CA 1
ATOM 2799 C C . ARG A 1 335 ? 4.582 -13.907 -9.340 1.00 96.81 335 ARG A C 1
ATOM 2801 O O . ARG A 1 335 ? 3.803 -14.092 -8.400 1.00 96.81 335 ARG A O 1
ATOM 2808 N N . PHE A 1 336 ? 5.408 -12.863 -9.403 1.00 97.06 336 PHE A N 1
ATOM 2809 C CA . PHE A 1 336 ? 5.470 -11.812 -8.385 1.00 97.06 336 PHE A CA 1
ATOM 2810 C C . PHE A 1 336 ? 4.150 -11.034 -8.285 1.00 97.06 336 PHE A C 1
ATOM 2812 O O . PHE A 1 336 ? 3.582 -10.926 -7.196 1.00 97.06 336 PHE A O 1
ATOM 2819 N N . ARG A 1 337 ? 3.594 -10.578 -9.417 1.00 95.50 337 ARG A N 1
ATOM 2820 C CA . ARG A 1 337 ? 2.277 -9.913 -9.470 1.00 95.50 337 ARG A CA 1
ATOM 2821 C C . ARG A 1 337 ? 1.175 -10.805 -8.889 1.00 95.50 337 ARG A C 1
ATOM 2823 O O . ARG A 1 337 ? 0.368 -10.351 -8.078 1.00 95.50 337 ARG A O 1
ATOM 2830 N N . GLY A 1 338 ? 1.180 -12.096 -9.226 1.00 97.19 338 GLY A N 1
ATOM 2831 C CA . GLY A 1 338 ? 0.248 -13.075 -8.666 1.00 97.19 338 GLY A CA 1
ATOM 2832 C C . GLY A 1 338 ? 0.415 -13.280 -7.157 1.00 97.19 338 GLY A C 1
ATOM 2833 O O . GLY A 1 338 ? -0.575 -13.410 -6.436 1.00 97.19 338 GLY A O 1
ATOM 2834 N N . MET A 1 339 ? 1.651 -13.287 -6.652 1.00 97.44 339 MET A N 1
ATOM 2835 C CA . MET A 1 339 ? 1.934 -13.361 -5.217 1.00 97.44 339 MET A CA 1
ATOM 2836 C C . MET A 1 339 ? 1.386 -12.136 -4.478 1.00 97.44 339 MET A C 1
ATOM 2838 O O . MET A 1 339 ? 0.688 -12.313 -3.481 1.00 97.44 339 MET A O 1
ATOM 2842 N N . MET A 1 340 ? 1.629 -10.929 -4.994 1.00 96.31 340 MET A N 1
ATOM 2843 C CA . MET A 1 340 ? 1.111 -9.680 -4.424 1.00 96.31 340 MET A CA 1
ATOM 2844 C C . MET A 1 340 ? -0.423 -9.649 -4.405 1.00 96.31 340 MET A C 1
ATOM 2846 O O . MET A 1 340 ? -1.026 -9.372 -3.373 1.00 96.31 340 MET A O 1
ATOM 2850 N N . SER A 1 341 ? -1.076 -10.060 -5.496 1.00 97.25 341 SER A N 1
ATOM 2851 C CA . SER A 1 341 ? -2.543 -10.143 -5.529 1.00 97.25 341 SER A CA 1
ATOM 2852 C C . SER A 1 341 ? -3.097 -11.127 -4.485 1.00 97.25 341 SER A C 1
ATOM 2854 O O . SER A 1 341 ? -4.096 -10.852 -3.817 1.00 97.25 341 SER A O 1
ATOM 2856 N N . ARG A 1 342 ? -2.434 -12.275 -4.281 1.00 96.62 342 ARG A N 1
ATOM 2857 C CA . ARG A 1 342 ? -2.833 -13.253 -3.254 1.00 96.62 342 ARG A CA 1
ATOM 2858 C C . ARG A 1 342 ? -2.638 -12.724 -1.832 1.00 96.62 342 ARG A C 1
ATOM 2860 O O . ARG A 1 342 ? -3.505 -12.958 -0.988 1.00 96.62 342 ARG A O 1
ATOM 2867 N N . THR A 1 343 ? -1.544 -12.016 -1.548 1.00 95.06 343 THR A N 1
ATOM 2868 C CA . THR A 1 343 ? -1.317 -11.431 -0.215 1.00 95.06 343 THR A CA 1
ATOM 2869 C C . THR A 1 343 ? -2.312 -10.314 0.088 1.00 95.06 343 THR A C 1
ATOM 2871 O O . THR A 1 343 ? -2.841 -10.264 1.198 1.00 95.06 343 THR A O 1
ATOM 2874 N N . GLU A 1 344 ? -2.651 -9.477 -0.891 1.00 95.25 344 GLU A N 1
ATOM 2875 C CA . GLU A 1 344 ? -3.698 -8.459 -0.758 1.00 95.25 344 GLU A CA 1
ATOM 2876 C C . GLU A 1 344 ? -5.076 -9.071 -0.507 1.00 95.25 344 GLU A C 1
ATOM 2878 O O . GLU A 1 344 ? -5.771 -8.649 0.420 1.00 95.25 344 GLU A O 1
ATOM 2883 N N . ARG A 1 345 ? -5.457 -10.115 -1.258 1.00 96.69 345 ARG A N 1
ATOM 2884 C CA . ARG A 1 345 ? -6.705 -10.854 -1.006 1.00 96.69 345 ARG A CA 1
ATOM 2885 C C . ARG A 1 345 ? -6.737 -11.424 0.409 1.00 96.69 345 ARG A C 1
ATOM 2887 O O . ARG A 1 345 ? -7.740 -11.241 1.091 1.00 96.69 345 ARG A O 1
ATOM 2894 N N . LYS A 1 346 ? -5.637 -12.024 0.883 1.00 96.75 346 LYS A N 1
ATOM 2895 C CA . LYS A 1 346 ? -5.524 -12.550 2.255 1.00 96.75 346 LYS A CA 1
ATOM 2896 C C . LYS A 1 346 ? -5.687 -11.450 3.314 1.00 96.75 346 LYS A C 1
ATOM 2898 O O . LYS A 1 346 ? -6.398 -11.645 4.299 1.00 96.75 346 LYS A O 1
ATOM 2903 N N . LYS A 1 347 ? -5.079 -10.276 3.104 1.00 95.12 347 LYS A N 1
ATOM 2904 C CA . LYS A 1 347 ? -5.256 -9.106 3.983 1.00 95.12 347 LYS A CA 1
ATOM 2905 C C . LYS A 1 347 ? -6.705 -8.614 3.972 1.00 95.12 347 LYS A C 1
ATOM 2907 O O . LYS A 1 347 ? -7.257 -8.324 5.029 1.00 95.12 347 LYS A O 1
ATOM 2912 N N . LYS A 1 348 ? -7.346 -8.557 2.800 1.00 96.69 348 LYS A N 1
ATOM 2913 C CA . LYS A 1 348 ? -8.757 -8.162 2.664 1.00 96.69 348 LYS A CA 1
ATOM 2914 C C . LYS A 1 348 ? -9.687 -9.142 3.380 1.00 96.69 348 LYS A C 1
ATOM 2916 O O . LYS A 1 348 ? -10.553 -8.702 4.126 1.00 96.69 348 LYS A O 1
ATOM 2921 N N . THR A 1 349 ? -9.483 -10.450 3.222 1.00 95.75 349 THR A N 1
ATOM 2922 C CA . THR A 1 349 ? -10.273 -11.460 3.942 1.00 95.75 349 THR A CA 1
ATOM 2923 C C . THR A 1 349 ? -10.064 -11.367 5.450 1.00 95.75 349 THR A C 1
ATOM 2925 O O . THR A 1 349 ? -11.035 -11.445 6.191 1.00 95.75 349 THR A O 1
ATOM 2928 N N . GLN A 1 350 ? -8.834 -11.126 5.919 1.00 95.44 350 GLN A N 1
ATOM 2929 C CA . GLN A 1 350 ? -8.563 -10.909 7.346 1.00 95.44 350 GLN A CA 1
ATOM 2930 C C . GLN A 1 350 ? -9.276 -9.667 7.897 1.00 95.44 350 GLN A C 1
ATOM 2932 O O . GLN A 1 350 ? -9.845 -9.736 8.982 1.00 95.44 350 GLN A O 1
ATOM 2937 N N . ARG A 1 351 ? -9.306 -8.557 7.146 1.00 95.12 351 ARG A N 1
ATOM 2938 C CA . ARG A 1 351 ? -10.079 -7.360 7.527 1.00 95.12 351 ARG A CA 1
ATOM 2939 C C . ARG A 1 351 ? -11.568 -7.670 7.644 1.00 95.12 351 ARG A C 1
ATOM 2941 O O . ARG A 1 351 ? -12.151 -7.380 8.678 1.00 95.12 351 ARG A O 1
ATOM 2948 N N . ILE A 1 352 ? -12.144 -8.344 6.646 1.00 96.56 352 ILE A N 1
ATOM 2949 C CA . ILE A 1 352 ? -13.555 -8.760 6.670 1.00 96.56 352 ILE A CA 1
ATOM 2950 C C . ILE A 1 352 ? -13.841 -9.673 7.872 1.00 96.56 352 ILE A C 1
ATOM 2952 O O . ILE A 1 352 ? -14.872 -9.525 8.521 1.00 96.56 352 ILE A O 1
ATOM 2956 N N . HIS A 1 353 ? -12.942 -10.606 8.199 1.00 94.88 353 HIS A N 1
ATOM 2957 C CA . HIS A 1 353 ? -13.085 -11.452 9.386 1.00 94.88 353 HIS A CA 1
ATOM 2958 C C . HIS A 1 353 ? -13.054 -10.636 10.681 1.00 94.88 353 HIS A C 1
ATOM 2960 O O . HIS A 1 353 ? -13.948 -10.796 11.506 1.00 94.88 353 HIS A O 1
ATOM 2966 N N . SER A 1 354 ? -12.101 -9.713 10.828 1.00 94.88 354 SER A N 1
ATOM 2967 C CA . SER A 1 354 ? -12.026 -8.843 12.006 1.00 94.88 354 SER A CA 1
ATOM 2968 C C . SER A 1 354 ? -13.253 -7.931 12.133 1.00 94.88 354 SER A C 1
ATOM 2970 O O . SER A 1 354 ? -13.793 -7.774 13.225 1.00 94.88 354 SER A O 1
ATOM 2972 N N . GLU A 1 355 ? -13.763 -7.387 11.026 1.00 96.12 355 GLU A N 1
ATOM 2973 C CA . GLU A 1 355 ? -15.000 -6.597 11.007 1.00 96.12 355 GLU A CA 1
ATOM 2974 C C . GLU A 1 355 ? -16.217 -7.439 11.417 1.00 96.12 355 GLU A C 1
ATOM 2976 O O . GLU A 1 355 ? -17.037 -6.987 12.218 1.00 96.12 355 GLU A O 1
ATOM 2981 N N . ARG A 1 356 ? -16.317 -8.686 10.934 1.00 96.94 356 ARG A N 1
ATOM 2982 C CA . ARG A 1 356 ? -17.365 -9.638 11.343 1.00 96.94 356 ARG A CA 1
ATOM 2983 C C . ARG A 1 356 ? -17.273 -9.993 12.826 1.00 96.94 356 ARG A C 1
ATOM 2985 O O . ARG A 1 356 ? -18.302 -10.041 13.495 1.00 96.94 356 ARG A O 1
ATOM 2992 N N . GLU A 1 357 ? -16.072 -10.209 13.353 1.00 96.56 357 GLU A N 1
ATOM 2993 C CA . GLU A 1 357 ? -15.848 -10.460 14.781 1.00 96.56 357 GLU A CA 1
ATOM 2994 C C . GLU A 1 357 ? -16.254 -9.253 15.628 1.00 96.56 357 GLU A C 1
ATOM 2996 O O . GLU A 1 357 ? -17.009 -9.401 16.586 1.00 96.56 357 GLU A O 1
ATOM 3001 N N . GLN A 1 358 ? -15.844 -8.042 15.243 1.00 95.81 358 GLN A N 1
ATOM 3002 C CA . GLN A 1 358 ? -16.249 -6.814 15.929 1.00 95.81 358 GLN A CA 1
ATOM 3003 C C . GLN A 1 358 ? -17.765 -6.597 15.877 1.00 95.81 358 GLN A C 1
ATOM 3005 O O . GLN A 1 358 ? -18.365 -6.204 16.879 1.00 95.81 358 GLN A O 1
ATOM 3010 N N . ALA A 1 359 ? -18.402 -6.865 14.734 1.00 95.75 359 ALA A N 1
ATOM 3011 C CA . ALA A 1 359 ? -19.853 -6.810 14.601 1.00 95.75 359 ALA A CA 1
ATOM 3012 C C . ALA A 1 359 ? -20.538 -7.845 15.509 1.00 95.75 359 ALA A C 1
ATOM 3014 O O . ALA A 1 359 ? -21.482 -7.502 16.216 1.00 95.75 359 ALA A O 1
ATOM 3015 N N . SER A 1 360 ? -20.020 -9.075 15.565 1.00 96.62 360 SER A N 1
ATOM 3016 C CA . SER A 1 360 ? -20.509 -10.126 16.463 1.00 96.62 360 SER A CA 1
ATOM 3017 C C . SER A 1 360 ? -20.386 -9.719 17.935 1.00 96.62 360 SER A C 1
ATOM 3019 O O . SER A 1 360 ? -21.367 -9.791 18.674 1.00 96.62 360 SER A O 1
ATOM 3021 N N . ILE A 1 361 ? -19.234 -9.181 18.354 1.00 96.81 361 ILE A N 1
ATOM 3022 C CA . ILE A 1 361 ? -19.017 -8.671 19.718 1.00 96.81 361 ILE A CA 1
ATOM 3023 C C . ILE A 1 361 ? -20.013 -7.551 20.049 1.00 96.81 361 ILE A C 1
ATOM 3025 O O . ILE A 1 361 ? -20.578 -7.538 21.144 1.00 96.81 361 ILE A O 1
ATOM 3029 N N . LYS A 1 362 ? -20.279 -6.631 19.109 1.00 97.50 362 LYS A N 1
ATOM 3030 C CA . LYS A 1 362 ? -21.290 -5.572 19.278 1.00 97.50 362 LYS A CA 1
ATOM 3031 C C . LYS A 1 362 ? -22.701 -6.142 19.433 1.00 97.50 362 LYS A C 1
ATOM 3033 O O . LYS A 1 362 ? -23.432 -5.715 20.320 1.00 97.50 362 LYS A O 1
ATOM 3038 N N . VAL A 1 363 ? -23.090 -7.118 18.613 1.00 97.56 363 VAL A N 1
ATOM 3039 C CA . VAL A 1 363 ? -24.400 -7.780 18.738 1.00 97.56 363 VAL A CA 1
ATOM 3040 C C . VAL A 1 363 ? -24.515 -8.497 20.086 1.00 97.56 363 VAL A C 1
ATOM 3042 O O . VAL A 1 363 ? -25.519 -8.348 20.780 1.00 97.56 363 VAL A O 1
ATOM 3045 N N . GLN A 1 364 ? -23.471 -9.213 20.506 1.00 96.06 364 GLN A N 1
ATOM 3046 C CA . GLN A 1 364 ? -23.438 -9.908 21.793 1.00 96.06 364 GLN A CA 1
ATOM 3047 C C . GLN A 1 364 ? -23.520 -8.942 22.981 1.00 96.06 364 GLN A C 1
ATOM 3049 O O . GLN A 1 364 ? -24.254 -9.214 23.932 1.00 96.06 364 GLN A O 1
ATOM 3054 N N . SER A 1 365 ? -22.805 -7.813 22.949 1.00 96.00 365 SER A N 1
ATOM 3055 C CA . SER A 1 365 ? -22.849 -6.819 24.028 1.00 96.00 365 SER A CA 1
ATOM 3056 C C . SER A 1 365 ? -24.213 -6.131 24.114 1.00 96.00 365 SER A C 1
ATOM 3058 O O . SER A 1 365 ? -24.751 -5.977 25.213 1.00 96.00 365 SER A O 1
ATOM 3060 N N . LEU A 1 366 ? -24.826 -5.807 22.970 1.00 96.62 366 LEU A N 1
ATOM 3061 C CA . LEU A 1 366 ? -26.190 -5.282 22.906 1.00 96.62 366 LEU A CA 1
ATOM 3062 C C . LEU A 1 366 ? -27.211 -6.285 23.444 1.00 96.62 366 LEU A C 1
ATOM 3064 O O . LEU A 1 366 ? -28.076 -5.898 24.230 1.00 96.62 366 LEU A O 1
ATOM 3068 N N . PHE A 1 367 ? -27.093 -7.562 23.073 1.00 98.00 367 PHE A N 1
ATOM 3069 C CA . PHE A 1 367 ? -27.974 -8.624 23.555 1.00 98.00 367 PHE A CA 1
ATOM 3070 C C . PHE A 1 367 ? -27.861 -8.819 25.071 1.00 98.00 367 PHE A C 1
ATOM 3072 O O . PHE A 1 367 ? -28.882 -8.847 25.759 1.00 98.00 367 PHE A O 1
ATOM 3079 N N . ARG A 1 368 ? -26.634 -8.888 25.609 1.00 96.56 368 ARG A N 1
ATOM 3080 C CA . ARG A 1 368 ? -26.392 -8.962 27.061 1.00 96.56 368 ARG A CA 1
ATOM 3081 C C . ARG A 1 368 ? -27.012 -7.761 27.777 1.00 96.56 368 ARG A C 1
ATOM 3083 O O . ARG A 1 368 ? -27.825 -7.946 28.676 1.00 96.56 368 ARG A O 1
ATOM 3090 N N . GLY A 1 369 ? -26.753 -6.546 27.291 1.00 96.56 369 GLY A N 1
ATOM 3091 C CA . GLY A 1 369 ? -27.338 -5.332 27.864 1.00 96.56 369 GLY A CA 1
ATOM 3092 C C . GLY A 1 369 ? -28.868 -5.275 27.762 1.00 96.56 369 GLY A C 1
ATOM 3093 O O . GLY A 1 369 ? -29.527 -4.773 28.669 1.00 96.56 369 GLY A O 1
ATOM 3094 N N . MET A 1 370 ? -29.463 -5.788 26.682 1.00 97.62 370 MET A N 1
ATOM 3095 C CA . MET A 1 370 ? -30.919 -5.897 26.541 1.00 97.62 370 MET A CA 1
ATOM 3096 C C . MET A 1 370 ? -31.505 -6.883 27.557 1.00 97.62 370 MET A C 1
ATOM 3098 O O . MET A 1 370 ? -32.510 -6.565 28.191 1.00 97.62 370 MET A O 1
ATOM 3102 N N . LYS A 1 371 ? -30.867 -8.045 27.737 1.00 97.56 371 LYS A N 1
ATOM 3103 C CA . LYS A 1 371 ? -31.268 -9.059 28.719 1.00 97.56 371 LYS A CA 1
ATOM 3104 C C . LYS A 1 371 ? -31.221 -8.506 30.145 1.00 97.56 371 LYS A C 1
ATOM 3106 O O . LYS A 1 371 ? -32.189 -8.670 30.884 1.00 97.56 371 LYS A O 1
ATOM 3111 N N . ASP A 1 372 ? -30.154 -7.791 30.498 1.00 97.62 372 ASP A N 1
ATOM 3112 C CA . ASP A 1 372 ? -30.009 -7.174 31.821 1.00 97.62 372 ASP A CA 1
ATOM 3113 C C . ASP A 1 372 ? -31.063 -6.086 32.061 1.00 97.62 372 ASP A C 1
ATOM 3115 O O . ASP A 1 372 ? -31.678 -6.036 33.126 1.00 97.62 372 ASP A O 1
ATOM 3119 N N . ARG A 1 373 ? -31.341 -5.245 31.052 1.00 97.25 373 ARG A N 1
ATOM 3120 C CA . ARG A 1 373 ? -32.403 -4.228 31.131 1.00 97.25 373 ARG A CA 1
ATOM 3121 C C . ARG A 1 373 ? -33.790 -4.844 31.291 1.00 97.25 373 ARG A C 1
ATOM 3123 O O . ARG A 1 373 ? -34.562 -4.334 32.098 1.00 97.25 373 ARG A O 1
ATOM 3130 N N . ARG A 1 374 ? -34.095 -5.925 30.565 1.00 97.69 374 ARG A N 1
ATOM 3131 C CA . ARG A 1 374 ? -35.366 -6.652 30.701 1.00 97.69 374 ARG A CA 1
ATOM 3132 C C . ARG A 1 374 ? -35.515 -7.223 32.112 1.00 97.69 374 ARG A C 1
ATOM 3134 O O . ARG A 1 374 ? -36.507 -6.940 32.768 1.00 97.69 374 ARG A O 1
ATOM 3141 N N . ARG A 1 375 ? -34.489 -7.906 32.628 1.00 96.50 375 ARG A N 1
ATOM 3142 C CA . ARG A 1 375 ? -34.500 -8.440 34.000 1.00 96.50 375 ARG A CA 1
ATOM 3143 C C . ARG A 1 375 ? -34.666 -7.341 35.054 1.00 96.50 375 ARG A C 1
ATOM 3145 O O . ARG A 1 375 ? -35.375 -7.514 36.039 1.00 96.50 375 ARG A O 1
ATOM 3152 N N . ALA A 1 376 ? -34.024 -6.190 34.855 1.00 96.19 376 ALA A N 1
ATOM 3153 C CA . ALA A 1 376 ? -34.180 -5.041 35.744 1.00 96.19 376 ALA A CA 1
ATOM 3154 C C . ALA A 1 376 ? -35.587 -4.419 35.675 1.00 96.19 376 ALA A C 1
ATOM 3156 O O . ALA A 1 376 ? -36.051 -3.869 36.672 1.00 96.19 376 ALA A O 1
ATOM 3157 N N . GLN A 1 377 ? -36.258 -4.474 34.520 1.00 96.69 377 GLN A N 1
ATOM 3158 C CA . GLN A 1 377 ? -37.659 -4.065 34.384 1.00 96.69 377 GLN A CA 1
ATOM 3159 C C . GLN A 1 377 ? -38.589 -5.041 35.105 1.00 96.69 377 GLN A C 1
ATOM 3161 O O . GLN A 1 377 ? -39.383 -4.585 35.920 1.00 96.69 377 GLN A O 1
ATOM 3166 N N . GLU A 1 378 ? -38.415 -6.348 34.900 1.00 96.88 378 GLU A N 1
ATOM 3167 C CA . GLU A 1 378 ? -39.179 -7.400 35.587 1.00 96.88 378 GLU A CA 1
ATOM 3168 C C . GLU A 1 378 ? -39.079 -7.251 37.114 1.00 96.88 378 GLU A C 1
ATOM 3170 O O . GLU A 1 378 ? -40.096 -7.150 37.790 1.00 96.88 378 GLU A O 1
ATOM 3175 N N . LEU A 1 379 ? -37.868 -7.078 37.660 1.00 96.62 379 LEU A N 1
ATOM 3176 C CA . LEU A 1 379 ? -37.662 -6.840 39.100 1.00 96.62 379 LEU A CA 1
ATOM 3177 C C . LEU A 1 379 ? -38.318 -5.544 39.609 1.00 96.62 379 LEU A C 1
ATOM 3179 O O . LEU A 1 379 ? -38.714 -5.451 40.771 1.00 96.62 379 LEU A O 1
ATOM 3183 N N . ARG A 1 380 ? -38.404 -4.503 38.771 1.00 95.50 380 ARG A N 1
ATOM 3184 C CA . ARG A 1 380 ? -39.102 -3.257 39.131 1.00 95.50 380 ARG A CA 1
ATOM 3185 C C . ARG A 1 380 ? -40.613 -3.446 39.123 1.00 95.50 380 ARG A C 1
ATOM 3187 O O . ARG A 1 380 ? -41.285 -2.834 39.945 1.00 95.50 380 ARG A O 1
ATOM 3194 N N . GLU A 1 381 ? -41.140 -4.226 38.190 1.00 96.06 381 GLU A N 1
ATOM 3195 C CA . GLU A 1 381 ? -42.564 -4.549 38.107 1.00 96.06 381 GLU A CA 1
ATOM 3196 C C . GLU A 1 381 ? -42.991 -5.456 39.259 1.00 96.06 381 GLU A C 1
ATOM 3198 O O . GLU A 1 381 ? -43.988 -5.157 39.910 1.00 96.06 381 GLU A O 1
ATOM 3203 N N . GLU A 1 382 ? -42.186 -6.466 39.588 1.00 96.25 382 GLU A N 1
ATOM 3204 C CA . GLU A 1 382 ? -42.377 -7.334 40.752 1.00 96.25 382 GLU A CA 1
ATOM 3205 C C . GLU A 1 382 ? -42.398 -6.516 42.047 1.00 96.25 382 GLU A C 1
ATOM 3207 O O . GLU A 1 382 ? -43.375 -6.570 42.790 1.00 96.25 382 GLU A O 1
ATOM 3212 N N . ARG A 1 383 ? -41.415 -5.627 42.254 1.00 95.94 383 ARG A N 1
ATOM 3213 C CA . ARG A 1 383 ? -41.406 -4.722 43.415 1.00 95.94 383 ARG A CA 1
ATOM 3214 C C . ARG A 1 383 ? -42.635 -3.812 43.464 1.00 95.94 383 ARG A C 1
ATOM 3216 O O . ARG A 1 383 ? -43.205 -3.601 44.528 1.00 95.94 383 ARG A O 1
ATOM 3223 N N . ARG A 1 384 ? -43.078 -3.265 42.325 1.00 95.56 384 ARG A N 1
ATOM 3224 C CA . ARG A 1 384 ? -44.312 -2.457 42.272 1.00 95.56 384 ARG A CA 1
ATOM 3225 C C . ARG A 1 384 ? -45.541 -3.289 42.623 1.00 95.56 384 ARG A C 1
ATOM 3227 O O . ARG A 1 384 ? -46.438 -2.779 43.286 1.00 95.56 384 ARG A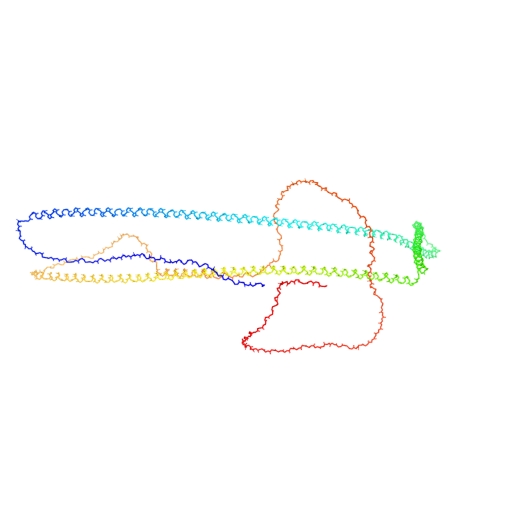 O 1
ATOM 3234 N N . HIS A 1 385 ? -45.598 -4.536 42.168 1.00 95.75 385 HIS A N 1
ATOM 3235 C CA . HIS A 1 385 ? -46.682 -5.452 42.490 1.00 95.75 385 HIS A CA 1
ATOM 3236 C C . HIS A 1 385 ? -46.693 -5.772 43.990 1.00 95.75 385 HIS A C 1
ATOM 3238 O O . HIS A 1 385 ? -47.732 -5.628 44.629 1.00 95.75 385 HIS A O 1
ATOM 3244 N N . GLU A 1 386 ? -45.539 -6.090 44.580 1.00 95.56 386 GLU A N 1
ATOM 3245 C CA . GLU A 1 386 ? -45.378 -6.268 46.029 1.00 95.56 386 GLU A CA 1
ATOM 3246 C C . GLU A 1 386 ? -45.807 -5.020 46.812 1.00 95.56 386 GLU A C 1
ATOM 3248 O O . GLU A 1 386 ? -46.578 -5.128 47.764 1.00 95.56 386 GLU A O 1
ATOM 3253 N N . GLU A 1 387 ? -45.388 -3.824 46.389 1.00 95.56 387 GLU A N 1
ATOM 3254 C CA . GLU A 1 387 ? -45.800 -2.557 47.007 1.00 95.56 387 GLU A CA 1
ATOM 3255 C C . GLU A 1 387 ? -47.319 -2.335 46.919 1.00 95.56 387 GLU A C 1
ATOM 3257 O O . GLU A 1 387 ? -47.935 -1.854 47.873 1.00 95.56 387 GLU A O 1
ATOM 3262 N N . LEU A 1 388 ? -47.953 -2.678 45.792 1.00 96.56 388 LEU A N 1
ATOM 3263 C CA . LEU A 1 388 ? -49.408 -2.591 45.631 1.00 96.56 388 LEU A CA 1
ATOM 3264 C C . LEU A 1 388 ? -50.133 -3.587 46.539 1.00 96.56 388 LEU A C 1
ATOM 3266 O O . LEU A 1 388 ? -51.103 -3.204 47.201 1.00 96.56 388 LEU A O 1
ATOM 3270 N N . VAL A 1 389 ? -49.640 -4.824 46.623 1.00 96.44 389 VAL A N 1
ATOM 3271 C CA . VAL A 1 389 ? -50.163 -5.853 47.529 1.00 96.44 389 VAL A CA 1
ATOM 3272 C C . VAL A 1 389 ? -50.028 -5.385 48.977 1.00 96.44 389 VAL A C 1
ATOM 3274 O O . VAL A 1 389 ? -51.030 -5.343 49.690 1.00 96.44 389 VAL A O 1
ATOM 3277 N N . GLN A 1 390 ? -48.856 -4.911 49.403 1.00 95.44 390 GLN A N 1
ATOM 3278 C CA . GLN A 1 390 ? -48.649 -4.370 50.750 1.00 95.44 390 GLN A CA 1
ATOM 3279 C C . GLN A 1 390 ? -49.580 -3.191 51.047 1.00 95.44 390 GLN A C 1
ATOM 3281 O O . GLN A 1 390 ? -50.236 -3.172 52.088 1.00 95.44 390 GLN A O 1
ATOM 3286 N N . ARG A 1 391 ? -49.724 -2.236 50.118 1.00 94.62 391 ARG A N 1
ATOM 3287 C CA . ARG A 1 391 ? -50.675 -1.121 50.267 1.00 94.62 391 ARG A CA 1
ATOM 3288 C C . ARG A 1 391 ? -52.115 -1.610 50.405 1.00 94.62 391 ARG A C 1
ATOM 3290 O O . ARG A 1 391 ? -52.863 -1.049 51.203 1.00 94.62 391 ARG A O 1
ATOM 3297 N N . SER A 1 392 ? -52.517 -2.628 49.645 1.00 95.25 392 SER A N 1
ATOM 3298 C CA . SER A 1 392 ? -53.861 -3.207 49.742 1.00 95.25 392 SER A CA 1
ATOM 3299 C C . SER A 1 392 ? -54.091 -3.899 51.091 1.00 95.25 392 SER A C 1
ATOM 3301 O O . SER A 1 392 ? -55.108 -3.641 51.732 1.00 95.25 392 SER A O 1
ATOM 3303 N N . ILE A 1 393 ? -53.104 -4.653 51.591 1.00 95.94 393 ILE A N 1
ATOM 3304 C CA . ILE A 1 393 ? -53.131 -5.279 52.919 1.00 95.94 393 ILE A CA 1
ATOM 3305 C C . ILE A 1 393 ? -53.250 -4.208 54.006 1.00 95.94 393 ILE A C 1
ATOM 3307 O O . ILE A 1 393 ? -54.142 -4.290 54.850 1.00 95.94 393 ILE A O 1
ATOM 3311 N N . MET A 1 394 ? -52.418 -3.162 53.960 1.00 96.44 394 MET A N 1
ATOM 3312 C CA . MET A 1 394 ? -52.475 -2.056 54.923 1.00 96.44 394 MET A CA 1
ATOM 3313 C C . MET A 1 394 ? -53.841 -1.357 54.911 1.00 96.44 394 MET A C 1
ATOM 3315 O O . MET A 1 394 ? -54.367 -1.031 55.975 1.00 96.44 394 MET A O 1
ATOM 3319 N N . ARG A 1 395 ? -54.451 -1.160 53.732 1.00 96.50 395 ARG A N 1
ATOM 3320 C CA . ARG A 1 395 ? -55.805 -0.590 53.612 1.00 96.50 395 ARG A CA 1
ATOM 3321 C C . ARG A 1 395 ? -56.865 -1.491 54.242 1.00 96.50 395 ARG A C 1
ATOM 3323 O O . ARG A 1 395 ? -57.696 -0.986 54.992 1.00 96.50 395 ARG A O 1
ATOM 3330 N N . ILE A 1 396 ? -56.824 -2.799 53.980 1.00 96.81 396 ILE A N 1
ATOM 3331 C CA . ILE A 1 396 ? -57.760 -3.774 54.566 1.00 96.81 396 ILE A CA 1
ATOM 3332 C C . ILE A 1 396 ? -57.608 -3.811 56.092 1.00 96.81 396 ILE A C 1
ATOM 3334 O O . ILE A 1 396 ? -58.602 -3.733 56.813 1.00 96.81 396 ILE A O 1
ATOM 3338 N N . GLN A 1 397 ? -56.374 -3.858 56.599 1.00 94.56 397 GLN A N 1
ATOM 3339 C CA . GLN A 1 397 ? -56.092 -3.843 58.036 1.00 94.56 397 GLN A CA 1
ATOM 3340 C C . GLN A 1 397 ? -56.574 -2.550 58.705 1.00 94.56 397 GLN A C 1
ATOM 3342 O O . GLN A 1 397 ? -57.213 -2.602 59.755 1.00 94.56 397 GLN A O 1
ATOM 3347 N N . ALA A 1 398 ? -56.301 -1.388 58.103 1.00 95.62 398 ALA A N 1
ATOM 3348 C CA . ALA A 1 398 ? -56.768 -0.101 58.612 1.00 95.62 398 ALA A CA 1
ATOM 3349 C C . ALA A 1 398 ? -58.302 -0.025 58.636 1.00 95.62 398 ALA A C 1
ATOM 3351 O O . ALA A 1 398 ? -58.885 0.395 59.637 1.00 95.62 398 ALA A O 1
ATOM 3352 N N . TRP A 1 399 ? -58.956 -0.492 57.568 1.00 98.00 399 TRP A N 1
ATOM 3353 C CA . TRP A 1 399 ? -60.412 -0.576 57.488 1.00 98.00 399 TRP A CA 1
ATOM 3354 C C . TRP A 1 399 ? -60.996 -1.482 58.581 1.00 98.00 399 TRP A C 1
ATOM 3356 O O . TRP A 1 399 ? -61.921 -1.072 59.282 1.00 98.00 399 TRP A O 1
ATOM 3366 N N . TRP A 1 400 ? -60.420 -2.668 58.793 1.00 97.81 400 TRP A N 1
ATOM 3367 C CA . TRP A 1 400 ? -60.866 -3.603 59.828 1.00 97.81 400 TRP A CA 1
ATOM 3368 C C . TRP A 1 400 ? -60.697 -3.031 61.242 1.00 97.81 400 TRP A C 1
ATOM 3370 O O . TRP A 1 400 ? -61.632 -3.082 62.041 1.00 97.81 400 TRP A O 1
ATOM 3380 N N . ARG A 1 401 ? -59.545 -2.410 61.542 1.00 95.81 401 ARG A N 1
ATOM 3381 C CA . ARG A 1 401 ? -59.309 -1.727 62.828 1.00 95.81 401 ARG A CA 1
ATOM 3382 C C . ARG A 1 401 ? -60.335 -0.616 63.065 1.00 95.81 401 ARG A C 1
ATOM 3384 O O . ARG A 1 401 ? -60.896 -0.529 64.155 1.00 95.81 401 ARG A O 1
ATOM 3391 N N . ALA A 1 402 ? -60.634 0.188 62.043 1.00 95.88 402 ALA A N 1
ATOM 3392 C CA . ALA A 1 402 ? -61.651 1.235 62.127 1.00 95.88 402 ALA A CA 1
ATOM 3393 C C . ALA A 1 402 ? -63.064 0.662 62.346 1.00 95.88 402 ALA A C 1
ATOM 3395 O O . ALA A 1 402 ? -63.830 1.197 63.149 1.00 95.88 402 ALA A O 1
ATOM 3396 N N . LEU A 1 403 ? -63.414 -0.437 61.669 1.00 97.62 403 LEU A N 1
ATOM 3397 C CA . LEU A 1 403 ? -64.691 -1.126 61.856 1.00 97.62 403 LEU A CA 1
ATOM 3398 C C . LEU A 1 403 ? -64.825 -1.672 63.285 1.00 97.62 403 LEU A C 1
ATOM 3400 O O . LEU A 1 403 ? -65.860 -1.471 63.922 1.00 97.62 403 LEU A O 1
ATOM 3404 N N . LYS A 1 404 ? -63.766 -2.300 63.810 1.00 96.69 404 LYS A N 1
ATOM 3405 C CA . LYS A 1 404 ? -63.735 -2.843 65.172 1.00 96.69 404 LYS A CA 1
ATOM 3406 C C . LYS A 1 404 ? -63.847 -1.746 66.229 1.00 96.69 404 LYS A C 1
ATOM 3408 O O . LYS A 1 404 ? -64.650 -1.879 67.150 1.00 96.69 404 LYS A O 1
ATOM 3413 N N . ALA A 1 405 ? -63.125 -0.638 66.059 1.00 95.69 405 ALA A N 1
ATOM 3414 C CA . ALA A 1 405 ? -63.237 0.529 66.933 1.00 95.69 405 ALA A CA 1
ATOM 3415 C C . ALA A 1 405 ? -64.665 1.101 66.933 1.00 95.69 405 ALA A C 1
ATOM 3417 O O . ALA A 1 405 ? -65.234 1.344 67.993 1.00 95.69 405 ALA A O 1
ATOM 3418 N N . LYS A 1 406 ? -65.297 1.232 65.757 1.00 96.44 406 LYS A N 1
ATOM 3419 C CA . LYS A 1 406 ? -66.704 1.660 65.650 1.00 96.44 406 LYS A CA 1
ATOM 3420 C C . LYS A 1 406 ? -67.670 0.692 66.337 1.00 96.44 406 LYS A C 1
ATOM 3422 O O . LYS A 1 406 ? -68.658 1.145 66.906 1.00 96.44 406 LYS A O 1
ATOM 3427 N N . GLN A 1 407 ? -67.421 -0.616 66.269 1.00 96.62 407 GLN A N 1
ATOM 3428 C CA . GLN A 1 407 ? -68.226 -1.619 66.971 1.00 96.62 407 GLN A CA 1
ATOM 3429 C C . GLN A 1 407 ? -68.088 -1.472 68.492 1.00 96.62 407 GLN A C 1
ATOM 3431 O O . GLN A 1 407 ? -69.095 -1.456 69.190 1.00 96.62 407 GLN A O 1
ATOM 3436 N N . MET A 1 408 ? -66.862 -1.305 68.999 1.00 96.00 408 MET A N 1
ATOM 3437 C CA . MET A 1 408 ? -66.627 -1.072 70.427 1.00 96.00 408 MET A CA 1
ATOM 3438 C C . MET A 1 408 ? -67.265 0.226 70.919 1.00 96.00 408 MET A C 1
ATOM 3440 O O . MET A 1 408 ? -67.907 0.218 71.960 1.00 96.00 408 MET A O 1
ATOM 3444 N N . MET A 1 409 ? -67.160 1.315 70.155 1.00 95.44 409 MET A N 1
ATOM 3445 C CA . MET A 1 409 ? -67.815 2.584 70.492 1.00 95.44 409 MET A CA 1
ATOM 3446 C C . MET A 1 409 ? -69.341 2.457 70.532 1.00 95.44 409 MET A C 1
ATOM 3448 O O . MET A 1 409 ? -69.970 3.068 71.389 1.00 95.44 409 MET A O 1
ATOM 3452 N N . ARG A 1 410 ? -69.947 1.654 69.643 1.00 96.38 410 ARG A N 1
ATOM 3453 C CA . ARG A 1 410 ? -71.388 1.352 69.711 1.00 96.38 410 ARG A CA 1
ATOM 3454 C C . ARG A 1 410 ? -71.747 0.607 70.993 1.00 96.38 410 ARG A C 1
ATOM 3456 O O . ARG A 1 410 ? -72.656 1.043 71.682 1.00 96.38 410 ARG A O 1
ATOM 3463 N N . LEU A 1 411 ? -70.997 -0.440 71.342 1.00 96.19 411 LEU A N 1
ATOM 3464 C CA . LEU A 1 411 ? -71.223 -1.202 72.574 1.00 96.19 411 LEU A CA 1
ATOM 3465 C C . LEU A 1 411 ? -71.037 -0.345 73.835 1.00 96.19 411 LEU A C 1
ATOM 3467 O O . LEU A 1 411 ? -71.849 -0.427 74.749 1.00 96.19 411 LEU A O 1
ATOM 3471 N N . LEU A 1 412 ? -70.001 0.501 73.884 1.00 95.12 412 LEU A N 1
ATOM 3472 C CA . LEU A 1 412 ? -69.791 1.438 74.994 1.00 95.12 412 LEU A CA 1
ATOM 3473 C C . LEU A 1 412 ? -70.946 2.434 75.107 1.00 95.12 412 LEU A C 1
ATOM 3475 O O . LEU A 1 412 ? -71.455 2.642 76.202 1.00 95.12 412 LEU A O 1
ATOM 3479 N N . LYS A 1 413 ? -71.410 2.985 73.980 1.00 95.12 413 LYS A N 1
ATOM 3480 C CA . LYS A 1 413 ? -72.559 3.892 73.955 1.00 95.12 413 LYS A CA 1
ATOM 3481 C C . LYS A 1 413 ? -73.847 3.202 74.415 1.00 95.12 413 LYS A C 1
ATOM 3483 O O . LYS A 1 413 ? -74.584 3.773 75.206 1.00 95.12 413 LYS A O 1
ATOM 3488 N N . GLU A 1 414 ? -74.100 1.970 73.977 1.00 94.31 414 GLU A N 1
ATOM 3489 C CA . GLU A 1 414 ? -75.235 1.160 74.445 1.00 94.31 414 GLU A CA 1
ATOM 3490 C C . GLU A 1 414 ? -75.140 0.882 75.955 1.00 94.31 414 GLU A C 1
ATOM 3492 O O . GLU A 1 414 ? -76.139 0.980 76.665 1.00 94.31 414 GLU A O 1
ATOM 3497 N N . MET A 1 415 ? -73.943 0.596 76.481 1.00 93.88 415 MET A N 1
ATOM 3498 C CA . MET A 1 415 ? -73.724 0.446 77.924 1.00 93.88 415 MET A CA 1
ATOM 3499 C C . MET A 1 415 ? -73.963 1.750 78.697 1.00 93.88 415 MET A C 1
ATOM 3501 O O . MET A 1 415 ? -74.612 1.713 79.742 1.00 93.88 415 MET A O 1
ATOM 3505 N N . GLU A 1 416 ? -73.474 2.890 78.202 1.00 93.50 416 GLU A N 1
ATOM 3506 C CA . GLU A 1 416 ? -73.727 4.215 78.786 1.00 93.50 416 GLU A CA 1
ATOM 3507 C C . GLU A 1 416 ? -75.222 4.561 78.763 1.00 93.50 416 GLU A C 1
ATOM 3509 O O . GLU A 1 416 ? -75.771 5.019 79.766 1.00 93.50 416 GLU A O 1
ATOM 3514 N N . GLU A 1 417 ? -75.915 4.286 77.656 1.00 92.19 417 GLU A N 1
ATOM 3515 C CA . GLU A 1 417 ? -77.363 4.465 77.534 1.00 92.19 417 GLU A CA 1
ATOM 3516 C C . GLU A 1 417 ? -78.119 3.566 78.525 1.00 92.19 417 GLU A C 1
ATOM 3518 O O . GLU A 1 417 ? -79.031 4.039 79.206 1.00 92.19 417 GLU A O 1
ATOM 3523 N N . LEU A 1 418 ? -77.712 2.303 78.693 1.00 91.94 418 LEU A N 1
ATOM 3524 C CA . LEU A 1 418 ? -78.281 1.397 79.698 1.00 91.94 418 LEU A CA 1
ATOM 3525 C C . LEU A 1 418 ? -78.028 1.882 81.131 1.00 91.94 418 LEU A C 1
ATOM 3527 O O . LEU A 1 418 ? -78.940 1.831 81.961 1.00 91.94 418 LEU A O 1
ATOM 3531 N N . GLN A 1 419 ? -76.830 2.386 81.435 1.00 90.88 419 GLN A N 1
ATOM 3532 C CA . GLN A 1 419 ? -76.526 3.000 82.730 1.00 90.88 419 GLN A CA 1
ATOM 3533 C C . GLN A 1 419 ? -77.395 4.235 82.975 1.00 90.88 419 GLN A C 1
ATOM 3535 O O . GLN A 1 419 ? -77.960 4.370 84.059 1.00 90.88 419 GLN A O 1
ATOM 3540 N N . LEU A 1 420 ? -77.571 5.092 81.967 1.00 91.19 420 LEU A N 1
ATOM 3541 C CA . LEU A 1 420 ? -78.420 6.277 82.052 1.00 91.19 420 LEU A CA 1
ATOM 3542 C C . LEU A 1 420 ? -79.895 5.903 82.247 1.00 91.19 420 LEU A C 1
ATOM 3544 O O . LEU A 1 420 ? -80.582 6.520 83.058 1.00 91.19 420 LEU A O 1
ATOM 3548 N N . ILE A 1 421 ? -80.391 4.879 81.546 1.00 89.94 421 ILE A N 1
ATOM 3549 C CA . ILE A 1 421 ? -81.748 4.348 81.729 1.00 89.94 421 ILE A CA 1
ATOM 3550 C C . ILE A 1 421 ? -81.913 3.793 83.146 1.00 89.94 421 ILE A C 1
ATOM 3552 O O . ILE A 1 421 ? -82.922 4.073 83.790 1.00 89.94 421 ILE A O 1
ATOM 3556 N N . ASN A 1 422 ? -80.938 3.042 83.659 1.00 89.25 422 ASN A N 1
ATOM 3557 C CA . ASN A 1 422 ? -80.978 2.506 85.019 1.00 89.25 422 ASN A CA 1
ATOM 3558 C C . ASN A 1 422 ? -80.912 3.615 86.075 1.00 89.25 422 ASN A C 1
ATOM 3560 O O . ASN A 1 422 ? -81.674 3.578 87.039 1.00 89.25 422 ASN A O 1
ATOM 3564 N N . PHE A 1 423 ? -80.076 4.635 85.867 1.00 88.19 423 PHE A N 1
ATOM 3565 C CA . PHE A 1 423 ? -80.009 5.818 86.721 1.00 88.19 423 PHE A CA 1
ATOM 3566 C C . PHE A 1 423 ? -81.338 6.582 86.719 1.00 88.19 423 PHE A C 1
ATOM 3568 O O . PHE A 1 423 ? -81.861 6.897 87.783 1.00 88.19 423 PHE A O 1
ATOM 3575 N N . LYS A 1 424 ? -81.947 6.799 85.545 1.00 86.69 424 LYS A N 1
ATOM 3576 C CA . LYS A 1 424 ? -83.282 7.408 85.421 1.00 86.69 424 LYS A CA 1
ATOM 3577 C C . LYS A 1 424 ? -84.365 6.562 86.088 1.00 86.69 424 LYS A C 1
ATOM 3579 O O . LYS A 1 424 ? -85.201 7.111 86.791 1.00 86.69 424 LYS A O 1
ATOM 3584 N N . LYS A 1 425 ? -84.351 5.234 85.929 1.00 81.06 425 LYS A N 1
ATOM 3585 C CA . LYS A 1 425 ? -85.269 4.324 86.641 1.00 81.06 425 LYS A CA 1
ATOM 3586 C C . LYS A 1 425 ? -85.092 4.426 88.160 1.00 81.06 425 LYS A C 1
ATOM 3588 O O . LYS A 1 425 ? -86.089 4.465 88.875 1.00 81.06 425 LYS A O 1
ATOM 3593 N N . ALA A 1 426 ? -83.855 4.521 88.650 1.00 77.25 426 ALA A N 1
ATOM 3594 C CA . ALA A 1 426 ? -83.562 4.735 90.066 1.00 77.25 426 ALA A CA 1
ATOM 3595 C C . ALA A 1 426 ? -84.029 6.120 90.552 1.00 77.25 426 ALA A C 1
ATOM 3597 O O . ALA A 1 426 ? -84.611 6.215 91.631 1.00 77.25 426 ALA A O 1
ATOM 3598 N N . GLN A 1 427 ? -83.856 7.174 89.747 1.00 79.06 427 GLN A N 1
ATOM 3599 C CA . GLN A 1 427 ? -84.410 8.505 90.016 1.00 79.06 427 GLN A CA 1
ATOM 3600 C C . GLN A 1 427 ? -85.937 8.477 90.076 1.00 79.06 427 GLN A C 1
ATOM 3602 O O . GLN A 1 427 ? -86.491 8.932 91.064 1.00 79.06 427 GLN A O 1
ATOM 3607 N N . VAL A 1 428 ? -86.619 7.865 89.104 1.00 75.69 428 VAL A N 1
ATOM 3608 C CA . VAL A 1 428 ? -88.085 7.711 89.111 1.00 75.69 428 VAL A CA 1
ATOM 3609 C C . VAL A 1 428 ? -88.548 6.928 90.345 1.00 75.69 428 VAL A C 1
ATOM 3611 O O . VAL A 1 428 ? -89.554 7.280 90.955 1.00 75.69 428 VAL A O 1
ATOM 3614 N N . GLN A 1 429 ? -87.799 5.914 90.790 1.00 67.75 429 GLN A N 1
ATOM 3615 C CA . GLN A 1 429 ? -88.082 5.224 92.053 1.00 67.75 429 GLN A CA 1
ATOM 3616 C C . GLN A 1 429 ? -87.867 6.124 93.284 1.00 67.75 429 GLN A C 1
ATOM 3618 O O . GLN A 1 429 ? -88.661 6.063 94.223 1.00 67.75 429 GLN A O 1
ATOM 3623 N N . GLN A 1 430 ? -86.848 6.986 93.301 1.00 63.31 430 GLN A N 1
ATOM 3624 C CA . GLN A 1 430 ? -86.642 7.962 94.380 1.00 63.31 430 GLN A CA 1
ATOM 3625 C C . GLN A 1 430 ? -87.690 9.087 94.370 1.00 63.31 430 GLN A C 1
ATOM 3627 O O . GLN A 1 430 ? -88.165 9.491 95.430 1.00 63.31 430 GLN A O 1
ATOM 3632 N N . GLU A 1 431 ? -88.103 9.552 93.196 1.00 58.41 431 GLU A N 1
ATOM 3633 C CA . GLU A 1 431 ? -89.148 10.560 93.012 1.00 58.41 431 GLU A CA 1
ATOM 3634 C C . GLU A 1 431 ? -90.531 9.990 93.352 1.00 58.41 431 GLU A C 1
ATOM 3636 O O . GLU A 1 431 ? -91.308 10.650 94.040 1.00 58.41 431 GLU A O 1
ATOM 3641 N N . SER A 1 432 ? -90.803 8.718 93.038 1.00 52.38 432 SER A N 1
ATOM 3642 C CA . SER A 1 432 ? -92.011 8.021 93.510 1.00 52.38 432 SER A CA 1
ATOM 3643 C C . SER A 1 432 ? -92.078 7.897 95.043 1.00 52.38 432 SER A C 1
ATOM 3645 O O . SER A 1 432 ? -93.168 7.802 95.601 1.00 52.38 432 SER A O 1
ATOM 3647 N N . LYS A 1 433 ? -90.934 7.987 95.746 1.00 52.69 433 LYS A N 1
ATOM 3648 C CA . LYS A 1 433 ? -90.859 8.072 97.218 1.00 52.69 433 LYS A CA 1
ATOM 3649 C C . LYS A 1 433 ? -90.941 9.506 97.766 1.00 52.69 433 LYS A C 1
ATOM 3651 O O . LYS A 1 433 ? -91.110 9.663 98.972 1.00 52.69 433 LYS A O 1
ATOM 3656 N N . LYS A 1 434 ? -90.825 10.550 96.932 1.00 43.72 434 LYS A N 1
ATOM 3657 C CA . LYS A 1 434 ? -90.758 11.962 97.368 1.00 43.72 434 LYS A CA 1
ATOM 3658 C C . LYS A 1 434 ? -91.876 12.879 96.859 1.00 43.72 434 LYS A C 1
ATOM 3660 O O . LYS A 1 434 ? -91.939 14.020 97.306 1.00 43.72 434 LYS A O 1
ATOM 3665 N N . VAL A 1 435 ? -92.801 12.425 96.014 1.00 39.91 435 VAL A N 1
ATOM 3666 C CA . VAL A 1 435 ? -93.854 13.304 95.468 1.00 39.91 435 VAL A CA 1
ATOM 3667 C C . VAL A 1 435 ? -95.206 13.062 96.149 1.00 39.91 435 VAL A C 1
ATOM 3669 O O . VAL A 1 435 ? -96.077 12.348 95.660 1.00 39.91 435 VAL A O 1
ATOM 3672 N N . LYS A 1 436 ? -95.382 13.726 97.298 1.00 38.72 436 LYS A N 1
ATOM 3673 C CA . LYS A 1 436 ? -96.680 14.072 97.902 1.00 38.72 436 LYS A CA 1
ATOM 3674 C C . LYS A 1 436 ? -96.764 15.589 98.126 1.00 38.72 436 LYS A C 1
ATOM 3676 O O . LYS A 1 436 ? -97.165 16.022 99.194 1.00 38.72 436 LYS A O 1
ATOM 3681 N N . THR A 1 437 ? -96.404 16.417 97.144 1.00 37.09 437 THR A N 1
ATOM 3682 C CA . THR A 1 437 ? -96.703 17.863 97.175 1.00 37.09 437 THR A CA 1
ATOM 3683 C C . THR A 1 437 ? -96.938 18.433 95.773 1.00 37.09 437 THR A C 1
ATOM 3685 O O . THR A 1 437 ? -96.265 18.096 94.804 1.00 37.09 437 THR A O 1
ATOM 3688 N N . LYS A 1 438 ? -97.989 19.255 95.697 1.00 35.12 438 LYS A N 1
ATOM 3689 C CA . LYS A 1 438 ? -98.621 19.889 94.530 1.00 35.12 438 LYS A CA 1
ATOM 3690 C C . LYS A 1 438 ? -97.866 21.157 94.056 1.00 35.12 438 LYS A C 1
ATOM 3692 O O . LYS A 1 438 ? -96.986 21.631 94.769 1.00 35.12 438 LYS A O 1
ATOM 3697 N N . PRO A 1 439 ? -98.203 21.697 92.864 1.00 41.72 439 PRO A N 1
ATOM 3698 C CA . PRO A 1 439 ? -97.298 22.464 92.006 1.00 41.72 439 PRO A CA 1
ATOM 3699 C C . PRO A 1 439 ? -97.413 23.987 92.181 1.00 41.72 439 PRO A C 1
ATOM 3701 O O . PRO A 1 439 ? -98.462 24.492 92.579 1.00 41.72 439 PRO A O 1
ATOM 3704 N N . SER A 1 440 ? -96.391 24.734 91.753 1.00 33.88 440 SER A N 1
ATOM 3705 C CA . SER A 1 440 ? -96.514 26.168 91.464 1.00 33.88 440 SER A CA 1
ATOM 3706 C C . SER A 1 440 ? -95.855 26.524 90.126 1.00 33.88 440 SER A C 1
ATOM 3708 O O . SER A 1 440 ? -94.722 26.158 89.823 1.00 33.88 440 SER A O 1
ATOM 3710 N N . LYS A 1 441 ? -96.632 27.211 89.285 1.00 44.06 441 LYS A N 1
ATOM 3711 C CA . LYS A 1 441 ? -96.194 27.850 88.038 1.00 44.06 441 LYS A CA 1
ATOM 3712 C C . LYS A 1 441 ? -95.349 29.084 88.376 1.00 44.06 441 LYS A C 1
ATOM 3714 O O . LYS A 1 441 ? -95.680 29.779 89.336 1.00 44.06 441 LYS A O 1
ATOM 3719 N N . PRO A 1 442 ? -94.432 29.479 87.482 1.00 41.78 442 PRO A N 1
ATOM 3720 C CA . PRO A 1 442 ? -94.463 30.874 87.058 1.00 41.78 442 PRO A CA 1
ATOM 3721 C C . PRO A 1 442 ? -94.404 31.052 85.534 1.00 41.78 442 PRO A C 1
ATOM 3723 O O . PRO A 1 442 ? -93.754 30.318 84.798 1.00 41.78 442 PRO A O 1
ATOM 3726 N N . LYS A 1 443 ? -95.154 32.065 85.092 1.00 40.88 443 LYS A N 1
ATOM 3727 C CA . LYS A 1 443 ? -95.058 32.749 83.795 1.00 40.88 443 LYS A CA 1
ATOM 3728 C C . LYS A 1 443 ? -93.791 33.624 83.762 1.00 40.88 443 LYS A C 1
ATOM 3730 O O . LYS A 1 443 ? -93.232 33.863 84.826 1.00 40.88 443 LYS A O 1
ATOM 3735 N N . VAL A 1 444 ? -93.535 34.237 82.589 1.00 35.66 444 VAL A N 1
ATOM 3736 C CA . VAL A 1 444 ? -92.657 35.406 82.277 1.00 35.66 444 VAL A CA 1
ATOM 3737 C C . VAL A 1 444 ? -91.358 35.007 81.564 1.00 35.66 444 VAL A C 1
ATOM 3739 O O . VAL A 1 444 ? -90.762 34.019 81.953 1.00 35.66 444 VAL A O 1
ATOM 3742 N N . LYS A 1 445 ? -90.779 35.709 80.579 1.00 34.78 445 LYS A N 1
ATOM 3743 C CA . LYS A 1 445 ? -91.113 36.677 79.501 1.00 34.78 445 LYS A CA 1
ATOM 3744 C C . LYS A 1 445 ? -89.813 36.740 78.645 1.00 34.78 445 LYS A C 1
ATOM 3746 O O . LYS A 1 445 ? -88.759 36.608 79.248 1.00 34.78 445 LYS A O 1
ATOM 3751 N N . THR A 1 446 ? -89.918 37.005 77.327 1.00 39.16 446 THR A N 1
ATOM 3752 C CA . THR A 1 446 ? -88.987 37.776 76.429 1.00 39.16 446 THR A CA 1
ATOM 3753 C C . THR A 1 446 ? -87.471 37.430 76.435 1.00 39.16 446 THR A C 1
ATOM 3755 O O . THR A 1 446 ? -86.886 37.231 77.480 1.00 39.16 446 THR A O 1
ATOM 3758 N N . ALA A 1 447 ? -86.699 37.406 75.347 1.00 34.94 447 ALA A N 1
ATOM 3759 C CA . ALA A 1 447 ? -86.617 38.366 74.254 1.00 34.94 447 ALA A CA 1
ATOM 3760 C C . ALA A 1 447 ? -85.783 37.792 73.087 1.00 34.94 447 ALA A C 1
ATOM 3762 O O . ALA A 1 447 ? -84.801 37.081 73.299 1.00 34.94 447 ALA A O 1
ATOM 3763 N N . LEU A 1 448 ? -86.179 38.168 71.869 1.00 40.56 448 LEU A N 1
ATOM 3764 C CA . LEU A 1 448 ? -85.297 38.325 70.713 1.00 40.56 448 LEU A CA 1
ATOM 3765 C C . LEU A 1 448 ? -84.192 39.347 71.038 1.00 40.56 448 LEU A C 1
ATOM 3767 O O . LEU A 1 448 ? -84.500 40.385 71.623 1.00 40.56 448 LEU A O 1
ATOM 3771 N N . ASN A 1 449 ? -82.956 39.093 70.603 1.00 36.44 449 ASN A N 1
ATOM 3772 C CA . ASN A 1 449 ? -82.254 39.945 69.630 1.00 36.44 449 ASN A CA 1
ATOM 3773 C C . ASN A 1 449 ? -80.806 39.483 69.400 1.00 36.44 449 ASN A C 1
ATOM 3775 O O . ASN A 1 449 ? -80.026 39.333 70.336 1.00 36.44 449 ASN A O 1
ATOM 3779 N N . ASP A 1 450 ? -80.507 39.277 68.117 1.00 44.53 450 ASP A N 1
ATOM 3780 C CA . ASP A 1 450 ? -79.350 39.748 67.352 1.00 44.53 450 ASP A CA 1
ATOM 3781 C C . ASP A 1 450 ? -78.052 40.058 68.092 1.00 44.53 450 ASP A C 1
ATOM 3783 O O . ASP A 1 450 ? -77.978 41.061 68.794 1.00 44.53 450 ASP A O 1
ATOM 3787 N N . HIS A 1 451 ? -76.980 39.334 67.745 1.00 36.75 451 HIS A N 1
ATOM 3788 C CA . HIS A 1 451 ? -75.612 39.860 67.753 1.00 36.75 451 HIS A CA 1
ATOM 3789 C C . HIS A 1 451 ? -74.839 39.418 66.503 1.00 36.75 451 HIS A C 1
ATOM 3791 O O . HIS A 1 451 ? -74.447 38.264 66.342 1.00 36.75 451 HIS A O 1
ATOM 3797 N N . SER A 1 452 ? -74.589 40.401 65.638 1.00 44.59 452 SER A N 1
ATOM 3798 C CA . SER A 1 452 ? -73.418 40.492 64.770 1.00 44.59 452 SER A CA 1
ATOM 3799 C C . SER A 1 452 ? -72.167 40.818 65.598 1.00 44.59 452 SER A C 1
ATOM 3801 O O . SER A 1 452 ? -72.228 41.722 66.429 1.00 44.59 452 SER A O 1
ATOM 3803 N N . THR A 1 453 ? -71.037 40.149 65.349 1.00 41.03 453 THR A N 1
ATOM 3804 C CA . THR A 1 453 ? -69.639 40.588 65.629 1.00 41.03 453 THR A CA 1
ATOM 3805 C C . THR A 1 453 ? -68.709 39.467 65.126 1.00 41.03 453 THR A C 1
ATOM 3807 O O . THR A 1 453 ? -68.763 38.345 65.608 1.00 41.03 453 THR A O 1
ATOM 3810 N N . SER A 1 454 ? -68.106 39.573 63.939 1.00 37.16 454 SER A N 1
ATOM 3811 C CA . SER A 1 454 ? -66.816 40.215 63.616 1.00 37.16 454 SER A CA 1
ATOM 3812 C C . SER A 1 454 ? -65.568 39.585 64.276 1.00 37.16 454 SER A C 1
ATOM 3814 O O . SER A 1 454 ? -65.222 39.921 65.400 1.00 37.16 454 SER A O 1
ATOM 3816 N N . GLY A 1 455 ? -64.867 38.749 63.495 1.00 35.09 455 GLY A N 1
ATOM 3817 C CA . GLY A 1 455 ? -63.428 38.849 63.187 1.00 35.09 455 GLY A CA 1
ATOM 3818 C C . GLY A 1 455 ? -62.370 38.482 64.238 1.00 35.09 455 GLY A C 1
ATOM 3819 O O . GLY A 1 455 ? -62.173 39.242 65.172 1.00 35.09 455 GLY A O 1
ATOM 3820 N N . PHE A 1 456 ? -61.552 37.450 63.956 1.00 33.38 456 PHE A N 1
ATOM 3821 C CA . PHE A 1 456 ? -60.084 37.590 63.821 1.00 33.38 456 PHE A CA 1
ATOM 3822 C C . PHE A 1 456 ? -59.390 36.313 63.273 1.00 33.38 456 PHE A C 1
ATOM 3824 O O . PHE A 1 456 ? -59.744 35.201 63.646 1.00 33.38 456 PHE A O 1
ATOM 3831 N N . LEU A 1 457 ? -58.346 36.542 62.456 1.00 34.97 457 LEU A N 1
ATOM 3832 C CA . LEU A 1 457 ? -57.256 35.656 61.970 1.00 34.97 457 LEU A CA 1
ATOM 3833 C C . LEU A 1 457 ? -57.402 34.851 60.659 1.00 34.97 457 LEU A C 1
ATOM 3835 O O . LEU A 1 457 ? -57.560 33.637 60.620 1.00 34.97 457 LEU A O 1
ATOM 3839 N N . SER A 1 458 ? -57.241 35.611 59.572 1.00 43.59 458 SER A N 1
ATOM 3840 C CA . SER A 1 458 ? -56.239 35.495 58.491 1.00 43.59 458 SER A CA 1
ATOM 3841 C C . SER A 1 458 ? -55.276 34.284 58.411 1.00 43.59 458 SER A C 1
ATOM 3843 O O . SER A 1 458 ? -54.637 33.884 59.381 1.00 43.59 458 SER A O 1
ATOM 3845 N N . SER A 1 459 ? -55.025 33.917 57.144 1.00 41.62 459 SER A N 1
ATOM 3846 C CA . SER A 1 459 ? -53.876 33.206 56.551 1.00 41.62 459 SER A CA 1
ATOM 3847 C C . SER A 1 459 ? -53.935 31.675 56.425 1.00 41.62 459 SER A C 1
ATOM 3849 O O . SER A 1 459 ? -53.395 30.932 57.232 1.00 41.62 459 SER A O 1
ATOM 3851 N N . ALA A 1 460 ? -54.495 31.210 55.302 1.00 36.38 460 ALA A N 1
ATOM 3852 C CA . ALA A 1 460 ? -53.934 30.102 54.521 1.00 36.38 460 ALA A CA 1
ATOM 3853 C C . ALA A 1 460 ? -54.582 30.069 53.128 1.00 36.38 460 ALA A C 1
ATOM 3855 O O . ALA A 1 460 ? -55.579 29.394 52.888 1.00 36.38 460 ALA A O 1
ATOM 3856 N N . SER A 1 461 ? -54.002 30.810 52.185 1.00 47.16 461 SER A N 1
ATOM 3857 C CA . SER A 1 461 ? -54.197 30.566 50.759 1.00 47.16 461 SER A CA 1
ATOM 3858 C C . SER A 1 461 ? -53.527 29.235 50.402 1.00 47.16 461 SER A C 1
ATOM 3860 O O . SER A 1 461 ? -52.314 29.190 50.192 1.00 47.16 461 SER A O 1
ATOM 3862 N N . PHE A 1 462 ? -54.295 28.147 50.354 1.00 37.78 462 PHE A N 1
ATOM 3863 C CA . PHE A 1 462 ? -53.847 26.894 49.755 1.00 37.78 462 PHE A CA 1
ATOM 3864 C C . PHE A 1 462 ? -54.780 26.526 48.606 1.00 37.78 462 PHE A C 1
ATOM 3866 O O . PHE A 1 462 ? -55.989 26.395 48.757 1.00 37.78 462 PHE A O 1
ATOM 3873 N N . VAL A 1 463 ? -54.169 26.472 47.431 1.00 45.66 463 VAL A N 1
ATOM 3874 C CA . VAL A 1 463 ? -54.774 26.388 46.110 1.00 45.66 463 VAL A CA 1
ATOM 3875 C C . VAL A 1 463 ? -55.413 25.014 45.911 1.00 45.66 463 VAL A C 1
ATOM 3877 O O . VAL A 1 463 ? -54.703 24.044 45.637 1.00 45.66 463 VAL A O 1
ATOM 3880 N N . ASP A 1 464 ? -56.742 24.939 45.963 1.00 45.09 464 ASP A N 1
ATOM 3881 C CA . ASP A 1 464 ? -57.486 23.851 45.323 1.00 45.09 464 ASP A CA 1
ATOM 3882 C C . ASP A 1 464 ? -57.592 24.166 43.825 1.00 45.09 464 ASP A C 1
ATOM 3884 O O . ASP A 1 464 ? -58.528 24.778 43.319 1.00 45.09 464 ASP A O 1
ATOM 3888 N N . MET A 1 465 ? -56.511 23.828 43.122 1.00 50.84 465 MET A N 1
ATOM 3889 C CA . MET A 1 465 ? -56.452 23.800 41.665 1.00 50.84 465 MET A CA 1
ATOM 3890 C C . MET A 1 465 ? -57.147 22.520 41.214 1.00 50.84 465 MET A C 1
ATOM 3892 O O . MET A 1 465 ? -56.620 21.425 41.445 1.00 50.84 465 MET A O 1
ATOM 3896 N N . ASP A 1 466 ? -58.305 22.701 40.581 1.00 57.81 466 ASP A N 1
ATOM 3897 C CA . ASP A 1 466 ? -59.149 21.665 39.999 1.00 57.81 466 ASP A CA 1
ATOM 3898 C C . ASP A 1 466 ? -58.333 20.538 39.359 1.00 57.81 466 ASP A C 1
ATOM 3900 O O . ASP A 1 466 ? -57.457 20.724 38.511 1.00 57.81 466 ASP A O 1
ATOM 3904 N N . TRP A 1 467 ? -58.650 19.311 39.749 1.00 67.56 467 TRP A N 1
ATOM 3905 C CA . TRP A 1 467 ? -58.038 18.096 39.214 1.00 67.56 467 TRP A CA 1
ATOM 3906 C C . TRP A 1 467 ? -58.077 18.040 37.669 1.00 67.56 467 TRP A C 1
ATOM 3908 O O . TRP A 1 467 ? -57.163 17.507 37.033 1.00 67.56 467 TRP A O 1
ATOM 3918 N N . VAL A 1 468 ? -59.080 18.682 37.064 1.00 64.94 468 VAL A N 1
ATOM 3919 C CA . VAL A 1 468 ? -59.288 18.773 35.614 1.00 64.94 468 VAL A CA 1
ATOM 3920 C C . VAL A 1 468 ? -58.164 19.547 34.907 1.00 64.94 468 VAL A C 1
ATOM 3922 O O . VAL A 1 468 ? -57.685 19.101 33.861 1.00 64.94 468 VAL A O 1
ATOM 3925 N N . THR A 1 469 ? -57.654 20.641 35.481 1.00 68.00 469 THR A N 1
ATOM 3926 C CA . THR A 1 469 ? -56.563 21.427 34.870 1.00 68.00 469 THR A CA 1
ATOM 3927 C C . THR A 1 469 ? -55.208 20.725 34.975 1.00 68.00 469 THR A C 1
ATOM 3929 O O . THR A 1 469 ? -54.381 20.849 34.067 1.00 68.00 469 THR A O 1
ATOM 3932 N N . ARG A 1 470 ? -54.973 19.900 36.009 1.00 69.62 470 ARG A N 1
ATOM 3933 C CA . ARG A 1 470 ? -53.751 19.067 36.086 1.00 69.62 470 ARG A CA 1
ATOM 3934 C C . ARG A 1 470 ? -53.721 17.975 35.029 1.00 69.62 470 ARG A C 1
ATOM 3936 O O . ARG A 1 470 ? -52.652 17.694 34.480 1.00 69.62 470 ARG A O 1
ATOM 3943 N N . GLU A 1 471 ? -54.863 17.370 34.730 1.00 79.44 471 GLU A N 1
ATOM 3944 C CA . GLU A 1 471 ? -54.910 16.287 33.751 1.00 79.44 471 GLU A CA 1
ATOM 3945 C C . GLU A 1 471 ? -54.831 16.823 32.313 1.00 79.44 471 GLU A C 1
ATOM 3947 O O . GLU A 1 471 ? -54.115 16.253 31.486 1.00 79.44 471 GLU A O 1
ATOM 3952 N N . GLN A 1 472 ? -55.409 18.001 32.044 1.00 78.31 472 GLN A N 1
ATOM 3953 C CA . GLN A 1 472 ? -55.192 18.722 30.784 1.00 78.31 472 GLN A CA 1
ATOM 3954 C C . GLN A 1 472 ? -53.722 19.125 30.590 1.00 78.31 472 GLN A C 1
ATOM 3956 O O . GLN A 1 472 ? -53.167 18.933 29.506 1.00 78.31 472 GLN A O 1
ATOM 3961 N N . HIS A 1 473 ? -53.041 19.594 31.642 1.00 78.12 473 HIS A N 1
ATOM 3962 C CA . HIS A 1 473 ? -51.619 19.935 31.553 1.00 78.12 473 HIS A CA 1
ATOM 3963 C C . HIS A 1 473 ? -50.737 18.699 31.287 1.00 78.12 473 HIS A C 1
ATOM 3965 O O . HIS A 1 473 ? -49.823 18.740 30.461 1.00 78.12 473 HIS A O 1
ATOM 3971 N N . ARG A 1 474 ? -51.045 17.556 31.917 1.00 83.75 474 ARG A N 1
ATOM 3972 C CA . ARG A 1 474 ? -50.347 16.281 31.665 1.00 83.75 474 ARG A CA 1
ATOM 3973 C C . ARG A 1 474 ? -50.589 15.749 30.255 1.00 83.75 474 ARG A C 1
ATOM 3975 O O . ARG A 1 474 ? -49.654 15.229 29.643 1.00 83.75 474 ARG A O 1
ATOM 3982 N N . ALA A 1 475 ? -51.802 15.892 29.725 1.00 82.81 475 ALA A N 1
ATOM 3983 C CA . ALA A 1 475 ? -52.111 15.535 28.343 1.00 82.81 475 ALA A CA 1
ATOM 3984 C C . ALA A 1 475 ? -51.302 16.391 27.353 1.00 82.81 475 ALA A C 1
ATOM 3986 O O . ALA A 1 475 ? -50.704 15.851 26.419 1.00 82.81 475 ALA A O 1
ATOM 3987 N N . HIS A 1 476 ? -51.181 17.696 27.614 1.00 84.81 476 HIS A N 1
ATOM 3988 C CA . HIS A 1 476 ? -50.385 18.603 26.786 1.00 84.81 476 HIS A CA 1
ATOM 3989 C C . HIS A 1 476 ? -48.888 18.251 26.794 1.00 84.81 476 HIS A C 1
ATOM 3991 O O . HIS A 1 476 ? -48.251 18.231 25.740 1.00 84.81 476 HIS A O 1
ATOM 3997 N N . GLN A 1 477 ? -48.330 17.884 27.955 1.00 85.81 477 GLN A N 1
ATOM 3998 C CA . GLN A 1 477 ? -46.931 17.443 28.049 1.00 85.81 477 GLN A CA 1
ATOM 3999 C C . GLN A 1 477 ? -46.673 16.112 27.324 1.00 85.81 477 GLN A C 1
ATOM 4001 O O . GLN A 1 477 ? -45.619 15.936 26.709 1.00 85.81 477 GLN A O 1
ATOM 4006 N N . ARG A 1 478 ? -47.630 15.172 27.344 1.00 89.44 478 ARG A N 1
ATOM 4007 C CA . ARG A 1 478 ? -47.522 13.912 26.585 1.00 89.44 478 ARG A CA 1
ATOM 4008 C C . ARG A 1 478 ? -47.558 14.155 25.076 1.00 89.44 478 ARG A C 1
ATOM 4010 O O . ARG A 1 478 ? -46.771 13.541 24.358 1.00 89.44 478 ARG A O 1
ATOM 4017 N N . LYS A 1 479 ? -48.411 15.074 24.613 1.00 90.12 479 LYS A N 1
ATOM 4018 C CA . LYS A 1 479 ? -48.501 15.456 23.197 1.00 90.12 479 LYS A CA 1
ATOM 4019 C C . LYS A 1 479 ? -47.205 16.107 22.700 1.00 90.12 479 LYS A C 1
ATOM 4021 O O . LYS A 1 479 ? -46.647 15.647 21.710 1.00 90.12 479 LYS A O 1
ATOM 4026 N N . ALA A 1 480 ? -46.662 17.072 23.447 1.00 81.81 480 ALA A N 1
ATOM 4027 C CA . ALA A 1 480 ? -45.398 17.733 23.101 1.00 81.81 480 ALA A CA 1
ATOM 4028 C C . ALA A 1 480 ? -44.208 16.754 23.045 1.00 81.81 480 ALA A C 1
ATOM 4030 O O . ALA A 1 480 ? -43.333 16.864 22.187 1.00 81.81 480 ALA A O 1
ATOM 4031 N N . LYS A 1 481 ? -44.184 15.749 23.932 1.00 89.62 481 LYS A N 1
ATOM 4032 C CA . LYS A 1 481 ? -43.134 14.722 23.937 1.00 89.62 481 LYS A CA 1
ATOM 4033 C C . LYS A 1 481 ? -43.214 13.786 22.724 1.00 89.62 481 LYS A C 1
ATOM 4035 O O . LYS A 1 481 ? -42.176 13.434 22.168 1.00 89.62 481 LYS A O 1
ATOM 4040 N N . LEU A 1 482 ? -44.423 13.412 22.300 1.00 85.31 482 LEU A N 1
ATOM 4041 C CA . LEU A 1 482 ? -44.637 12.598 21.099 1.00 85.31 482 LEU A CA 1
ATOM 4042 C C . LEU A 1 482 ? -44.280 13.359 19.815 1.00 85.31 482 LEU A C 1
ATOM 4044 O O . LEU A 1 482 ? -43.622 12.791 18.947 1.00 85.31 482 LEU A O 1
ATOM 4048 N N . GLU A 1 483 ? -44.635 14.644 19.712 1.00 78.94 483 GLU A N 1
ATOM 4049 C CA . GLU A 1 483 ? -44.247 15.493 18.572 1.00 78.94 483 GLU A CA 1
ATOM 4050 C C . GLU A 1 483 ? -42.720 15.645 18.464 1.00 78.94 483 GLU A C 1
ATOM 4052 O O . GLU A 1 483 ? -42.157 15.528 17.373 1.00 78.94 483 GLU A O 1
ATOM 4057 N N . PHE A 1 484 ? -42.023 15.801 19.594 1.00 80.50 484 PHE A N 1
ATOM 4058 C CA . PHE A 1 484 ? -40.559 15.855 19.621 1.00 80.50 484 PHE A CA 1
ATOM 4059 C C . PHE A 1 484 ? -39.902 14.529 19.190 1.00 80.50 484 PHE A C 1
ATOM 4061 O O . PHE A 1 484 ? -38.918 14.530 18.446 1.00 80.50 484 PHE A O 1
ATOM 4068 N N . GLU A 1 485 ? -40.443 13.381 19.611 1.00 78.44 485 GLU A N 1
ATOM 4069 C CA . GLU A 1 485 ? -39.931 12.065 19.198 1.00 78.44 485 GLU A CA 1
ATOM 4070 C C . GLU A 1 485 ? -40.217 11.742 17.725 1.00 78.44 485 GLU A C 1
ATOM 4072 O O . GLU A 1 485 ? -39.377 11.112 17.075 1.00 78.44 485 GLU A O 1
ATOM 4077 N N . MET A 1 486 ? -41.351 12.193 17.177 1.00 74.81 486 MET A N 1
ATOM 4078 C CA . MET A 1 486 ? -41.655 12.033 15.752 1.00 74.81 486 MET A CA 1
ATOM 4079 C C . MET A 1 486 ? -40.720 12.870 14.874 1.00 74.81 486 MET A C 1
ATOM 4081 O O . MET A 1 486 ? -40.144 12.328 13.931 1.00 74.81 486 MET A O 1
ATOM 4085 N N . ASN A 1 487 ? -40.460 14.133 15.234 1.00 73.06 487 ASN A N 1
ATOM 4086 C CA . ASN A 1 487 ? -39.521 14.987 14.491 1.00 73.06 487 ASN A CA 1
ATOM 4087 C C . ASN A 1 487 ? -38.071 14.485 14.542 1.00 73.06 487 ASN A C 1
ATOM 4089 O O . ASN A 1 487 ? -37.309 14.664 13.594 1.00 73.06 487 ASN A O 1
ATOM 4093 N N . ARG A 1 488 ? -37.678 13.790 15.616 1.00 73.69 488 ARG A N 1
ATOM 4094 C CA . ARG A 1 488 ? -36.352 13.162 15.700 1.00 73.69 488 ARG A CA 1
ATOM 4095 C C . ARG A 1 488 ? -36.210 11.938 14.787 1.00 73.69 488 ARG A C 1
ATOM 4097 O O . ARG A 1 488 ? -35.092 11.615 14.393 1.00 73.69 488 ARG A O 1
ATOM 4104 N N . LYS A 1 489 ? -37.310 11.250 14.464 1.00 67.69 489 LYS A N 1
ATOM 4105 C CA . LYS A 1 489 ? -37.307 10.071 13.582 1.00 67.69 489 LYS A CA 1
ATOM 4106 C C . LYS A 1 489 ? -37.443 10.426 12.100 1.00 67.69 489 LYS A C 1
ATOM 4108 O O . LYS A 1 489 ? -36.934 9.677 11.278 1.00 67.69 489 LYS A O 1
ATOM 4113 N N . SER A 1 490 ? -38.073 11.550 11.757 1.00 58.84 490 SER A N 1
ATOM 4114 C CA . SER A 1 490 ? -38.248 11.984 10.361 1.00 58.84 490 SER A CA 1
ATOM 4115 C C . SER A 1 490 ? -37.091 12.828 9.806 1.00 58.84 490 SER A C 1
ATOM 4117 O O . SER A 1 490 ? -36.929 12.906 8.594 1.00 58.84 490 SER A O 1
ATOM 4119 N N . GLY A 1 491 ? -36.246 13.428 10.654 1.00 48.62 491 GLY A N 1
ATOM 4120 C CA . GLY A 1 491 ? -35.147 14.312 10.223 1.00 48.62 491 GLY A CA 1
ATOM 4121 C C . GLY A 1 491 ? -33.838 13.626 9.800 1.00 48.62 491 GLY A C 1
ATOM 4122 O O . GLY A 1 491 ? -32.805 14.287 9.733 1.00 48.62 491 GLY A O 1
ATOM 4123 N N . GLY A 1 492 ? -33.842 12.309 9.582 1.00 49.28 492 GLY A N 1
ATOM 4124 C CA . GLY A 1 492 ? -32.626 11.498 9.501 1.00 49.28 492 GLY A CA 1
ATOM 4125 C C . GLY A 1 492 ? -32.360 10.796 8.175 1.00 49.28 492 GLY A C 1
ATOM 4126 O O . GLY A 1 492 ? -31.624 9.826 8.205 1.00 49.28 492 GLY A O 1
ATOM 4127 N N . GLU A 1 493 ? -32.939 11.212 7.046 1.00 49.00 493 GLU A N 1
ATOM 4128 C CA . GLU A 1 493 ? -32.629 10.597 5.745 1.00 49.00 493 GLU A CA 1
ATOM 4129 C C . GLU A 1 493 ? -32.997 11.536 4.580 1.00 49.00 493 GLU A C 1
ATOM 4131 O O . GLU A 1 493 ? -34.031 11.408 3.936 1.00 49.00 493 GLU A O 1
ATOM 4136 N N . LEU A 1 494 ? -32.130 12.515 4.299 1.00 43.16 494 LEU A N 1
ATOM 4137 C CA . LEU A 1 494 ? -32.108 13.202 3.004 1.00 43.16 494 LEU A CA 1
ATOM 4138 C C . LEU A 1 494 ? -30.710 13.086 2.382 1.00 43.16 494 LEU A C 1
ATOM 4140 O O . LEU A 1 494 ? -29.781 13.830 2.691 1.00 43.16 494 LEU A O 1
ATOM 4144 N N . THR A 1 495 ? -30.585 12.065 1.533 1.00 44.66 495 THR A N 1
ATOM 4145 C CA . THR A 1 495 ? -29.952 12.109 0.205 1.00 44.66 495 THR A CA 1
ATOM 4146 C C . THR A 1 495 ? -28.738 13.034 0.030 1.00 44.66 495 THR A C 1
ATOM 4148 O O . THR A 1 495 ? -28.864 14.179 -0.398 1.00 44.66 495 THR A O 1
ATOM 4151 N N . LYS A 1 496 ? -27.532 12.480 0.211 1.00 41.09 496 LYS A N 1
ATOM 4152 C CA . LYS A 1 496 ? -26.338 12.892 -0.549 1.00 41.09 496 LYS A CA 1
ATOM 4153 C C . LYS A 1 496 ? -26.187 11.956 -1.747 1.00 41.09 496 LYS A C 1
ATOM 4155 O O . LYS A 1 496 ? -25.584 10.893 -1.633 1.00 41.09 496 LYS A O 1
ATOM 4160 N N . ILE A 1 497 ? -26.751 12.357 -2.882 1.00 40.00 497 ILE A N 1
ATOM 4161 C CA . ILE A 1 497 ? -26.487 11.773 -4.200 1.00 40.00 497 ILE A CA 1
ATOM 4162 C C . ILE A 1 497 ? -25.937 12.907 -5.074 1.00 40.00 497 ILE A C 1
ATOM 4164 O O . ILE A 1 497 ? -26.620 13.901 -5.277 1.00 40.00 497 ILE A O 1
ATOM 4168 N N . TYR A 1 498 ? -24.680 12.725 -5.496 1.00 44.78 498 TYR A N 1
ATOM 4169 C CA . TYR A 1 498 ? -23.938 13.315 -6.620 1.00 44.78 498 TYR A CA 1
ATOM 4170 C C . TYR A 1 498 ? -24.094 14.803 -6.973 1.00 44.78 498 TYR A C 1
ATOM 4172 O O . TYR A 1 498 ? -25.144 15.241 -7.419 1.00 44.78 498 TYR A O 1
ATOM 4180 N N . LEU A 1 499 ? -22.957 15.512 -6.957 1.00 35.88 499 LEU A N 1
ATOM 4181 C CA . LEU A 1 499 ? -22.416 16.228 -8.124 1.00 35.88 499 LEU A CA 1
ATOM 4182 C C . LEU A 1 499 ? -20.995 16.719 -7.796 1.00 35.88 499 LEU A C 1
ATOM 4184 O O . LEU A 1 499 ? -20.811 17.656 -7.022 1.00 35.88 499 LEU A O 1
ATOM 4188 N N . ASP A 1 500 ? -19.996 16.064 -8.387 1.00 41.50 500 ASP A N 1
ATOM 4189 C CA . ASP A 1 500 ? -18.635 16.592 -8.509 1.00 41.50 500 ASP A CA 1
ATOM 4190 C C . ASP A 1 500 ? -18.619 17.690 -9.585 1.00 41.50 500 ASP A C 1
ATOM 4192 O O . ASP A 1 500 ? -19.058 17.427 -10.709 1.00 41.50 500 ASP A O 1
ATOM 4196 N N . PRO A 1 501 ? -18.047 18.879 -9.329 1.00 51.31 501 PRO A N 1
ATOM 4197 C CA . PRO A 1 501 ? -17.568 19.736 -10.395 1.00 51.31 501 PRO A CA 1
ATOM 4198 C C . PRO A 1 501 ? -16.050 19.600 -10.543 1.00 51.31 501 PRO A C 1
ATOM 4200 O O . PRO A 1 501 ? -15.256 19.949 -9.668 1.00 51.31 501 PRO A O 1
ATOM 4203 N N . ILE A 1 502 ? -15.671 19.118 -11.721 1.00 46.03 502 ILE A N 1
ATOM 4204 C CA . ILE A 1 502 ? -14.345 19.224 -12.322 1.00 46.03 502 ILE A CA 1
ATOM 4205 C C . ILE A 1 502 ? -13.970 20.714 -12.432 1.00 46.03 502 ILE A C 1
ATOM 4207 O O . ILE A 1 502 ? -14.707 21.494 -13.032 1.00 46.03 502 ILE A O 1
ATOM 4211 N N . GLY A 1 503 ? -12.811 21.115 -11.898 1.00 36.28 503 GLY A N 1
ATOM 4212 C CA . GLY A 1 503 ? -12.226 22.435 -12.166 1.00 36.28 503 GLY A CA 1
ATOM 4213 C C . GLY A 1 503 ? -11.047 22.807 -11.250 1.00 36.28 503 GLY A C 1
ATOM 4214 O O . GLY A 1 503 ? -11.220 22.839 -10.032 1.00 36.28 503 GLY A O 1
ATOM 4215 N N . PRO A 1 504 ? -9.849 23.122 -11.788 1.00 56.56 504 PRO A N 1
ATOM 4216 C CA . PRO A 1 504 ? -8.656 23.370 -10.991 1.00 56.56 504 PRO A CA 1
ATOM 4217 C C . PRO A 1 504 ? -8.600 24.835 -10.543 1.00 56.56 504 PRO A C 1
ATOM 4219 O O . PRO A 1 504 ? -8.687 25.757 -11.352 1.00 56.56 504 PRO A O 1
ATOM 4222 N N . ARG A 1 505 ? -8.394 25.074 -9.247 1.00 42.50 505 ARG A N 1
ATOM 4223 C CA . ARG A 1 505 ? -7.970 26.386 -8.743 1.00 42.50 505 ARG A CA 1
ATOM 4224 C C . ARG A 1 505 ? -6.752 26.212 -7.856 1.00 42.50 505 ARG A C 1
ATOM 4226 O O . ARG A 1 505 ? -6.857 25.809 -6.702 1.00 42.50 505 ARG A O 1
ATOM 4233 N N . GLY A 1 506 ? -5.596 26.543 -8.423 1.00 48.56 506 GLY A N 1
ATOM 4234 C CA . GLY A 1 506 ? -4.390 26.803 -7.659 1.00 48.56 506 GLY A CA 1
ATOM 4235 C C . GLY A 1 506 ? -4.613 27.981 -6.715 1.00 48.56 506 GLY A C 1
ATOM 4236 O O . GLY A 1 506 ? -5.110 29.033 -7.117 1.00 48.56 506 GLY A O 1
ATOM 4237 N N . ARG A 1 507 ? -4.227 27.805 -5.453 1.00 43.00 507 ARG A N 1
ATOM 4238 C CA . ARG A 1 507 ? -3.889 28.901 -4.545 1.00 43.00 507 ARG A CA 1
ATOM 4239 C C . ARG A 1 507 ? -2.659 28.497 -3.752 1.00 43.00 507 ARG A C 1
ATOM 4241 O O . ARG A 1 507 ? -2.593 27.401 -3.203 1.00 43.00 507 ARG A O 1
ATOM 4248 N N . GLY A 1 508 ? -1.675 29.387 -3.795 1.00 44.03 508 GLY A N 1
ATOM 4249 C CA . GLY A 1 508 ? -0.352 29.208 -3.232 1.00 44.03 508 GLY A CA 1
ATOM 4250 C C . GLY A 1 508 ? -0.353 29.049 -1.717 1.00 44.03 508 GLY A C 1
ATOM 4251 O O . GLY A 1 508 ? -1.119 29.690 -0.999 1.00 44.03 508 GLY A O 1
ATOM 4252 N N . GLY A 1 509 ? 0.561 28.198 -1.260 1.00 37.12 509 GLY A N 1
ATOM 4253 C CA . GLY A 1 509 ? 1.030 28.159 0.116 1.00 37.12 509 GLY A CA 1
ATOM 4254 C C . GLY A 1 509 ? 2.266 29.053 0.310 1.00 37.12 509 GLY A C 1
ATOM 4255 O O . GLY A 1 509 ? 2.974 29.355 -0.656 1.00 37.12 509 GLY A O 1
ATOM 4256 N N . PRO A 1 510 ? 2.524 29.498 1.549 1.00 46.47 510 PRO A N 1
ATOM 4257 C CA . PRO A 1 510 ? 3.495 30.539 1.863 1.00 46.47 510 PRO A CA 1
ATOM 4258 C C . PRO A 1 510 ? 4.946 30.052 1.749 1.00 46.47 510 PRO A C 1
ATOM 4260 O O . PRO A 1 510 ? 5.312 28.976 2.223 1.00 46.47 510 PRO A O 1
ATOM 4263 N N . ARG A 1 511 ? 5.791 30.901 1.153 1.00 42.38 511 ARG A N 1
ATOM 4264 C CA . ARG A 1 511 ? 7.251 30.757 1.095 1.00 42.38 511 ARG A CA 1
ATOM 4265 C C . ARG A 1 511 ? 7.837 30.723 2.511 1.00 42.38 511 ARG A C 1
ATOM 4267 O O . ARG A 1 511 ? 7.926 31.757 3.169 1.00 42.38 511 ARG A O 1
ATOM 4274 N N . GLN A 1 512 ? 8.300 29.556 2.951 1.00 43.88 512 GLN A N 1
ATOM 4275 C CA . GLN A 1 512 ? 9.228 29.457 4.075 1.00 43.88 512 GLN A CA 1
ATOM 4276 C C . GLN A 1 512 ? 10.645 29.791 3.592 1.00 43.88 512 GLN A C 1
ATOM 4278 O O . GLN A 1 512 ? 11.163 29.193 2.647 1.00 43.88 512 GLN A O 1
ATOM 4283 N N . LYS A 1 513 ? 11.251 30.789 4.241 1.00 46.47 513 LYS A N 1
ATOM 4284 C CA . LYS A 1 513 ? 12.635 31.227 4.051 1.00 46.47 513 LYS A CA 1
ATOM 4285 C C . LYS A 1 513 ? 13.582 30.075 4.406 1.00 46.47 513 LYS A C 1
ATOM 4287 O O . LYS A 1 513 ? 13.666 29.688 5.568 1.00 46.47 513 LYS A O 1
ATOM 4292 N N . ARG A 1 514 ? 14.306 29.537 3.420 1.00 38.69 514 ARG A N 1
ATOM 4293 C CA . ARG A 1 514 ? 15.475 28.683 3.667 1.00 38.69 514 ARG A CA 1
ATOM 4294 C C . ARG A 1 514 ? 16.683 29.582 3.908 1.00 38.69 514 ARG A C 1
ATOM 4296 O O . ARG A 1 514 ? 17.106 30.294 3.002 1.00 38.69 514 ARG A O 1
ATOM 4303 N N . MET A 1 515 ? 17.207 29.545 5.130 1.00 39.97 515 MET A N 1
ATOM 4304 C CA . MET A 1 515 ? 18.534 30.064 5.446 1.00 39.97 515 MET A CA 1
ATOM 4305 C C . MET A 1 515 ? 19.580 29.154 4.800 1.00 39.97 515 MET A C 1
ATOM 4307 O O . MET A 1 515 ? 19.530 27.933 4.944 1.00 39.97 515 MET A O 1
ATOM 4311 N N . PHE A 1 516 ? 20.479 29.768 4.038 1.00 35.91 516 PHE A N 1
ATOM 4312 C CA . PHE A 1 516 ? 21.586 29.129 3.340 1.00 35.91 516 PHE A CA 1
ATOM 4313 C C . PHE A 1 516 ? 22.766 29.035 4.318 1.00 35.91 516 PHE A C 1
ATOM 4315 O O . PHE A 1 516 ? 23.228 30.058 4.814 1.00 35.91 516 PHE A O 1
ATOM 4322 N N . ILE A 1 517 ? 23.230 27.821 4.618 1.00 42.44 517 ILE A N 1
ATOM 4323 C CA . ILE A 1 517 ? 24.477 27.570 5.357 1.00 42.44 517 ILE A CA 1
ATOM 4324 C C . ILE A 1 517 ? 25.467 26.992 4.338 1.00 42.44 517 ILE A C 1
ATOM 4326 O O . ILE A 1 517 ? 25.169 25.931 3.782 1.00 42.44 517 ILE A O 1
ATOM 4330 N N . PRO A 1 518 ? 26.610 27.640 4.053 1.00 49.50 518 PRO A N 1
ATOM 4331 C CA . PRO A 1 518 ? 27.649 27.036 3.236 1.00 49.50 518 PRO A CA 1
ATOM 4332 C C . PRO A 1 518 ? 28.549 26.160 4.118 1.00 49.50 518 PRO A C 1
ATOM 4334 O O . PRO A 1 518 ? 28.977 26.575 5.193 1.00 49.50 518 PRO A O 1
ATOM 4337 N N . LEU A 1 519 ? 28.847 24.948 3.655 1.00 39.19 519 LEU A N 1
ATOM 4338 C CA . LEU A 1 519 ? 29.906 24.100 4.207 1.00 39.19 519 LEU A CA 1
ATOM 4339 C C . LEU A 1 519 ? 30.943 23.789 3.116 1.00 39.19 519 LEU A C 1
ATOM 4341 O O . LEU A 1 519 ? 30.622 23.878 1.927 1.00 39.19 519 LEU A O 1
ATOM 4345 N N . PRO A 1 520 ? 32.197 23.515 3.518 1.00 51.72 520 PRO A N 1
ATOM 4346 C CA . PRO A 1 520 ? 33.375 23.925 2.771 1.00 51.72 520 PRO A CA 1
ATOM 4347 C C . PRO A 1 520 ? 33.814 22.919 1.711 1.00 51.72 520 PRO A C 1
ATOM 4349 O O . PRO A 1 520 ? 33.572 21.714 1.799 1.00 51.72 520 PRO A O 1
ATOM 4352 N N . ALA A 1 521 ? 34.526 23.462 0.727 1.00 46.44 521 ALA A N 1
ATOM 4353 C CA . ALA A 1 521 ? 35.310 22.721 -0.242 1.00 46.44 521 ALA A CA 1
ATOM 4354 C C . ALA A 1 521 ? 36.314 21.803 0.469 1.00 46.44 521 ALA A C 1
ATOM 4356 O O . ALA A 1 521 ? 37.066 22.243 1.337 1.00 46.44 521 ALA A O 1
ATOM 4357 N N . THR A 1 522 ? 36.344 20.537 0.061 1.00 48.09 522 THR A N 1
ATOM 4358 C CA . THR A 1 522 ? 37.464 19.638 0.336 1.00 48.09 522 THR A CA 1
ATOM 4359 C C . THR A 1 522 ? 38.047 19.154 -0.980 1.00 48.09 522 THR A C 1
ATOM 4361 O O . THR A 1 522 ? 37.351 18.912 -1.966 1.00 48.09 522 THR A O 1
ATOM 4364 N N . GLU A 1 523 ? 39.370 19.152 -0.976 1.00 41.84 523 GLU A N 1
ATOM 4365 C CA . GLU A 1 523 ? 40.269 18.974 -2.095 1.00 41.84 523 GLU A CA 1
ATOM 4366 C C . GLU A 1 523 ? 40.525 17.489 -2.430 1.00 41.84 523 GLU A C 1
ATOM 4368 O O . GLU A 1 523 ? 40.348 16.616 -1.588 1.00 41.84 523 GLU A O 1
ATOM 4373 N N . LYS A 1 524 ? 41.093 17.281 -3.632 1.00 42.44 524 LYS A N 1
ATOM 4374 C CA . LYS A 1 524 ? 42.133 16.290 -4.010 1.00 42.44 524 LYS A CA 1
ATOM 4375 C C . LYS A 1 524 ? 41.827 14.781 -3.946 1.00 42.44 524 LYS A C 1
ATOM 4377 O O . LYS A 1 524 ? 41.666 14.204 -2.882 1.00 42.44 524 LYS A O 1
ATOM 4382 N N . ALA A 1 525 ? 41.967 14.128 -5.109 1.00 36.44 525 ALA A N 1
ATOM 4383 C CA . ALA A 1 525 ? 42.937 13.045 -5.401 1.00 36.44 525 ALA A CA 1
ATOM 4384 C C . ALA A 1 525 ? 42.596 12.441 -6.786 1.00 36.44 525 ALA A C 1
ATOM 4386 O O . ALA A 1 525 ? 41.492 11.958 -7.001 1.00 36.44 525 ALA A O 1
ATOM 4387 N N . VAL A 1 526 ? 43.395 12.665 -7.835 1.00 40.41 526 VAL A N 1
ATOM 4388 C CA . VAL A 1 526 ? 44.540 11.829 -8.258 1.00 40.41 526 VAL A CA 1
ATOM 4389 C C . VAL A 1 526 ? 44.173 10.346 -8.415 1.00 40.41 526 VAL A C 1
ATOM 4391 O O . VAL A 1 526 ? 44.142 9.611 -7.438 1.00 40.41 526 VAL A O 1
ATOM 4394 N N . SER A 1 527 ? 44.023 9.878 -9.658 1.00 38.19 527 SER A N 1
ATOM 4395 C CA . SER A 1 527 ? 44.716 8.654 -10.083 1.00 38.19 527 SER A CA 1
ATOM 4396 C C . SER A 1 527 ? 44.917 8.633 -11.600 1.00 38.19 527 SER A C 1
ATOM 4398 O O . SER A 1 527 ? 44.001 8.827 -12.397 1.00 38.19 527 SER A O 1
ATOM 4400 N N . LEU A 1 528 ? 46.187 8.468 -11.953 1.00 41.97 528 LEU A N 1
ATOM 4401 C CA . LEU A 1 528 ? 46.725 8.149 -13.263 1.00 41.97 528 LEU A CA 1
ATOM 4402 C C . LEU A 1 528 ? 46.298 6.732 -13.659 1.00 41.97 528 LEU A C 1
ATOM 4404 O O . LEU A 1 528 ? 46.335 5.860 -12.806 1.00 41.97 528 LEU A O 1
ATOM 4408 N N . TYR A 1 529 ? 46.002 6.493 -14.938 1.00 35.88 529 TYR A N 1
ATOM 4409 C CA . TYR A 1 529 ? 46.663 5.450 -15.735 1.00 35.88 529 TYR A CA 1
ATOM 4410 C C . TYR A 1 529 ? 46.380 5.698 -17.221 1.00 35.88 529 TYR A C 1
ATOM 4412 O O . TYR A 1 529 ? 45.239 5.768 -17.671 1.00 35.88 529 TYR A O 1
ATOM 4420 N N . ARG A 1 530 ? 47.469 5.872 -17.969 1.00 36.78 530 ARG A N 1
ATOM 4421 C CA . ARG A 1 530 ? 47.537 6.118 -19.408 1.00 36.78 530 ARG A CA 1
ATOM 4422 C C . ARG A 1 530 ? 48.430 5.022 -19.984 1.00 36.78 530 ARG A C 1
ATOM 4424 O O . ARG A 1 530 ? 49.618 5.046 -19.695 1.00 36.78 530 ARG A O 1
ATOM 4431 N N . ILE A 1 531 ? 47.880 4.101 -20.777 1.00 40.22 531 ILE A N 1
ATOM 4432 C CA . ILE A 1 531 ? 48.621 3.269 -21.746 1.00 40.22 531 ILE A CA 1
ATOM 4433 C C . ILE A 1 531 ? 47.720 3.081 -22.986 1.00 40.22 531 ILE A C 1
ATOM 4435 O O . ILE A 1 531 ? 46.523 2.843 -22.810 1.00 40.22 531 ILE A O 1
ATOM 4439 N N . PRO A 1 532 ? 48.250 3.229 -24.217 1.00 53.09 532 PRO A N 1
ATOM 4440 C CA . PRO A 1 532 ? 47.477 3.213 -25.455 1.00 53.09 532 PRO A CA 1
ATOM 4441 C C . PRO A 1 532 ? 47.442 1.819 -26.099 1.00 53.09 532 PRO A C 1
ATOM 4443 O O . PRO A 1 532 ? 48.420 1.082 -26.038 1.00 53.09 532 PRO A O 1
ATOM 4446 N N . TYR A 1 533 ? 46.359 1.508 -26.813 1.00 39.25 533 TYR A N 1
ATOM 4447 C CA . TYR A 1 533 ? 46.393 0.544 -27.913 1.00 39.25 533 TYR A CA 1
ATOM 4448 C C . TYR A 1 533 ? 45.661 1.135 -29.116 1.00 39.25 533 TYR A C 1
ATOM 4450 O O . TYR A 1 533 ? 44.445 1.309 -29.109 1.00 39.25 533 TYR A O 1
ATOM 4458 N N . ASN A 1 534 ? 46.452 1.455 -30.138 1.00 44.38 534 ASN A N 1
ATOM 4459 C CA . ASN A 1 534 ? 46.001 1.666 -31.503 1.00 44.38 534 ASN A CA 1
ATOM 4460 C C . ASN A 1 534 ? 45.687 0.298 -32.112 1.00 44.38 534 ASN A C 1
ATOM 4462 O O . ASN A 1 534 ? 46.594 -0.514 -32.271 1.00 44.38 534 ASN A O 1
ATOM 4466 N N . LEU A 1 535 ? 44.432 0.068 -32.487 1.00 41.59 535 LEU A N 1
ATOM 4467 C CA . LEU A 1 535 ? 44.060 -0.915 -33.502 1.00 41.59 535 LEU A CA 1
ATOM 4468 C C . LEU A 1 535 ? 42.999 -0.266 -34.392 1.00 41.59 535 LEU A C 1
ATOM 4470 O O . LEU A 1 535 ? 41.807 -0.272 -34.097 1.00 41.59 535 LEU A O 1
ATOM 4474 N N . SER A 1 536 ? 43.485 0.350 -35.465 1.00 40.84 536 SER A N 1
ATOM 4475 C CA . SER A 1 536 ? 42.723 0.716 -36.652 1.00 40.84 536 SER A CA 1
ATOM 4476 C C . SER A 1 536 ? 42.228 -0.561 -37.331 1.00 40.84 536 SER A C 1
ATOM 4478 O O . SER A 1 536 ? 43.024 -1.344 -37.850 1.00 40.84 536 SER A O 1
ATOM 4480 N N . GLY A 1 537 ? 40.918 -0.772 -37.298 1.00 36.50 537 GLY A N 1
ATOM 4481 C CA . GLY A 1 537 ? 40.216 -1.765 -38.098 1.00 36.50 537 GLY A CA 1
ATOM 4482 C C . GLY A 1 537 ? 39.036 -1.078 -38.764 1.00 36.50 537 GLY A C 1
ATOM 4483 O O . GLY A 1 537 ? 37.948 -1.034 -38.192 1.00 36.50 537 GLY A O 1
ATOM 4484 N N . ASP A 1 538 ? 39.280 -0.508 -39.940 1.00 37.16 538 ASP A N 1
ATOM 4485 C CA . ASP A 1 538 ? 38.248 0.042 -40.809 1.00 37.16 538 ASP A CA 1
ATOM 4486 C C . ASP A 1 538 ? 37.339 -1.094 -41.286 1.00 37.16 538 ASP A C 1
ATOM 4488 O O . ASP A 1 538 ? 37.731 -1.954 -42.077 1.00 37.16 538 ASP A O 1
ATOM 4492 N N . VAL A 1 539 ? 36.107 -1.114 -40.780 1.00 39.12 539 VAL A N 1
ATOM 4493 C CA . VAL A 1 539 ? 35.028 -1.936 -41.327 1.00 39.12 539 VAL A CA 1
ATOM 4494 C C . VAL A 1 539 ? 34.227 -1.045 -42.264 1.00 39.12 539 VAL A C 1
ATOM 4496 O O . VAL A 1 539 ? 33.455 -0.193 -41.831 1.00 39.12 539 VAL A O 1
ATOM 4499 N N . SER A 1 540 ? 34.445 -1.261 -43.558 1.00 37.72 540 SER A N 1
ATOM 4500 C CA . SER A 1 540 ? 33.659 -0.711 -44.659 1.00 37.72 540 SER A CA 1
ATOM 4501 C C . SER A 1 540 ? 32.174 -1.038 -44.476 1.00 37.72 540 SER A C 1
ATOM 4503 O O . SER A 1 540 ? 31.747 -2.177 -44.660 1.00 37.72 540 SER A O 1
ATOM 4505 N N . THR A 1 541 ? 31.375 -0.038 -44.110 1.00 43.66 541 THR A N 1
ATOM 4506 C CA . THR A 1 541 ? 29.913 -0.074 -44.207 1.00 43.66 541 THR A CA 1
ATOM 4507 C C . THR A 1 541 ? 29.494 0.440 -45.577 1.00 43.66 541 THR A C 1
ATOM 4509 O O . THR A 1 541 ? 29.266 1.634 -45.761 1.00 43.66 541 THR A O 1
ATOM 4512 N N . SER A 1 542 ? 29.381 -0.471 -46.533 1.00 41.47 542 SER A N 1
ATOM 4513 C CA . SER A 1 542 ? 28.795 -0.226 -47.849 1.00 41.47 542 SER A CA 1
ATOM 4514 C C . SER A 1 542 ? 27.936 -1.434 -48.208 1.00 41.47 542 SER A C 1
ATOM 4516 O O . SER A 1 542 ? 28.433 -2.352 -48.841 1.00 41.47 542 SER A O 1
ATOM 4518 N N . ASP A 1 543 ? 26.702 -1.473 -47.698 1.00 45.41 543 ASP A N 1
ATOM 4519 C CA . ASP A 1 543 ? 25.654 -2.413 -48.131 1.00 45.41 543 ASP A CA 1
ATOM 4520 C C . ASP A 1 543 ? 24.308 -2.039 -47.488 1.00 45.41 543 ASP A C 1
ATOM 4522 O O . ASP A 1 543 ? 23.770 -2.765 -46.662 1.00 45.41 543 ASP A O 1
ATOM 4526 N N . LEU A 1 544 ? 23.771 -0.861 -47.820 1.00 44.34 544 LEU A N 1
ATOM 4527 C CA . LEU A 1 544 ? 22.355 -0.526 -47.611 1.00 44.34 544 LEU A CA 1
ATOM 4528 C C . LEU A 1 544 ? 21.959 0.608 -48.569 1.00 44.34 544 LEU A C 1
ATOM 4530 O O . LEU A 1 544 ? 21.951 1.774 -48.180 1.00 44.34 544 LEU A O 1
ATOM 4534 N N . LEU A 1 545 ? 21.588 0.274 -49.805 1.00 43.16 545 LEU A N 1
ATOM 4535 C CA . LEU A 1 545 ? 20.739 1.141 -50.621 1.00 43.16 545 LEU A CA 1
ATOM 4536 C C . LEU A 1 545 ? 19.560 0.329 -51.151 1.00 43.16 545 LEU A C 1
ATOM 4538 O O . LEU A 1 545 ? 19.710 -0.752 -51.710 1.00 43.16 545 LEU A O 1
ATOM 4542 N N . ARG A 1 546 ? 18.389 0.866 -50.813 1.00 42.09 546 ARG A N 1
ATOM 4543 C CA . ARG A 1 546 ? 17.038 0.378 -51.055 1.00 42.09 546 ARG A CA 1
ATOM 4544 C C . ARG A 1 546 ? 16.687 0.494 -52.532 1.00 42.09 546 ARG A C 1
ATOM 4546 O O . ARG A 1 546 ? 16.988 1.513 -53.144 1.00 42.09 546 ARG A O 1
ATOM 4553 N N . ASP A 1 547 ? 15.925 -0.485 -53.001 1.00 39.78 547 ASP A N 1
ATOM 4554 C CA . ASP A 1 547 ? 15.084 -0.388 -54.187 1.00 39.78 547 ASP A CA 1
ATOM 4555 C C . ASP A 1 547 ? 14.077 0.766 -54.031 1.00 39.78 547 ASP A C 1
ATOM 4557 O O . ASP A 1 547 ? 13.236 0.761 -53.124 1.00 39.78 547 ASP A O 1
ATOM 4561 N N . GLU A 1 548 ? 14.165 1.762 -54.914 1.00 49.31 548 GLU A N 1
ATOM 4562 C CA . GLU A 1 548 ? 13.103 2.738 -55.147 1.00 49.31 548 GLU A CA 1
ATOM 4563 C C . GLU A 1 548 ? 12.245 2.269 -56.326 1.00 49.31 548 GLU A C 1
ATOM 4565 O O . GLU A 1 548 ? 12.733 1.973 -57.415 1.00 49.31 548 GLU A O 1
ATOM 4570 N N . HIS A 1 549 ? 10.943 2.167 -56.067 1.00 45.56 549 HIS A N 1
ATOM 4571 C CA . HIS A 1 549 ? 9.913 1.844 -57.041 1.00 45.56 549 HIS A CA 1
ATOM 4572 C C . HIS A 1 549 ? 9.758 2.959 -58.080 1.00 45.56 549 HIS A C 1
ATOM 4574 O O . HIS A 1 549 ? 9.457 4.100 -57.732 1.00 45.56 549 HIS A O 1
ATOM 4580 N N . ASP A 1 550 ? 9.841 2.578 -59.349 1.00 47.88 550 ASP A N 1
ATOM 4581 C CA . ASP A 1 550 ? 9.524 3.399 -60.513 1.00 47.88 550 ASP A CA 1
ATOM 4582 C C . ASP A 1 550 ? 8.074 3.103 -60.969 1.00 47.88 550 ASP A C 1
ATOM 4584 O O . ASP A 1 550 ? 7.771 1.948 -61.292 1.00 47.88 550 ASP A O 1
ATOM 4588 N N . PRO A 1 551 ? 7.122 4.062 -60.965 1.00 56.28 551 PRO A N 1
ATOM 4589 C CA . PRO A 1 551 ? 5.765 3.807 -61.422 1.00 56.28 551 PRO A CA 1
ATOM 4590 C C . PRO A 1 551 ? 5.481 4.601 -62.695 1.00 56.28 551 PRO A C 1
ATOM 4592 O O . PRO A 1 551 ? 4.915 5.694 -62.633 1.00 56.28 551 PRO A O 1
ATOM 4595 N N . ARG A 1 552 ? 5.808 4.049 -63.868 1.00 44.94 552 ARG A N 1
ATOM 4596 C CA . ARG A 1 552 ? 5.191 4.456 -65.141 1.00 44.94 552 ARG A CA 1
ATOM 4597 C C . ARG A 1 552 ? 5.425 3.423 -66.239 1.00 44.94 552 ARG A C 1
ATOM 4599 O O . ARG A 1 552 ? 6.528 2.949 -66.441 1.00 44.94 552 ARG A O 1
ATOM 4606 N N . ALA A 1 553 ? 4.348 3.200 -66.989 1.00 42.72 553 ALA A N 1
ATOM 4607 C CA . ALA A 1 553 ? 4.236 2.412 -68.212 1.00 42.72 553 ALA A CA 1
ATOM 4608 C C . ALA A 1 553 ? 4.190 0.890 -68.028 1.00 42.72 553 ALA A C 1
ATOM 4610 O O . ALA A 1 553 ? 5.210 0.240 -67.897 1.00 42.72 553 ALA A O 1
ATOM 4611 N N . LEU A 1 554 ? 2.982 0.328 -68.143 1.00 41.28 554 LEU A N 1
ATOM 4612 C CA . LEU A 1 554 ? 2.693 -0.760 -69.082 1.00 41.28 554 LEU A CA 1
ATOM 4613 C C . LEU A 1 554 ? 1.174 -0.805 -69.319 1.00 41.28 554 LEU A C 1
ATOM 4615 O O . LEU A 1 554 ? 0.391 -1.293 -68.508 1.00 41.28 554 LEU A O 1
ATOM 4619 N N . LYS A 1 555 ? 0.756 -0.235 -70.455 1.00 47.56 555 LYS A N 1
ATOM 4620 C CA . LYS A 1 555 ? -0.526 -0.539 -71.095 1.00 47.56 555 LYS A CA 1
ATOM 4621 C C . LYS A 1 555 ? -0.395 -1.934 -71.697 1.00 47.56 555 LYS A C 1
ATOM 4623 O O . LYS A 1 555 ? 0.294 -2.077 -72.700 1.00 47.56 555 LYS A O 1
ATOM 4628 N N . ILE A 1 556 ? -1.085 -2.925 -71.146 1.00 44.34 556 ILE A N 1
ATOM 4629 C CA . ILE A 1 556 ? -1.395 -4.160 -71.871 1.00 44.34 556 ILE A CA 1
ATOM 4630 C C . ILE A 1 556 ? -2.887 -4.422 -71.695 1.00 44.34 556 ILE A C 1
ATOM 4632 O O . ILE A 1 556 ? -3.376 -4.680 -70.599 1.00 44.34 556 ILE A O 1
ATOM 4636 N N . LYS A 1 557 ? -3.609 -4.280 -72.808 1.00 45.19 557 LYS A N 1
ATOM 4637 C CA . LYS A 1 557 ? -4.952 -4.819 -72.995 1.00 45.19 557 LYS A CA 1
ATOM 4638 C C . LYS A 1 557 ? -4.820 -6.336 -73.056 1.00 45.19 557 LYS A C 1
ATOM 4640 O O . LYS A 1 557 ? -4.066 -6.805 -73.894 1.00 45.19 557 LYS A O 1
ATOM 4645 N N . HIS A 1 558 ? -5.581 -7.060 -72.248 1.00 39.97 558 HIS A N 1
ATOM 4646 C CA . HIS A 1 558 ? -6.151 -8.342 -72.648 1.00 39.97 558 HIS A CA 1
ATOM 4647 C C . HIS A 1 558 ? -7.441 -8.564 -71.856 1.00 39.97 558 HIS A C 1
ATOM 4649 O O . HIS A 1 558 ? -7.430 -8.747 -70.642 1.00 39.97 558 HIS A O 1
ATOM 4655 N N . GLU A 1 559 ? -8.558 -8.478 -72.579 1.00 46.41 559 GLU A N 1
ATOM 4656 C CA . GLU A 1 559 ? -9.763 -9.252 -72.294 1.00 46.41 559 GLU A CA 1
ATOM 4657 C C . GLU A 1 559 ? -9.386 -10.734 -72.175 1.00 46.41 559 GLU A C 1
ATOM 4659 O O . GLU A 1 559 ? -8.494 -11.178 -72.899 1.00 46.41 559 GLU A O 1
ATOM 4664 N N . VAL A 1 560 ? -10.056 -11.465 -71.277 1.00 39.62 560 VAL A N 1
ATOM 4665 C CA . VAL A 1 560 ? -10.610 -12.821 -71.476 1.00 39.62 560 VAL A CA 1
ATOM 4666 C C . VAL A 1 560 ? -11.110 -13.374 -70.125 1.00 39.62 560 VAL A C 1
ATOM 4668 O O . VAL A 1 560 ? -10.372 -13.494 -69.152 1.00 39.62 560 VAL A O 1
ATOM 4671 N N . ASP A 1 561 ? -12.406 -13.681 -70.129 1.00 39.69 561 ASP A N 1
ATOM 4672 C CA . ASP A 1 561 ? -13.155 -14.722 -69.417 1.00 39.69 561 ASP A CA 1
ATOM 4673 C C . ASP A 1 561 ? -13.172 -14.834 -67.883 1.00 39.69 561 ASP A C 1
ATOM 4675 O O . ASP A 1 561 ? -12.349 -15.462 -67.217 1.00 39.69 561 ASP A O 1
ATOM 4679 N N . LEU A 1 562 ? -14.317 -14.381 -67.363 1.00 49.97 562 LEU A N 1
ATOM 4680 C CA . LEU A 1 562 ? -14.989 -14.868 -66.164 1.00 49.97 562 LEU A CA 1
ATOM 4681 C C . LEU A 1 562 ? -15.193 -16.395 -66.225 1.00 49.97 562 LEU A C 1
ATOM 4683 O O . LEU A 1 562 ? -16.057 -16.883 -66.954 1.00 49.97 562 LEU A O 1
ATOM 4687 N N . LYS A 1 563 ? -14.489 -17.148 -65.374 1.00 44.94 563 LYS A N 1
ATOM 4688 C CA . LYS A 1 563 ? -14.923 -18.485 -64.942 1.00 44.94 563 LYS A CA 1
ATOM 4689 C C . LYS A 1 563 ? -14.821 -18.635 -63.430 1.00 44.94 563 LYS A C 1
ATOM 4691 O O . LYS A 1 563 ? -13.866 -18.218 -62.784 1.00 44.94 563 LYS A O 1
ATOM 4696 N N . ALA A 1 564 ? -15.898 -19.197 -62.903 1.00 48.41 564 ALA A N 1
ATOM 4697 C CA . ALA A 1 564 ? -16.262 -19.305 -61.508 1.00 48.41 564 ALA A CA 1
ATOM 4698 C C . ALA A 1 564 ? -15.357 -20.253 -60.712 1.00 48.41 564 ALA A C 1
ATOM 4700 O O . ALA A 1 564 ? -15.012 -21.329 -61.195 1.00 48.41 564 ALA A O 1
ATOM 4701 N N . ILE A 1 565 ? -15.088 -19.899 -59.452 1.00 37.69 565 ILE A N 1
ATOM 4702 C CA . ILE A 1 565 ? -14.673 -20.842 -58.405 1.00 37.69 565 ILE A CA 1
ATOM 4703 C C . ILE A 1 565 ? -15.490 -20.528 -57.133 1.00 37.69 565 ILE A C 1
ATOM 4705 O O . ILE A 1 565 ? -15.685 -19.350 -56.817 1.00 37.69 565 ILE A O 1
ATOM 4709 N N . PRO A 1 566 ? -16.043 -21.543 -56.438 1.00 54.47 566 PRO A N 1
ATOM 4710 C CA . PRO A 1 566 ? -17.192 -21.398 -55.550 1.00 54.47 566 PRO A CA 1
ATOM 4711 C C . PRO A 1 566 ? -16.815 -21.075 -54.098 1.00 54.47 566 PRO A C 1
ATOM 4713 O O . PRO A 1 566 ? -15.761 -21.458 -53.595 1.00 54.47 566 PRO A O 1
ATOM 4716 N N . ARG A 1 567 ? -17.748 -20.413 -53.403 1.00 44.81 567 ARG A N 1
ATOM 4717 C CA . ARG A 1 567 ? -17.739 -20.227 -51.945 1.00 44.81 567 ARG A CA 1
ATOM 4718 C C . ARG A 1 567 ? -18.104 -21.549 -51.251 1.00 44.81 567 ARG A C 1
ATOM 4720 O O . ARG A 1 567 ? -19.123 -22.128 -51.631 1.00 44.81 567 ARG A O 1
ATOM 4727 N N . PRO A 1 568 ? -17.392 -21.988 -50.201 1.00 56.25 568 PRO A N 1
ATOM 4728 C CA . PRO A 1 568 ? -17.919 -23.013 -49.314 1.00 56.25 568 PRO A CA 1
ATOM 4729 C C . PRO A 1 568 ? -18.957 -22.384 -48.375 1.00 56.25 568 PRO A C 1
ATOM 4731 O O . PRO A 1 568 ? -18.642 -21.617 -47.466 1.00 56.25 568 PRO A O 1
ATOM 4734 N N . MET A 1 569 ? -20.218 -22.692 -48.672 1.00 43.41 569 MET A N 1
ATOM 4735 C CA . MET A 1 569 ? -21.336 -22.679 -47.736 1.00 43.41 569 MET A CA 1
ATOM 4736 C C . MET A 1 569 ? -21.238 -23.893 -46.809 1.00 43.41 569 MET A C 1
ATOM 4738 O O . MET A 1 569 ? -20.827 -24.967 -47.242 1.00 43.41 569 MET A O 1
ATOM 4742 N N . GLY A 1 570 ? -21.708 -23.715 -45.578 1.00 39.84 570 GLY A N 1
ATOM 4743 C CA . GLY A 1 570 ? -22.109 -24.795 -44.682 1.00 39.84 570 GLY A CA 1
ATOM 4744 C C . GLY A 1 570 ? -21.388 -24.742 -43.335 1.00 39.84 570 GLY A C 1
ATOM 4745 O O . GLY A 1 570 ? -20.189 -24.518 -43.271 1.00 39.84 570 GLY A O 1
ATOM 4746 N N . GLU A 1 571 ? -22.031 -24.936 -42.196 1.00 40.66 571 GLU A N 1
ATOM 4747 C CA . GLU A 1 571 ? -23.443 -25.140 -41.897 1.00 40.66 571 GLU A CA 1
ATOM 4748 C C . GLU A 1 571 ? -23.516 -25.121 -40.365 1.00 40.66 571 GLU A C 1
ATOM 4750 O O . GLU A 1 571 ? -22.724 -25.772 -39.684 1.00 40.66 571 GLU A O 1
ATOM 4755 N N . ALA A 1 572 ? -24.428 -24.329 -39.814 1.00 44.69 572 ALA A N 1
ATOM 4756 C CA . ALA A 1 572 ? -24.839 -24.455 -38.426 1.00 44.69 572 ALA A CA 1
ATOM 4757 C C . ALA A 1 572 ? -25.954 -25.505 -38.347 1.00 44.69 572 ALA A C 1
ATOM 4759 O O . ALA A 1 572 ? -26.805 -25.531 -39.238 1.00 44.69 572 ALA A O 1
ATOM 4760 N N . PRO A 1 573 ? -26.057 -26.254 -37.240 1.00 58.25 573 PRO A N 1
ATOM 4761 C CA . PRO A 1 573 ? -27.362 -26.709 -36.797 1.00 58.25 573 PRO A CA 1
ATOM 4762 C C . PRO A 1 573 ? -27.661 -26.209 -35.384 1.00 58.25 573 PRO A C 1
ATOM 4764 O O . PRO A 1 573 ? -26.977 -26.510 -34.406 1.00 58.25 573 PRO A O 1
ATOM 4767 N N . ALA A 1 574 ? -28.743 -25.443 -35.304 1.00 47.19 574 ALA A N 1
ATOM 4768 C CA . ALA A 1 574 ? -29.531 -25.242 -34.105 1.00 47.19 574 ALA A CA 1
ATOM 4769 C C . ALA A 1 574 ? -30.486 -26.429 -33.928 1.00 47.19 574 ALA A C 1
ATOM 4771 O O . ALA A 1 574 ? -31.171 -26.755 -34.882 1.00 47.19 574 ALA A O 1
ATOM 4772 N N . TYR A 1 575 ? -30.555 -27.014 -32.730 1.00 41.44 575 TYR A N 1
ATOM 4773 C CA . TYR A 1 575 ? -31.677 -27.743 -32.095 1.00 41.44 575 TYR A CA 1
ATOM 4774 C C . TYR A 1 575 ? -31.169 -28.104 -30.678 1.00 41.44 575 TYR A C 1
ATOM 4776 O O . TYR A 1 575 ? -29.991 -28.386 -30.519 1.00 41.44 575 TYR A O 1
ATOM 4784 N N . ALA A 1 576 ? -31.901 -28.119 -29.569 1.00 41.38 576 ALA A N 1
ATOM 4785 C CA . ALA A 1 576 ? -33.284 -27.830 -29.242 1.00 41.38 576 ALA A CA 1
ATOM 4786 C C . ALA A 1 576 ? -33.361 -27.609 -27.711 1.00 41.38 576 ALA A C 1
ATOM 4788 O O . ALA A 1 576 ? -32.536 -28.107 -26.947 1.00 41.38 576 ALA A O 1
ATOM 4789 N N . ARG A 1 577 ? -34.383 -26.872 -27.269 1.00 44.38 577 ARG A N 1
ATOM 4790 C CA . ARG A 1 577 ? -34.868 -26.817 -25.879 1.00 44.38 577 ARG A CA 1
ATOM 4791 C C . ARG A 1 577 ? -35.478 -28.161 -25.452 1.00 44.38 577 ARG A C 1
ATOM 4793 O O . ARG A 1 577 ? -36.289 -28.677 -26.208 1.00 44.38 577 ARG A O 1
ATOM 4800 N N . GLN A 1 578 ? -35.252 -28.571 -24.200 1.00 42.94 578 GLN A N 1
ATOM 4801 C CA . GLN A 1 578 ? -36.211 -29.191 -23.248 1.00 42.94 578 GLN A CA 1
ATOM 4802 C C . GLN A 1 578 ? -35.458 -29.389 -21.911 1.00 42.94 578 GLN A C 1
ATOM 4804 O O . GLN A 1 578 ? -34.345 -29.895 -21.916 1.00 42.94 578 GLN A O 1
ATOM 4809 N N . LYS A 1 579 ? -35.805 -28.688 -20.823 1.00 42.66 579 LYS A N 1
ATOM 4810 C CA . LYS A 1 579 ? -36.830 -28.988 -19.798 1.00 42.66 579 LYS A CA 1
ATOM 4811 C C . LYS A 1 579 ? -36.635 -30.321 -19.047 1.00 42.66 579 LYS A C 1
ATOM 4813 O O . LYS A 1 579 ? -36.819 -31.378 -19.625 1.00 42.66 579 LYS A O 1
ATOM 4818 N N . ASP A 1 580 ? -36.383 -30.149 -17.746 1.00 41.38 580 ASP A N 1
ATOM 4819 C CA . ASP A 1 580 ? -36.839 -30.914 -16.573 1.00 41.38 580 ASP A CA 1
ATOM 4820 C C . ASP A 1 580 ? -36.349 -32.361 -16.315 1.00 41.38 580 ASP A C 1
ATOM 4822 O O . ASP A 1 580 ? -36.423 -33.243 -17.160 1.00 41.38 580 ASP A O 1
ATOM 4826 N N . GLY A 1 581 ? -35.929 -32.589 -15.057 1.00 34.84 581 GLY A N 1
ATOM 4827 C CA . GLY A 1 581 ? -35.578 -33.877 -14.424 1.00 34.84 581 GLY A CA 1
ATOM 4828 C C . GLY A 1 581 ? -34.164 -33.820 -13.823 1.00 34.84 581 GLY A C 1
ATOM 4829 O O . GLY A 1 581 ? -33.192 -33.820 -14.560 1.00 34.84 581 GLY A O 1
ATOM 4830 N N . ASN A 1 582 ? -33.906 -33.619 -12.527 1.00 45.81 582 ASN A N 1
ATOM 4831 C CA . ASN A 1 582 ? -34.411 -34.268 -11.314 1.00 45.81 582 ASN A CA 1
ATOM 4832 C C . ASN A 1 582 ? -34.274 -35.799 -11.349 1.00 45.81 582 ASN A C 1
ATOM 4834 O O . ASN A 1 582 ? -35.251 -36.457 -11.661 1.00 45.81 582 ASN A O 1
ATOM 4838 N N . PHE A 1 583 ? -33.094 -36.340 -11.017 1.00 35.41 583 PHE A N 1
ATOM 4839 C CA . PHE A 1 583 ? -32.908 -37.630 -10.320 1.00 35.41 583 PHE A CA 1
ATOM 4840 C C . PHE A 1 583 ? -31.534 -37.642 -9.592 1.00 35.41 583 PHE A C 1
ATOM 4842 O O . PHE A 1 583 ? -30.630 -36.922 -10.023 1.00 35.41 583 PHE A O 1
ATOM 4849 N N . PRO A 1 584 ? -31.390 -38.376 -8.466 1.00 54.06 584 PRO A N 1
ATOM 4850 C CA . PRO A 1 584 ? -30.372 -38.178 -7.436 1.00 54.06 584 PRO A CA 1
ATOM 4851 C C . PRO A 1 584 ? -29.221 -39.203 -7.481 1.00 54.06 584 PRO A C 1
ATOM 4853 O O . PRO A 1 584 ? -29.227 -40.133 -8.283 1.00 54.06 584 PRO A O 1
ATOM 4856 N N . ASP A 1 585 ? -28.258 -38.985 -6.580 1.00 48.00 585 ASP A N 1
ATOM 4857 C CA . ASP A 1 585 ? -27.301 -39.921 -5.970 1.00 48.00 585 ASP A CA 1
ATOM 4858 C C . ASP A 1 585 ? -27.194 -41.335 -6.551 1.00 48.00 585 ASP A C 1
ATOM 4860 O O . ASP A 1 585 ? -28.076 -42.165 -6.344 1.00 48.00 585 ASP A O 1
ATOM 4864 N N . LEU A 1 586 ? -26.003 -41.668 -7.063 1.00 47.00 586 LEU A N 1
ATOM 4865 C CA . LEU A 1 586 ? -25.431 -42.999 -6.876 1.00 47.00 586 LEU A CA 1
ATOM 4866 C C . LEU A 1 586 ? -23.916 -42.929 -6.654 1.00 47.00 586 LEU A C 1
ATOM 4868 O O . LEU A 1 586 ? -23.142 -42.484 -7.501 1.00 47.00 586 LEU A O 1
ATOM 4872 N N . ASN A 1 587 ? -23.537 -43.442 -5.484 1.00 47.03 587 ASN A N 1
ATOM 4873 C CA . ASN A 1 587 ? -22.230 -43.969 -5.125 1.00 47.03 587 ASN A CA 1
ATOM 4874 C C . ASN A 1 587 ? -21.536 -44.685 -6.289 1.00 47.03 587 ASN A C 1
ATOM 4876 O O . ASN A 1 587 ? -22.106 -45.605 -6.880 1.00 47.03 587 ASN A O 1
ATOM 4880 N N . ARG A 1 588 ? -20.250 -44.389 -6.494 1.00 43.47 588 ARG A N 1
ATOM 4881 C CA . ARG A 1 588 ? -19.308 -45.406 -6.964 1.00 43.47 588 ARG A CA 1
ATOM 4882 C C . ARG A 1 588 ? -17.889 -45.089 -6.512 1.00 43.47 588 ARG A C 1
ATOM 4884 O O . ARG A 1 588 ? -17.110 -44.453 -7.214 1.00 43.47 588 ARG A O 1
ATOM 4891 N N . ASP A 1 589 ? -17.570 -45.591 -5.326 1.00 43.75 589 ASP A N 1
ATOM 4892 C CA . ASP A 1 589 ? -16.229 -46.069 -5.028 1.00 43.75 589 ASP A CA 1
ATOM 4893 C C . ASP A 1 589 ? -15.806 -47.054 -6.123 1.00 43.75 589 ASP A C 1
ATOM 4895 O O . ASP A 1 589 ? -16.548 -47.992 -6.418 1.00 43.75 589 ASP A O 1
ATOM 4899 N N . GLN A 1 590 ? 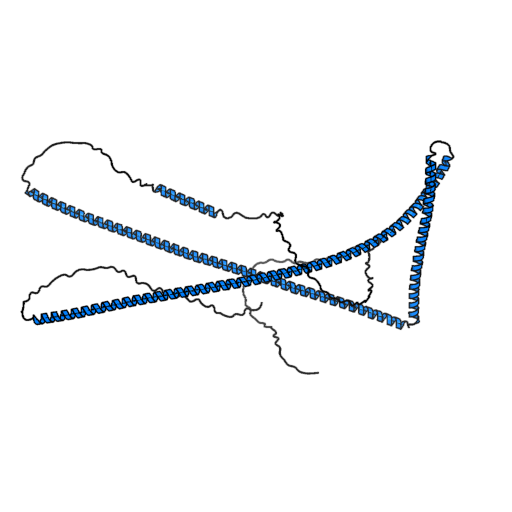-14.632 -46.844 -6.717 1.00 44.47 590 GLN A N 1
ATOM 4900 C CA . GLN A 1 590 ? -13.629 -47.885 -6.960 1.00 44.47 590 GLN A CA 1
ATOM 4901 C C . GLN A 1 590 ? -12.405 -47.302 -7.684 1.00 44.47 590 GLN A C 1
ATOM 4903 O O . GLN A 1 590 ? -12.475 -46.864 -8.824 1.00 44.47 590 GLN A O 1
ATOM 4908 N N . GLN A 1 591 ? -11.280 -47.359 -6.967 1.00 38.84 591 GLN A N 1
ATOM 4909 C CA . GLN A 1 591 ? -9.992 -47.872 -7.440 1.00 38.84 591 GLN A CA 1
ATOM 4910 C C . GLN A 1 591 ? -9.371 -47.243 -8.700 1.00 38.84 591 GLN A C 1
ATOM 4912 O O . GLN A 1 591 ? -9.695 -47.614 -9.817 1.00 38.84 591 GLN A O 1
ATOM 4917 N N . SER A 1 592 ? -8.300 -46.469 -8.500 1.00 41.50 592 SER A N 1
ATOM 4918 C CA . SER A 1 592 ? -6.976 -46.866 -9.011 1.00 41.50 592 SER A CA 1
ATOM 4919 C C . SER A 1 592 ? -5.890 -45.936 -8.469 1.00 41.50 592 SER A C 1
ATOM 4921 O O . SER A 1 592 ? -5.781 -44.771 -8.851 1.00 41.50 592 SER A O 1
ATOM 4923 N N . ASN A 1 593 ? -5.078 -46.489 -7.571 1.00 41.16 593 ASN A N 1
ATOM 4924 C CA . ASN A 1 593 ? -3.803 -45.944 -7.132 1.00 41.16 593 ASN A CA 1
ATOM 4925 C C . ASN A 1 593 ? -2.797 -45.993 -8.290 1.00 41.16 593 ASN A C 1
ATOM 4927 O O . ASN A 1 593 ? -2.478 -47.081 -8.757 1.00 41.16 593 ASN A O 1
ATOM 4931 N N . PHE A 1 594 ? -2.232 -44.854 -8.687 1.00 37.31 594 PHE A N 1
ATOM 4932 C CA . PHE A 1 594 ? -0.950 -44.813 -9.394 1.00 37.31 594 PHE A CA 1
ATOM 4933 C C . PHE A 1 594 ? -0.152 -43.595 -8.917 1.00 37.31 594 PHE A C 1
ATOM 4935 O O . PHE A 1 594 ? -0.347 -42.468 -9.363 1.00 37.31 594 PHE A O 1
ATOM 4942 N N . THR A 1 595 ? 0.757 -43.836 -7.975 1.00 39.25 595 THR A N 1
ATOM 4943 C CA . THR A 1 595 ? 1.853 -42.924 -7.630 1.00 39.25 595 THR A CA 1
ATOM 4944 C C . THR A 1 595 ? 3.166 -43.658 -7.882 1.00 39.25 595 THR A C 1
ATOM 4946 O O . THR A 1 595 ? 3.383 -44.687 -7.238 1.00 39.25 595 THR A O 1
ATOM 4949 N N . PRO A 1 596 ? 4.074 -43.165 -8.738 1.00 51.44 596 PRO A N 1
ATOM 4950 C CA . PRO A 1 596 ? 5.439 -43.660 -8.743 1.00 51.44 596 PRO A CA 1
ATOM 4951 C C . PRO A 1 596 ? 6.220 -42.982 -7.608 1.00 51.44 596 PRO A C 1
ATOM 4953 O O . PRO A 1 596 ? 6.434 -41.769 -7.606 1.00 51.44 596 PRO A O 1
ATOM 4956 N N . ARG A 1 597 ? 6.628 -43.780 -6.616 1.00 36.66 597 ARG A N 1
ATOM 4957 C CA . ARG A 1 597 ? 7.678 -43.422 -5.656 1.00 36.66 597 ARG A CA 1
ATOM 4958 C C . ARG A 1 597 ? 9.030 -43.664 -6.326 1.00 36.66 597 ARG A C 1
ATOM 4960 O O . ARG A 1 597 ? 9.372 -44.810 -6.590 1.00 36.66 597 ARG A O 1
ATOM 4967 N N . CYS A 1 598 ? 9.808 -42.607 -6.531 1.00 38.56 598 CYS A N 1
ATOM 4968 C CA . CYS A 1 598 ? 11.257 -42.721 -6.663 1.00 38.56 598 CYS A CA 1
ATOM 4969 C C . CYS A 1 598 ? 11.861 -42.589 -5.261 1.00 38.56 598 CYS A C 1
ATOM 4971 O O . CYS A 1 598 ? 11.696 -41.550 -4.621 1.00 38.56 598 CYS A O 1
ATOM 4973 N N . SER A 1 599 ? 12.540 -43.634 -4.793 1.00 36.56 599 SER A N 1
ATOM 4974 C CA . SER A 1 599 ? 13.529 -43.546 -3.717 1.00 36.56 599 SER A CA 1
ATOM 4975 C C . SER A 1 599 ? 14.884 -43.966 -4.292 1.00 36.56 599 SER A C 1
ATOM 4977 O O . SER A 1 599 ? 14.912 -44.909 -5.087 1.00 36.56 599 SER A O 1
ATOM 4979 N N . PRO A 1 600 ? 15.976 -43.278 -3.930 1.00 60.06 600 PRO A N 1
ATOM 4980 C CA . PRO A 1 600 ? 17.339 -43.657 -4.280 1.00 60.06 600 PRO A CA 1
ATOM 4981 C C . PRO A 1 600 ? 17.876 -44.703 -3.288 1.00 60.06 600 PRO A C 1
ATOM 4983 O O . PRO A 1 600 ? 17.407 -44.744 -2.152 1.00 60.06 600 PRO A O 1
ATOM 4986 N N . ASP A 1 601 ? 18.793 -45.565 -3.746 1.00 46.59 601 ASP A N 1
ATOM 4987 C CA . ASP A 1 601 ? 20.085 -45.888 -3.101 1.00 46.59 601 ASP A CA 1
ATOM 4988 C C . ASP A 1 601 ? 20.691 -47.220 -3.612 1.00 46.59 601 ASP A C 1
ATOM 4990 O O . ASP A 1 601 ? 20.205 -48.298 -3.285 1.00 46.59 601 ASP A O 1
ATOM 4994 N N . ALA A 1 602 ? 21.813 -47.077 -4.345 1.00 39.81 602 ALA A N 1
ATOM 4995 C CA . ALA A 1 602 ? 23.021 -47.934 -4.404 1.00 39.81 602 ALA A CA 1
ATOM 4996 C C . ALA A 1 602 ? 22.963 -49.385 -4.977 1.00 39.81 602 ALA A C 1
ATOM 4998 O O . ALA A 1 602 ? 21.886 -49.966 -5.061 1.00 39.81 602 ALA A O 1
ATOM 4999 N N . PRO A 1 603 ? 24.114 -50.042 -5.305 1.00 56.84 603 PRO A N 1
ATOM 5000 C CA . PRO A 1 603 ? 25.501 -49.572 -5.484 1.00 56.84 603 PRO A CA 1
ATOM 5001 C C . PRO A 1 603 ? 26.159 -49.980 -6.835 1.00 56.84 603 PRO A C 1
ATOM 5003 O O . PRO A 1 603 ? 25.599 -50.688 -7.665 1.00 56.84 603 PRO A O 1
ATOM 5006 N N . ALA A 1 604 ? 27.394 -49.501 -7.008 1.00 50.41 604 ALA A N 1
ATOM 5007 C CA . ALA A 1 604 ? 28.341 -49.717 -8.100 1.00 50.41 604 ALA A CA 1
ATOM 5008 C C . ALA A 1 604 ? 28.542 -51.170 -8.577 1.00 50.41 604 ALA A C 1
ATOM 5010 O O . ALA A 1 604 ? 28.702 -52.067 -7.754 1.00 50.41 604 ALA A O 1
ATOM 5011 N N . VAL A 1 605 ? 28.717 -51.342 -9.897 1.00 46.72 605 VAL A N 1
ATOM 5012 C CA . VAL A 1 605 ? 29.542 -52.402 -10.507 1.00 46.72 605 VAL A CA 1
ATOM 5013 C C . VAL A 1 605 ? 30.271 -51.840 -11.740 1.00 46.72 605 VAL A C 1
ATOM 5015 O O . VAL A 1 605 ? 29.754 -51.015 -12.488 1.00 46.72 605 VAL A O 1
ATOM 5018 N N . SER A 1 606 ? 31.516 -52.280 -11.846 1.00 50.72 606 SER A N 1
ATOM 5019 C CA . SER A 1 606 ? 32.632 -52.009 -12.751 1.00 50.72 606 SER A CA 1
ATOM 5020 C C . SER A 1 606 ? 32.446 -52.308 -14.250 1.00 50.72 606 SER A C 1
ATOM 5022 O O . SER A 1 606 ? 31.712 -53.223 -14.595 1.00 50.72 606 SER A O 1
ATOM 5024 N N . PHE A 1 607 ? 33.256 -51.605 -15.064 1.00 43.66 607 PHE A N 1
ATOM 5025 C CA . PHE A 1 607 ? 33.977 -52.026 -16.290 1.00 43.66 607 PHE A CA 1
ATOM 5026 C C . PHE A 1 607 ? 33.260 -52.890 -17.351 1.00 43.66 607 PHE A C 1
ATOM 5028 O O . PHE A 1 607 ? 32.925 -54.041 -17.089 1.00 43.66 607 PHE A O 1
ATOM 5035 N N . ILE A 1 608 ? 33.196 -52.385 -18.593 1.00 52.03 608 ILE A N 1
ATOM 5036 C CA . ILE A 1 608 ? 34.127 -52.665 -19.718 1.00 52.03 608 ILE A CA 1
ATOM 5037 C C . ILE A 1 608 ? 34.164 -51.424 -20.615 1.00 52.03 608 ILE A C 1
ATOM 5039 O O . ILE A 1 608 ? 33.086 -50.812 -20.798 1.00 52.03 608 ILE A O 1
#

Organism: Guillardia theta (strain CCMP2712) (NCBI:txid905079)

Secondary structure (DSSP, 8-state):
----------PPPPP---------------------------------S--HHHHHHHHHHHHHHHHHHHHHHHHHHHHHHHHHHHHHHHHHHHHHHHHHHHHHHHHHHHHHHHHHHHHHHHHHHHHHHHHHHHHHHHHHHHHHHHHHHHHHHHHHHHHHHHHHHHHHHHHHHHHHHHHHHHHHHHHHHHHHHHHHHHHHHHHHHHHHHHHHHHHTS----S-TTHHHHHHHHHHHHHHHHHHHHHHHHHHHHHHHHHHHHHHHHHHHHHHHHHHHHHHHHHHHHHHS-HHHHHHHHHHHHHHHHHHHHHHHHHHHHHHHHHHHHHHHHHHHHHHHHHHHHHHHHHHHHHHHHHHHHHHHHHHHHHHHHHHHHHHHHHHHHHHHHHHHHHHHHHHHHHHHHHHHHHHHHHHHHHHHHHHHHHHHHHHHHHHHTT--------------------------------HHHHHHHHHHHHHHHHHHHHHHHHSS-------PPP-----PPP-----------------------------------PPPPP----------------------------------------------------------